Protein AF-A0A9J6A9H2-F1 (afdb_monomer_lite)

pLDDT: mean 75.28, std 18.45, range [23.56, 97.06]

Foldseek 3Di:
DDDDDPDDDPPDDDPVRVCCVQQVPEDDAPLVVPWDDDFDPVLAVVVCVLAVDDPLLFKHKDQDPVSVLLSQCVQVVHSQKYKDFKDKDDDDDPDFDKDWDDKAWPDAFKKKKWDFGRHNGTITIIGIDTQKIWIFTWIATPVRMTMRWIKMWHQFQQPPDQPDPQCVVVVHGGNPGIRMDIGDRNMMMIGRDDDPPDPDPDPPPFDFLVNLCCVLQVPEDDDPLQVLQGDDPPCDVHPPPDLKFDKPDQVVLQQADFQDPVNVVVQQPPDAPDDDDPDRQRAQQKDFPVQQDAQDKDKHFALAIPGSFHFDRPVVQVVADQALVCLVVNCVVSVHDCPDPQSVQSNVVSVSQPDDAFVQKDKHKDNHSSSVSVVQCVQVVHSQKYKDFKDKDDDDDGMFIKGWHDKAWPDWAWKKKWGFGIGSHTITIIMIGATKIWIFTWIATPVGMIMRWIKIWHQFQQRTDQSGPQCVSVVHGGNPGIMMGTHHRNMMMIGRDDDPPPPD

Structure (mmCIF, N/CA/C/O backbone):
data_AF-A0A9J6A9H2-F1
#
_entry.id   AF-A0A9J6A9H2-F1
#
loop_
_atom_site.group_PDB
_atom_site.id
_atom_site.type_symbol
_atom_site.label_atom_id
_atom_site.label_alt_id
_atom_site.label_comp_id
_atom_site.label_asym_id
_atom_site.label_entity_id
_atom_site.label_seq_id
_atom_site.pdbx_PDB_ins_code
_atom_site.Cartn_x
_atom_site.Cartn_y
_atom_site.Cartn_z
_atom_site.occupancy
_atom_site.B_iso_or_equiv
_atom_site.auth_seq_id
_atom_site.auth_comp_id
_atom_site.auth_asym_id
_atom_site.auth_atom_id
_atom_site.pdbx_PDB_model_num
ATOM 1 N N . MET A 1 1 ? -48.726 -8.135 -21.374 1.00 35.62 1 MET A N 1
ATOM 2 C CA . MET A 1 1 ? -47.459 -8.867 -21.572 1.00 35.62 1 MET A CA 1
ATOM 3 C C . MET A 1 1 ? -46.585 -8.574 -20.359 1.00 35.62 1 MET A C 1
ATOM 5 O O . MET A 1 1 ? -46.122 -7.452 -20.217 1.00 35.62 1 MET A O 1
ATOM 9 N N . GLN A 1 2 ? -46.519 -9.513 -19.410 1.00 26.16 2 GLN A N 1
ATOM 10 C CA . GLN A 1 2 ? -45.687 -9.411 -18.204 1.00 26.16 2 GLN A CA 1
ATOM 11 C C . GLN A 1 2 ? -44.210 -9.440 -18.610 1.00 26.16 2 GLN A C 1
ATOM 13 O O . GLN A 1 2 ? -43.792 -10.356 -19.313 1.00 26.16 2 GLN A O 1
ATOM 18 N N . LEU A 1 3 ? -43.434 -8.451 -18.165 1.00 24.89 3 LEU A N 1
ATOM 19 C CA . LEU A 1 3 ? -41.975 -8.491 -18.199 1.00 24.89 3 LEU A CA 1
ATOM 20 C C . LEU A 1 3 ? -41.487 -8.968 -16.833 1.00 24.89 3 LEU A C 1
ATOM 22 O O . LEU A 1 3 ? -41.492 -8.234 -15.848 1.00 24.89 3 LEU A O 1
ATOM 26 N N . THR A 1 4 ? -41.118 -10.241 -16.784 1.00 26.23 4 THR A N 1
ATOM 27 C CA . THR A 1 4 ? -40.472 -10.891 -15.650 1.00 26.23 4 THR A CA 1
ATOM 28 C C . THR A 1 4 ? -39.025 -10.400 -15.574 1.00 26.23 4 THR A C 1
ATOM 30 O O . THR A 1 4 ? -38.207 -10.742 -16.427 1.00 26.23 4 THR A O 1
ATOM 33 N N . PHE A 1 5 ? -38.689 -9.598 -14.563 1.00 25.61 5 PHE A N 1
ATOM 34 C CA . PHE A 1 5 ? -37.293 -9.341 -14.208 1.00 25.61 5 PHE A CA 1
ATOM 35 C C . PHE A 1 5 ? -36.731 -10.589 -13.521 1.00 25.61 5 PHE A C 1
ATOM 37 O O . PHE A 1 5 ? -37.110 -10.917 -12.398 1.00 25.61 5 PHE A O 1
ATOM 44 N N . ILE A 1 6 ? -35.822 -11.293 -14.195 1.00 27.11 6 ILE A N 1
ATOM 45 C CA . ILE A 1 6 ? -34.986 -12.315 -13.562 1.00 27.11 6 ILE A CA 1
ATOM 46 C C . ILE A 1 6 ? -33.881 -11.568 -12.810 1.00 27.11 6 ILE A C 1
ATOM 48 O O . ILE A 1 6 ? -32.860 -11.197 -13.386 1.00 27.11 6 ILE A O 1
ATOM 52 N N . ALA A 1 7 ? -34.103 -11.311 -11.522 1.00 25.83 7 ALA A N 1
ATOM 53 C CA . ALA A 1 7 ? -33.038 -10.912 -10.613 1.00 25.83 7 ALA A CA 1
ATOM 54 C C . ALA A 1 7 ? -32.126 -12.126 -10.379 1.00 25.83 7 ALA A C 1
ATOM 56 O O . ALA A 1 7 ? -32.540 -13.128 -9.797 1.00 25.83 7 ALA A O 1
ATOM 57 N N . SER A 1 8 ? -30.885 -12.055 -10.856 1.00 26.52 8 SER A N 1
ATOM 58 C CA . SER A 1 8 ? -29.853 -13.037 -10.539 1.00 26.52 8 SER A CA 1
ATOM 59 C C . SER A 1 8 ? -29.432 -12.869 -9.077 1.00 26.52 8 SER A C 1
ATOM 61 O O . SER A 1 8 ? -28.644 -11.998 -8.712 1.00 26.52 8 SER A O 1
ATOM 63 N N . THR A 1 9 ? -29.978 -13.716 -8.209 1.00 28.94 9 THR A N 1
ATOM 64 C CA . THR A 1 9 ? -29.590 -13.806 -6.802 1.00 28.94 9 THR A CA 1
ATOM 65 C C . THR A 1 9 ? -28.167 -14.360 -6.702 1.00 28.94 9 THR A C 1
ATOM 67 O O . THR A 1 9 ? -27.960 -15.573 -6.690 1.00 28.94 9 THR A O 1
ATOM 70 N N . HIS A 1 10 ? -27.163 -13.485 -6.616 1.00 29.56 10 HIS A N 1
ATOM 71 C C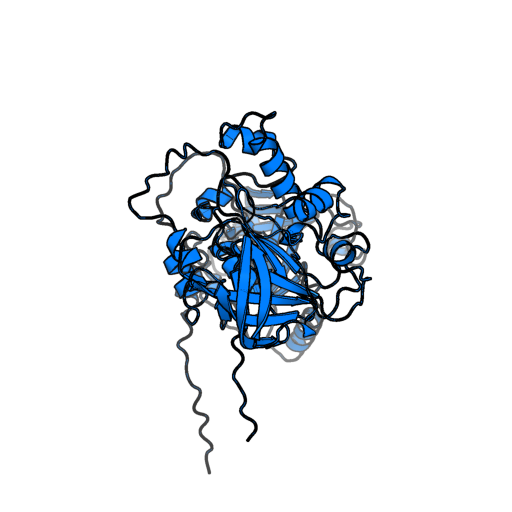A . HIS A 1 10 ? -25.926 -13.864 -5.939 1.00 29.56 10 HIS A CA 1
ATOM 72 C C . HIS A 1 10 ? -26.290 -14.007 -4.463 1.00 29.56 10 HIS A C 1
ATOM 74 O O . HIS A 1 10 ? -26.811 -13.063 -3.873 1.00 29.56 10 HIS A O 1
ATOM 80 N N . ALA A 1 11 ? -26.092 -15.194 -3.893 1.00 31.23 11 ALA A N 1
ATOM 81 C CA . ALA A 1 11 ? -26.366 -15.446 -2.486 1.00 31.23 11 ALA A CA 1
ATOM 82 C C . ALA A 1 11 ? -25.499 -14.510 -1.628 1.00 31.23 11 ALA A C 1
ATOM 84 O O . ALA A 1 11 ? -24.314 -14.764 -1.411 1.00 31.23 11 ALA A O 1
ATOM 85 N N . ALA A 1 12 ? -26.083 -13.392 -1.194 1.00 42.28 12 ALA A N 1
ATOM 86 C CA . ALA A 1 12 ? -25.502 -12.534 -0.182 1.00 42.28 12 ALA A CA 1
ATOM 87 C C . ALA A 1 12 ? -25.392 -13.363 1.101 1.00 42.28 12 ALA A C 1
ATOM 89 O O . ALA A 1 12 ? -26.346 -14.007 1.537 1.00 42.28 12 ALA A O 1
ATOM 90 N N . ILE A 1 13 ? -24.186 -13.407 1.652 1.00 40.22 13 ILE A N 1
ATOM 91 C CA . ILE A 1 13 ? -23.892 -14.097 2.902 1.00 40.22 13 ILE A CA 1
ATOM 92 C C . ILE A 1 13 ? -24.751 -13.438 3.993 1.00 40.22 13 ILE A C 1
ATOM 94 O O . ILE A 1 13 ? -24.837 -12.212 4.016 1.00 40.22 13 ILE A O 1
ATOM 98 N N . SER A 1 14 ? -25.408 -14.209 4.869 1.00 46.94 14 SER A N 1
ATOM 99 C CA . SER A 1 14 ? -26.315 -13.609 5.861 1.00 46.94 14 SER A CA 1
ATOM 100 C C . SER A 1 14 ? -25.558 -12.639 6.788 1.00 46.94 14 SER A C 1
ATOM 102 O O . SER A 1 14 ? -24.379 -12.885 7.074 1.00 46.94 14 SER A O 1
ATOM 104 N N . PRO A 1 15 ? -26.193 -11.563 7.290 1.00 49.34 15 PRO A N 1
ATOM 105 C CA . PRO A 1 15 ? -25.555 -10.590 8.181 1.00 49.34 15 PRO A CA 1
ATOM 106 C C . PRO A 1 15 ? -24.866 -11.219 9.401 1.00 49.34 15 PRO A C 1
ATOM 108 O O . PRO A 1 15 ? -23.816 -10.750 9.831 1.00 49.34 15 PRO A O 1
ATOM 111 N N . GLU A 1 16 ? -25.389 -12.328 9.929 1.00 50.28 16 GLU A N 1
ATOM 112 C CA . GLU A 1 16 ? -24.795 -13.071 11.047 1.00 50.28 16 GLU A CA 1
ATOM 113 C C . GLU A 1 16 ? -23.518 -13.804 10.638 1.00 50.28 16 GLU A C 1
ATOM 115 O O . GLU A 1 16 ? -22.555 -13.869 11.407 1.00 50.28 16 GLU A O 1
ATOM 120 N N . VAL A 1 17 ? -23.502 -14.370 9.430 1.00 47.66 17 VAL A N 1
ATOM 121 C CA . VAL A 1 17 ? -22.321 -15.027 8.872 1.00 47.66 17 VAL A CA 1
ATOM 122 C C . VAL A 1 17 ? -21.281 -13.968 8.493 1.00 47.66 17 VAL A C 1
ATOM 124 O O . VAL A 1 17 ? -20.109 -14.135 8.823 1.00 47.66 17 VAL A O 1
ATOM 127 N N . TYR A 1 18 ? -21.692 -12.832 7.924 1.00 48.91 18 TYR A N 1
ATOM 128 C CA . TYR A 1 18 ? -20.813 -11.688 7.667 1.00 48.91 18 TYR A CA 1
ATOM 129 C C . TYR A 1 18 ? -20.212 -11.114 8.961 1.00 48.91 18 TYR A C 1
ATOM 131 O O . TYR A 1 18 ? -19.000 -10.906 9.037 1.00 48.91 18 TYR A O 1
ATOM 139 N N . TRP A 1 19 ? -21.017 -10.934 10.013 1.00 56.94 19 TRP A N 1
ATOM 140 C CA . TRP A 1 19 ? -20.558 -10.458 11.321 1.00 56.94 19 TRP A CA 1
ATOM 141 C C . TRP A 1 19 ? -19.542 -11.408 11.946 1.00 56.94 19 TRP A C 1
ATOM 143 O O . TRP A 1 19 ? -18.480 -10.971 12.378 1.00 56.94 19 TRP A O 1
ATOM 153 N N . LYS A 1 20 ? -19.812 -12.718 11.941 1.00 56.22 20 LYS A N 1
ATOM 154 C CA . LYS A 1 20 ? -18.855 -13.722 12.435 1.00 56.22 20 LYS A CA 1
ATOM 155 C C . LYS A 1 20 ? -17.553 -13.738 11.629 1.00 56.22 20 LYS A C 1
ATOM 157 O O . LYS A 1 20 ? -16.504 -14.021 12.196 1.00 56.22 20 LYS A O 1
ATOM 162 N N . ILE A 1 21 ? -17.604 -13.411 10.335 1.00 48.84 21 ILE A N 1
ATOM 163 C CA . ILE A 1 21 ? -16.418 -13.297 9.474 1.00 48.84 21 ILE A CA 1
ATOM 164 C C . ILE A 1 21 ? -15.613 -12.025 9.788 1.00 48.84 21 ILE A C 1
ATOM 166 O O . ILE A 1 21 ? -14.383 -12.068 9.786 1.00 48.84 21 ILE A O 1
ATOM 170 N N . LYS A 1 22 ? -16.273 -10.884 10.024 1.00 52.59 22 LYS A N 1
ATOM 171 C CA . LYS A 1 22 ? -15.606 -9.580 10.204 1.00 52.59 22 LYS A CA 1
ATOM 172 C C . LYS A 1 22 ? -15.210 -9.268 11.638 1.00 52.59 22 LYS A C 1
ATOM 174 O O . LYS A 1 22 ? -14.150 -8.688 11.853 1.00 52.59 22 LYS A O 1
ATOM 179 N N . LEU A 1 23 ? -16.043 -9.654 12.593 1.00 52.03 23 LEU A N 1
ATOM 180 C CA . LEU A 1 23 ? -15.900 -9.370 14.016 1.00 52.03 23 LEU A CA 1
ATOM 181 C C . LEU A 1 23 ? -15.995 -10.680 14.818 1.00 52.03 23 LEU A C 1
ATOM 183 O O . LEU A 1 23 ? -16.885 -10.841 15.653 1.00 52.03 23 LEU A O 1
ATOM 187 N N . PRO A 1 24 ? -15.070 -11.635 14.601 1.00 44.09 24 PRO A N 1
ATOM 188 C CA . PRO A 1 24 ? -15.171 -12.993 15.145 1.00 44.09 24 PRO A CA 1
ATOM 189 C C . PRO A 1 24 ? -15.159 -13.047 16.680 1.00 44.09 24 PRO A C 1
ATOM 191 O O . PRO A 1 24 ? -15.588 -14.038 17.263 1.00 44.09 24 PRO A O 1
ATOM 194 N N . LYS A 1 25 ? -14.666 -11.987 17.334 1.00 43.59 25 LYS A N 1
ATOM 195 C CA . LYS A 1 25 ? -14.571 -11.862 18.795 1.00 43.59 25 LYS A CA 1
ATOM 196 C C . LYS A 1 25 ? -15.695 -11.020 19.417 1.00 43.59 25 LYS A C 1
ATOM 198 O O . LYS A 1 25 ? -15.779 -10.957 20.640 1.00 43.59 25 LYS A O 1
ATOM 203 N N . ALA A 1 26 ? -16.542 -10.370 18.613 1.00 50.19 26 ALA A N 1
ATOM 204 C CA . ALA A 1 26 ? -17.615 -9.509 19.106 1.00 50.19 26 ALA A CA 1
ATOM 205 C C . ALA A 1 26 ? -18.958 -10.251 19.095 1.00 50.19 26 ALA A C 1
ATOM 207 O O . ALA A 1 26 ? -19.375 -10.794 18.069 1.00 50.19 26 ALA A O 1
ATOM 208 N N . GLN A 1 27 ? -19.669 -10.246 20.224 1.00 65.19 27 GLN A N 1
ATOM 209 C CA . GLN A 1 27 ? -21.042 -10.749 20.269 1.00 65.19 27 GLN A CA 1
ATOM 210 C C . GLN A 1 27 ? -21.967 -9.803 19.491 1.00 65.19 27 GLN A C 1
ATOM 212 O O . GLN A 1 27 ? -21.832 -8.590 19.610 1.00 65.19 27 GLN A O 1
ATOM 217 N N . ILE A 1 28 ? -22.891 -10.353 18.692 1.00 57.66 28 ILE A N 1
ATOM 218 C CA . ILE A 1 28 ? -23.910 -9.571 17.970 1.00 57.66 28 ILE A CA 1
ATOM 219 C C . ILE A 1 28 ? -24.862 -8.955 19.008 1.00 57.66 28 ILE A C 1
ATOM 221 O O . ILE A 1 28 ? -25.565 -9.727 19.674 1.00 57.66 28 ILE A O 1
ATOM 225 N N . PRO A 1 29 ? -24.925 -7.615 19.152 1.00 66.00 29 PRO A N 1
ATOM 226 C CA . PRO A 1 29 ? -25.872 -6.971 20.055 1.00 66.00 29 PRO A CA 1
ATOM 227 C C . PRO A 1 29 ? -27.317 -7.290 19.654 1.00 66.00 29 PRO A C 1
ATOM 229 O O . PRO A 1 29 ? -27.626 -7.404 18.467 1.00 66.00 29 PRO A O 1
ATOM 232 N N . LYS A 1 30 ? -28.215 -7.416 20.639 1.00 58.62 30 LYS A N 1
ATOM 233 C CA . LYS A 1 30 ? -29.618 -7.815 20.420 1.00 58.62 30 LYS A CA 1
ATOM 234 C C . LYS A 1 30 ? -30.337 -6.922 19.395 1.00 58.62 30 LYS A C 1
ATOM 236 O O . LYS A 1 30 ? -31.034 -7.447 18.540 1.00 58.62 30 LYS A O 1
ATOM 241 N N . VAL A 1 31 ? -30.067 -5.616 19.400 1.00 56.25 31 VAL A N 1
ATOM 242 C CA . VAL A 1 31 ? -30.642 -4.633 18.462 1.00 56.25 31 VAL A CA 1
ATOM 243 C C . VAL A 1 31 ? -30.371 -4.947 16.981 1.00 56.25 31 VAL A C 1
ATOM 245 O O . VAL A 1 31 ? -31.214 -4.683 16.129 1.00 56.25 31 VAL A O 1
ATOM 248 N N . ILE A 1 32 ? -29.230 -5.568 16.653 1.00 56.47 32 ILE A N 1
ATOM 249 C CA . ILE A 1 32 ? -28.891 -5.928 15.265 1.00 56.47 32 ILE A CA 1
ATOM 250 C C . ILE A 1 32 ? -29.742 -7.109 14.774 1.00 56.47 32 ILE A C 1
ATOM 252 O O . ILE A 1 32 ? -29.953 -7.250 13.572 1.00 56.47 32 ILE A O 1
ATOM 256 N N . LYS A 1 33 ? -30.273 -7.935 15.685 1.00 54.28 33 LYS A N 1
ATOM 257 C CA . LYS A 1 33 ? -31.143 -9.069 15.337 1.00 54.28 33 LYS A CA 1
ATOM 258 C C . LYS A 1 33 ? -32.577 -8.652 14.987 1.00 54.28 33 LYS A C 1
ATOM 260 O O . LYS A 1 33 ? -33.242 -9.405 14.287 1.00 54.28 33 LYS A O 1
ATOM 265 N N . ASP A 1 34 ? -33.016 -7.462 15.401 1.00 57.91 34 ASP A N 1
ATOM 266 C CA . ASP A 1 34 ? -34.417 -7.017 15.307 1.00 57.91 34 ASP A CA 1
ATOM 267 C C . ASP A 1 34 ? -34.622 -5.854 14.296 1.00 57.91 34 ASP A C 1
ATOM 269 O O . ASP A 1 34 ? -35.527 -5.032 14.437 1.00 57.91 34 ASP A O 1
ATOM 273 N N . LEU A 1 35 ? -33.781 -5.745 13.256 1.00 53.53 35 LEU A N 1
ATOM 274 C CA . LEU A 1 35 ? -33.771 -4.612 12.311 1.00 53.53 35 LEU A CA 1
ATOM 275 C C . LEU A 1 35 ? -34.969 -4.578 11.325 1.00 53.53 35 LEU A C 1
ATOM 277 O O . LEU A 1 35 ? -34.837 -4.943 10.160 1.00 53.53 35 LEU A O 1
ATOM 281 N N . LEU A 1 36 ? -36.105 -4.022 11.755 1.00 42.75 36 LEU A N 1
ATOM 282 C CA . LEU A 1 36 ? -37.106 -3.320 10.921 1.00 42.75 36 LEU A CA 1
ATOM 283 C C . LEU A 1 36 ? -37.587 -2.076 11.696 1.00 42.75 36 LEU A C 1
ATOM 285 O O . LEU A 1 36 ? -37.692 -2.162 12.921 1.00 42.75 36 LEU A O 1
ATOM 289 N N . PRO A 1 37 ? -37.827 -0.903 11.066 1.00 47.41 37 PRO A N 1
ATOM 290 C CA . PRO A 1 37 ? -39.205 -0.372 11.118 1.00 47.41 37 PRO A CA 1
ATOM 291 C C . PRO A 1 37 ? -39.630 0.620 10.001 1.00 47.41 37 PRO A C 1
ATOM 293 O O . PRO A 1 37 ? -38.860 0.999 9.125 1.00 47.41 37 PRO A O 1
ATOM 296 N N . GLN A 1 38 ? -40.911 1.010 10.097 1.00 46.88 38 GLN A N 1
ATOM 297 C CA . GLN A 1 38 ? -41.724 1.934 9.289 1.00 46.88 38 GLN A CA 1
ATOM 298 C C . GLN A 1 38 ? -41.344 3.417 9.517 1.00 46.88 38 GLN A C 1
ATOM 300 O O . GLN A 1 38 ? -41.140 3.810 10.663 1.00 46.88 38 GLN A O 1
ATOM 305 N N . ALA A 1 39 ? -41.312 4.250 8.466 1.00 40.69 39 ALA A N 1
ATOM 306 C CA . ALA A 1 39 ? -41.044 5.697 8.554 1.00 40.69 39 ALA A CA 1
ATOM 307 C C . ALA A 1 39 ? -42.107 6.527 7.800 1.00 40.69 39 ALA A C 1
ATOM 309 O O . ALA A 1 39 ? -42.643 6.066 6.790 1.00 40.69 39 ALA A O 1
ATOM 310 N N . ASP A 1 40 ? -42.409 7.740 8.283 1.00 48.69 40 ASP A N 1
ATOM 311 C CA . ASP A 1 40 ? -43.339 8.688 7.649 1.00 48.69 40 ASP A CA 1
ATOM 312 C C . ASP A 1 40 ? -42.614 9.700 6.737 1.00 48.69 40 ASP A C 1
ATOM 314 O O . ASP A 1 40 ? -41.393 9.846 6.769 1.00 48.69 40 ASP A O 1
ATOM 318 N N . ALA A 1 41 ? -43.357 10.407 5.880 1.00 39.69 41 ALA A N 1
ATOM 319 C CA . ALA A 1 41 ? -42.768 11.230 4.816 1.00 39.69 41 ALA A CA 1
ATOM 320 C C . ALA A 1 41 ? -41.927 12.422 5.321 1.00 39.69 41 ALA A C 1
ATOM 322 O O . ALA A 1 41 ? -41.040 12.886 4.608 1.00 39.69 41 ALA A O 1
ATOM 323 N N . LYS A 1 42 ? -42.182 12.910 6.543 1.00 43.81 42 LYS A N 1
ATOM 324 C CA . LYS A 1 42 ? -41.496 14.080 7.109 1.00 43.81 42 LYS A CA 1
ATOM 32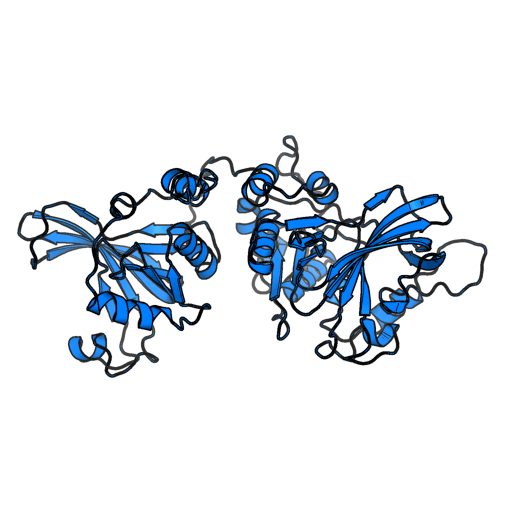5 C C . LYS A 1 42 ? -40.130 13.712 7.698 1.00 43.81 42 LYS A C 1
ATOM 327 O O . LYS A 1 42 ? -39.173 14.460 7.529 1.00 43.81 42 LYS A O 1
ATOM 332 N N . THR A 1 43 ? -40.021 12.540 8.324 1.00 50.19 43 THR A N 1
ATOM 333 C CA . THR A 1 43 ? -38.754 12.028 8.881 1.00 50.19 43 THR A CA 1
ATOM 334 C C . THR A 1 43 ? -37.763 11.561 7.806 1.00 50.19 43 THR A C 1
ATOM 336 O O . THR A 1 43 ? -36.546 11.635 7.998 1.00 50.19 43 THR A O 1
ATOM 339 N N . ILE A 1 44 ? -38.270 11.160 6.637 1.00 49.41 44 ILE A N 1
ATOM 340 C CA . ILE A 1 44 ? -37.462 10.815 5.458 1.00 49.41 44 ILE A CA 1
ATOM 341 C C . ILE A 1 44 ? -36.719 12.046 4.912 1.00 49.41 44 ILE A C 1
ATOM 343 O O . ILE A 1 44 ? -35.525 11.949 4.638 1.00 49.41 44 ILE A O 1
ATOM 347 N N . GLU A 1 45 ? -37.375 13.207 4.798 1.00 50.22 45 GLU A N 1
ATOM 348 C CA . GLU A 1 45 ? -36.759 14.430 4.250 1.00 50.22 45 GLU A CA 1
ATOM 349 C C . GLU A 1 45 ? -35.639 14.983 5.156 1.00 50.22 45 GLU A C 1
ATOM 351 O O . GLU A 1 45 ? -34.606 15.446 4.674 1.00 50.22 45 GLU A O 1
ATOM 356 N N . GLU A 1 46 ? -35.810 14.893 6.478 1.00 56.03 46 GLU A N 1
ATOM 357 C CA . GLU A 1 46 ? -34.778 15.266 7.456 1.00 56.03 46 GLU A CA 1
ATOM 358 C C . GLU A 1 46 ? -33.578 14.308 7.411 1.00 56.03 46 GLU A C 1
ATOM 360 O O . GLU A 1 46 ? -32.430 14.750 7.464 1.00 56.03 46 GLU A O 1
ATOM 365 N N . THR A 1 47 ? -33.830 13.008 7.238 1.00 56.25 47 THR A N 1
ATOM 366 C CA . THR A 1 47 ? -32.773 11.999 7.085 1.00 56.25 47 THR A CA 1
ATOM 367 C C . THR A 1 47 ? -31.968 12.200 5.799 1.00 56.25 47 THR A C 1
ATOM 369 O O . THR A 1 47 ? -30.743 12.092 5.825 1.00 56.25 47 THR A O 1
ATOM 372 N N . VAL A 1 48 ? -32.628 12.543 4.687 1.00 58.53 48 VAL A N 1
ATOM 373 C CA . VAL A 1 48 ? -31.954 12.853 3.415 1.00 58.53 48 VAL A CA 1
ATOM 374 C C . VAL A 1 48 ? -31.013 14.051 3.581 1.00 58.53 48 VAL A C 1
ATOM 376 O O . VAL A 1 48 ? -29.844 13.935 3.230 1.00 58.53 48 VAL A O 1
ATOM 379 N N . LYS A 1 49 ? -31.451 15.138 4.233 1.00 61.53 49 LYS A N 1
ATOM 380 C CA . LYS A 1 49 ? -30.613 16.333 4.472 1.00 61.53 49 LYS A CA 1
ATOM 381 C C . LYS A 1 49 ? -29.361 16.052 5.308 1.00 61.53 49 LYS A C 1
ATOM 383 O O . LYS A 1 49 ? -28.312 16.626 5.045 1.00 61.53 49 LYS A O 1
ATOM 388 N N . VAL A 1 50 ? -29.449 15.172 6.309 1.00 61.91 50 VAL A N 1
ATOM 389 C CA . VAL A 1 50 ? -28.285 14.765 7.125 1.00 61.91 50 VAL A CA 1
ATOM 390 C C . VAL A 1 50 ? -27.287 13.928 6.311 1.00 61.91 50 VAL A C 1
ATOM 392 O O . VAL A 1 50 ? -26.092 13.944 6.596 1.00 61.91 50 VAL A O 1
ATOM 395 N N . CYS A 1 51 ? -27.760 13.211 5.290 1.00 65.12 51 CYS A N 1
ATOM 396 C CA . CYS A 1 51 ? -26.957 12.284 4.496 1.00 65.12 51 CYS A CA 1
ATOM 397 C C . CYS A 1 51 ? -26.507 12.820 3.125 1.00 65.12 51 CYS A C 1
ATOM 399 O O . CYS A 1 51 ? -25.772 12.113 2.437 1.00 65.12 51 CYS A O 1
ATOM 401 N N . GLU A 1 52 ? -26.926 14.023 2.717 1.00 54.47 52 GLU A N 1
ATOM 402 C CA . GLU A 1 52 ? -26.608 14.607 1.404 1.00 54.47 52 GLU A CA 1
ATOM 403 C C . GLU A 1 52 ? -25.149 15.095 1.280 1.00 54.47 52 GLU A C 1
ATOM 405 O O . GLU A 1 52 ? -24.593 15.014 0.187 1.00 54.47 52 GLU A O 1
ATOM 410 N N . GLU A 1 53 ? -24.492 15.523 2.372 1.00 53.44 53 GLU A N 1
ATOM 411 C CA . GLU A 1 53 ? -23.098 16.024 2.343 1.00 53.44 53 GLU A CA 1
ATOM 412 C C . GLU A 1 53 ? -22.261 15.692 3.611 1.00 53.44 53 GLU A C 1
ATOM 414 O O . GLU A 1 53 ? -21.754 16.601 4.274 1.00 53.44 53 GLU A O 1
ATOM 419 N N . PRO A 1 54 ? -22.076 14.417 4.009 1.00 55.34 54 PRO A N 1
ATOM 420 C CA . PRO A 1 54 ? -21.199 14.097 5.138 1.00 55.34 54 PRO A CA 1
ATOM 421 C C . PRO A 1 54 ? -19.718 14.362 4.795 1.00 55.34 54 PRO A C 1
ATOM 423 O O . PRO A 1 54 ? -19.254 14.016 3.706 1.00 55.34 54 PRO A O 1
ATOM 426 N N . ASP A 1 55 ? -18.930 14.913 5.731 1.00 57.50 55 ASP A N 1
ATOM 427 C CA . ASP A 1 55 ? -17.461 14.895 5.611 1.00 57.50 55 ASP A CA 1
ATOM 428 C C . ASP A 1 55 ? -17.000 13.442 5.750 1.00 57.50 55 ASP A C 1
ATOM 430 O O . ASP A 1 55 ? -16.807 12.944 6.861 1.00 57.50 55 ASP A O 1
ATOM 434 N N . GLU A 1 56 ? -16.811 12.757 4.619 1.00 55.81 56 GLU A N 1
ATOM 435 C CA . GLU A 1 56 ? -16.475 11.325 4.542 1.00 55.81 56 GLU A CA 1
ATOM 436 C C . GLU A 1 56 ? -15.210 10.931 5.332 1.00 55.81 56 GLU A C 1
ATOM 438 O O . GLU A 1 56 ? -14.920 9.748 5.523 1.00 55.81 56 GLU A O 1
ATOM 443 N N . ARG A 1 57 ? -14.432 11.912 5.810 1.00 55.22 57 ARG A N 1
ATOM 444 C CA . ARG A 1 57 ? -13.279 11.701 6.695 1.00 55.22 57 ARG A CA 1
ATOM 445 C C . ARG A 1 57 ? -13.651 11.443 8.154 1.00 55.22 57 ARG A C 1
ATOM 447 O O . ARG A 1 57 ? -12.787 10.978 8.896 1.00 55.22 57 ARG A O 1
ATOM 454 N N . ARG A 1 58 ? -14.866 11.790 8.589 1.00 59.56 58 ARG A N 1
ATOM 455 C CA . ARG A 1 58 ? -15.317 11.674 9.990 1.00 59.56 58 ARG A CA 1
ATOM 456 C C . ARG A 1 58 ? -16.754 11.200 10.149 1.00 59.56 58 ARG A C 1
ATOM 458 O O . ARG A 1 58 ? -17.088 10.697 11.220 1.00 59.56 58 ARG A O 1
ATOM 465 N N . GLU A 1 59 ? -17.573 11.324 9.109 1.00 79.94 59 GLU A N 1
ATOM 466 C CA . GLU A 1 59 ? -19.007 11.051 9.140 1.00 79.94 59 GLU A CA 1
ATOM 467 C C . GLU A 1 59 ? -19.427 10.193 7.938 1.00 79.94 59 GLU A C 1
ATOM 469 O O . GLU A 1 59 ? -18.866 10.307 6.849 1.00 79.94 59 GLU A O 1
ATOM 474 N N . LYS A 1 60 ? -20.408 9.307 8.128 1.00 81.88 60 LYS A N 1
ATOM 475 C CA . LYS A 1 60 ? -20.976 8.477 7.060 1.00 81.88 60 LYS A CA 1
ATOM 476 C C . LYS A 1 60 ? -22.392 8.038 7.398 1.00 81.88 60 LYS A C 1
ATOM 478 O O . LYS A 1 60 ? -22.629 7.473 8.464 1.00 81.88 60 LYS A O 1
ATOM 483 N N . CYS A 1 61 ? -23.311 8.164 6.446 1.00 84.81 61 CYS A N 1
ATOM 484 C CA . CYS A 1 61 ? -24.582 7.450 6.515 1.00 84.81 61 CYS A CA 1
ATOM 485 C C . CYS A 1 61 ? -24.404 6.003 6.045 1.00 84.81 61 CYS A C 1
ATOM 487 O O . CYS A 1 61 ? -24.226 5.721 4.860 1.00 84.81 61 CYS A O 1
ATOM 489 N N . ALA A 1 62 ? -24.427 5.063 6.984 1.00 80.12 62 ALA A N 1
ATOM 490 C CA . ALA A 1 62 ? -24.379 3.643 6.695 1.00 80.12 62 ALA A CA 1
ATOM 491 C C . ALA A 1 62 ? -25.784 3.107 6.406 1.00 80.12 62 ALA A C 1
ATOM 493 O O . ALA A 1 62 ? -26.645 3.066 7.282 1.00 80.12 62 ALA A O 1
ATOM 494 N N . THR A 1 63 ? -25.992 2.662 5.170 1.00 78.12 63 THR A N 1
ATOM 495 C CA . THR A 1 63 ? -27.249 2.067 4.685 1.00 78.12 63 THR A CA 1
ATOM 496 C C . THR A 1 63 ? -27.284 0.543 4.813 1.00 78.12 63 THR A C 1
ATOM 498 O O . THR A 1 63 ? -28.268 -0.094 4.447 1.00 78.12 63 THR A O 1
ATOM 501 N N . SER A 1 64 ? -26.203 -0.054 5.316 1.00 71.94 64 SER A N 1
ATOM 502 C CA . SER A 1 64 ? -26.106 -1.480 5.600 1.00 71.94 64 SER A CA 1
ATOM 503 C C . SER A 1 64 ? -25.150 -1.740 6.765 1.00 71.94 64 SER A C 1
ATOM 505 O O . SER A 1 64 ? -24.321 -0.891 7.121 1.00 71.94 64 SER A O 1
ATOM 507 N N . LEU A 1 65 ? -25.245 -2.937 7.342 1.00 68.75 65 LEU A N 1
ATOM 508 C CA . LEU A 1 65 ? -24.343 -3.397 8.395 1.00 68.75 65 LEU A CA 1
ATOM 509 C C . LEU A 1 65 ? -22.886 -3.429 7.915 1.00 68.75 65 LEU A C 1
ATOM 511 O O . LEU A 1 65 ? -21.985 -3.011 8.637 1.00 68.75 65 LEU A O 1
ATOM 515 N N . GLU A 1 66 ? -22.659 -3.875 6.681 1.00 68.75 66 GLU A N 1
ATOM 516 C CA . GLU A 1 66 ? -21.351 -3.901 6.029 1.00 68.75 66 GLU A CA 1
ATOM 517 C C . GLU A 1 66 ? -20.759 -2.495 5.952 1.00 68.75 66 GLU A C 1
ATOM 519 O O . GLU A 1 66 ? -19.633 -2.278 6.395 1.00 68.75 66 GLU A O 1
ATOM 524 N N . SER A 1 67 ? -21.544 -1.524 5.473 1.00 73.25 67 SER A N 1
ATOM 525 C CA . SER A 1 67 ? -21.104 -0.132 5.352 1.00 73.25 67 SER A CA 1
ATOM 526 C C . SER A 1 67 ? -20.742 0.487 6.704 1.00 73.25 67 SER A C 1
ATOM 528 O O . SER A 1 67 ? -19.796 1.276 6.776 1.00 73.25 67 SER A O 1
ATOM 530 N N . MET A 1 68 ? -21.485 0.139 7.758 1.00 81.88 68 MET A N 1
ATOM 531 C CA . MET A 1 68 ? -21.241 0.592 9.129 1.00 81.88 68 MET A CA 1
ATOM 532 C C . MET A 1 68 ? -19.959 -0.017 9.705 1.00 81.88 68 MET A C 1
ATOM 534 O O . MET A 1 68 ? -19.126 0.704 10.251 1.00 81.88 68 MET A O 1
ATOM 538 N N . VAL A 1 69 ? -19.767 -1.329 9.547 1.00 78.81 69 VAL A N 1
ATOM 539 C CA . VAL A 1 69 ? -18.568 -2.032 10.028 1.00 78.81 69 VAL A CA 1
ATOM 540 C C . VAL A 1 69 ? -17.318 -1.556 9.290 1.00 78.81 69 VAL A C 1
ATOM 542 O O . VAL A 1 69 ? -16.309 -1.270 9.932 1.00 78.81 69 VAL A O 1
ATOM 545 N N . ASP A 1 70 ? -17.378 -1.420 7.964 1.00 78.06 70 ASP A N 1
ATOM 546 C CA . ASP A 1 70 ? -16.242 -0.960 7.162 1.00 78.06 70 ASP A CA 1
ATOM 547 C C . ASP A 1 70 ? -15.833 0.469 7.543 1.00 78.06 70 ASP A C 1
ATOM 549 O O . ASP A 1 70 ? -14.642 0.765 7.665 1.00 78.06 70 ASP A O 1
ATOM 553 N N . PHE A 1 71 ? -16.811 1.341 7.807 1.00 77.38 71 PHE A N 1
ATOM 554 C CA . PHE A 1 71 ? -16.543 2.693 8.287 1.00 77.38 71 PHE A CA 1
ATOM 555 C C . PHE A 1 71 ? -15.961 2.707 9.707 1.00 77.38 71 PHE A C 1
ATOM 557 O O . PHE A 1 71 ? -15.022 3.452 9.967 1.00 77.38 71 PHE A O 1
ATOM 564 N N . GLY A 1 72 ? -16.422 1.823 10.597 1.00 78.19 72 GLY A N 1
ATOM 565 C CA . GLY A 1 72 ? -15.843 1.651 11.935 1.00 78.19 72 GLY A CA 1
ATOM 566 C C . GLY A 1 72 ? -14.387 1.220 11.918 1.00 78.19 72 GLY A C 1
ATOM 567 O O . GLY A 1 72 ? -13.566 1.793 12.631 1.00 78.19 72 GLY A O 1
ATOM 568 N N . ILE A 1 73 ? -14.041 0.257 11.065 1.00 76.69 73 ILE A N 1
ATOM 569 C CA . ILE A 1 73 ? -12.655 -0.198 10.900 1.00 76.69 73 ILE A CA 1
ATOM 570 C C . ILE A 1 73 ? -11.786 0.923 10.324 1.00 76.69 73 ILE A C 1
ATOM 572 O O . ILE A 1 73 ? -10.662 1.125 10.782 1.00 76.69 73 ILE A O 1
ATOM 576 N N . PHE A 1 74 ? -12.308 1.663 9.341 1.00 75.88 74 PHE A N 1
ATOM 577 C CA . PHE A 1 74 ? -11.636 2.828 8.771 1.00 75.88 74 PHE A CA 1
ATOM 578 C C . PHE A 1 74 ? -11.357 3.896 9.836 1.00 75.88 74 PHE A C 1
ATOM 580 O O . PHE A 1 74 ? -10.205 4.291 10.010 1.00 75.88 74 PHE A O 1
ATOM 587 N N . MET A 1 75 ? -12.385 4.302 10.586 1.00 71.19 75 MET A N 1
ATOM 588 C CA . MET A 1 75 ? -12.296 5.362 11.593 1.00 71.19 75 MET A CA 1
ATOM 589 C C . MET A 1 75 ? -11.369 4.999 12.748 1.00 71.19 75 MET A C 1
ATOM 591 O O . MET A 1 75 ? -10.636 5.853 13.238 1.00 71.19 75 MET A O 1
ATOM 595 N N . LEU A 1 76 ? -11.383 3.739 13.185 1.00 75.12 76 LEU A N 1
ATOM 596 C CA . LEU A 1 76 ? -10.564 3.279 14.307 1.00 75.12 76 LEU A CA 1
ATOM 597 C C . LEU A 1 76 ? -9.163 2.822 13.886 1.00 75.12 76 LEU A C 1
ATOM 599 O O . LEU A 1 76 ? -8.311 2.600 14.746 1.00 75.12 76 LEU A O 1
ATOM 603 N N . GLY A 1 77 ? -8.917 2.653 12.585 1.00 71.19 77 GLY A N 1
ATOM 604 C CA . GLY A 1 77 ? -7.652 2.146 12.053 1.00 71.19 77 GLY A CA 1
ATOM 605 C C . GLY A 1 77 ? -7.341 0.698 12.454 1.00 71.19 77 GLY A C 1
ATOM 606 O O . GLY A 1 77 ? -6.204 0.257 12.309 1.00 71.19 77 GLY A O 1
ATOM 607 N N . THR A 1 78 ? -8.324 -0.043 12.975 1.00 63.56 78 THR A N 1
ATOM 608 C CA . THR A 1 78 ? -8.178 -1.427 13.441 1.00 63.56 78 THR A CA 1
ATOM 609 C C . THR A 1 78 ? -9.487 -2.195 13.280 1.00 63.56 78 THR A C 1
ATOM 611 O O . THR A 1 78 ? -10.572 -1.626 13.382 1.00 63.56 78 THR A O 1
ATOM 614 N N . ASN A 1 79 ? -9.397 -3.505 13.047 1.00 71.69 79 ASN A N 1
ATOM 615 C CA . ASN A 1 79 ? -10.541 -4.418 13.111 1.00 71.69 79 ASN A CA 1
ATOM 616 C C . ASN A 1 79 ? -10.684 -5.096 14.485 1.00 71.69 79 ASN A C 1
ATOM 618 O O . ASN A 1 79 ? -11.646 -5.832 14.710 1.00 71.69 79 ASN A O 1
ATOM 622 N N . ASN A 1 80 ? -9.754 -4.843 15.411 1.00 76.62 80 ASN A N 1
ATOM 623 C CA . ASN A 1 80 ? -9.834 -5.304 16.788 1.00 76.62 80 ASN A CA 1
ATOM 624 C C . ASN A 1 80 ? -10.669 -4.315 17.606 1.00 76.62 80 ASN A C 1
ATOM 626 O O . ASN A 1 80 ? -10.146 -3.467 18.333 1.00 76.62 80 ASN A O 1
ATOM 630 N N . VAL A 1 81 ? -11.983 -4.397 17.426 1.00 79.62 81 VAL A N 1
ATOM 631 C CA . VAL A 1 81 ? -12.943 -3.447 17.988 1.00 79.62 81 VAL A CA 1
ATOM 632 C C . VAL A 1 81 ? -13.920 -4.152 18.926 1.00 79.62 81 VAL A C 1
ATOM 634 O O . VAL A 1 81 ? -14.363 -5.271 18.669 1.00 79.62 81 VAL A O 1
ATOM 637 N N . LYS A 1 82 ? -14.270 -3.490 20.029 1.00 85.50 82 LYS A N 1
ATOM 638 C CA . LYS A 1 82 ? -15.383 -3.854 20.907 1.00 85.50 82 LYS A CA 1
ATOM 639 C C . LYS A 1 82 ? -16.597 -3.041 20.466 1.00 85.50 82 LYS A C 1
ATOM 641 O O . LYS A 1 82 ? -16.546 -1.814 20.487 1.00 85.50 82 LYS A O 1
ATOM 646 N N . VAL A 1 83 ? -17.670 -3.718 20.063 1.00 85.69 83 VAL A N 1
ATOM 647 C CA . VAL A 1 83 ? -18.938 -3.070 19.699 1.00 85.69 83 VAL A CA 1
ATOM 648 C C . VAL A 1 83 ? -19.901 -3.182 20.872 1.00 85.69 83 VAL A C 1
ATOM 650 O O . VAL A 1 83 ? -20.106 -4.280 21.389 1.00 85.69 83 VAL A O 1
ATOM 653 N N . VAL A 1 84 ? -20.453 -2.057 21.315 1.00 87.31 84 VAL A N 1
ATOM 654 C CA . VAL A 1 84 ? -21.374 -1.982 22.456 1.00 87.31 84 VAL A CA 1
ATOM 655 C C . VAL A 1 84 ? -22.594 -1.135 22.113 1.00 87.31 84 VAL A C 1
ATOM 657 O O . VAL A 1 84 ? -22.521 -0.241 21.273 1.00 87.31 84 VAL A O 1
ATOM 660 N N . ALA A 1 85 ? -23.707 -1.425 22.775 1.00 88.69 85 ALA A N 1
ATOM 661 C CA . ALA A 1 85 ? -24.953 -0.670 22.718 1.00 88.69 85 ALA A CA 1
ATOM 662 C C . ALA A 1 85 ? -25.576 -0.658 24.121 1.00 88.69 85 ALA A C 1
ATOM 664 O O . ALA A 1 85 ? -25.166 -1.440 24.985 1.00 88.69 85 ALA A O 1
ATOM 665 N N . THR A 1 86 ? -26.542 0.227 24.358 1.00 87.00 86 THR A N 1
ATOM 666 C CA . THR A 1 86 ? -27.298 0.237 25.616 1.00 87.00 86 THR A CA 1
ATOM 667 C C . THR A 1 86 ? -28.182 -1.010 25.706 1.00 87.00 86 THR A C 1
ATOM 669 O O . THR A 1 86 ? -28.899 -1.339 24.765 1.00 87.00 86 THR A O 1
ATOM 672 N N . GLU A 1 87 ? -28.147 -1.712 26.841 1.00 85.75 87 GLU A N 1
ATOM 673 C CA . GLU A 1 87 ? -28.968 -2.905 27.085 1.00 85.75 87 GLU A CA 1
ATOM 674 C C . GLU A 1 87 ? -30.017 -2.628 28.166 1.00 85.75 87 GLU A C 1
ATOM 676 O O . GLU A 1 87 ? -29.672 -2.234 29.281 1.00 85.75 87 GLU A O 1
ATOM 681 N N . VAL A 1 88 ? -31.291 -2.892 27.863 1.00 81.81 88 VAL A N 1
ATOM 682 C CA . VAL A 1 88 ? -32.420 -2.747 28.797 1.00 81.81 88 VAL A CA 1
ATOM 683 C C . VAL A 1 88 ? -33.023 -4.124 29.093 1.00 81.81 88 VAL A C 1
ATOM 685 O O . VAL A 1 88 ? -33.335 -4.888 28.179 1.00 81.81 88 VAL A O 1
ATOM 688 N N . GLN A 1 89 ? -33.179 -4.461 30.375 1.00 75.69 89 GLN A N 1
ATOM 689 C CA . GLN A 1 89 ? -33.814 -5.697 30.847 1.00 75.69 89 GLN A CA 1
ATOM 690 C C . GLN A 1 89 ? -35.124 -5.368 31.582 1.00 75.69 89 GLN A C 1
ATOM 692 O O . GLN A 1 89 ? -35.107 -5.149 32.795 1.00 75.69 89 GLN A O 1
ATOM 697 N N . GLY A 1 90 ? -36.242 -5.325 30.847 1.00 65.50 90 GLY A N 1
ATOM 698 C CA . GLY A 1 90 ? -37.586 -5.013 31.360 1.00 65.50 90 GLY A CA 1
ATOM 699 C C . GLY A 1 90 ? -38.519 -4.459 30.272 1.00 65.50 90 GLY A C 1
ATOM 700 O O . GLY A 1 90 ? -38.094 -4.302 29.126 1.00 65.50 90 GLY A O 1
ATOM 701 N N . GLU A 1 91 ? -39.780 -4.176 30.616 1.00 57.28 91 GLU A N 1
ATOM 702 C CA . GLU A 1 91 ? -40.699 -3.414 29.753 1.00 57.28 91 GLU A CA 1
ATOM 703 C C . GLU A 1 91 ? -40.432 -1.911 29.893 1.00 57.28 91 GLU A C 1
ATOM 705 O O . GLU A 1 91 ? -40.266 -1.390 30.993 1.00 57.28 91 GLU A O 1
ATOM 710 N N . ASN A 1 92 ? -40.373 -1.206 28.764 1.00 54.41 92 ASN A N 1
ATOM 711 C CA . ASN A 1 92 ? -39.924 0.180 28.715 1.00 54.41 92 ASN A CA 1
ATOM 712 C C . ASN A 1 92 ? -41.106 1.140 28.949 1.00 54.41 92 ASN A C 1
ATOM 714 O O . ASN A 1 92 ? -41.998 1.241 28.105 1.00 54.41 92 ASN A O 1
ATOM 718 N N . GLN A 1 93 ? -41.131 1.863 30.074 1.00 57.94 93 GLN A N 1
ATOM 719 C CA . GLN A 1 93 ? -42.043 3.003 30.251 1.00 57.94 93 GLN A CA 1
ATOM 720 C C . GLN A 1 93 ? -41.388 4.296 29.752 1.00 57.94 93 GLN A C 1
ATOM 722 O O . GLN A 1 93 ? -40.183 4.484 29.897 1.00 57.94 93 GLN A O 1
ATOM 727 N N . MET A 1 94 ? -42.193 5.224 29.221 1.00 56.16 94 MET A N 1
ATOM 728 C CA . MET A 1 94 ? -41.693 6.416 28.517 1.00 56.16 94 MET A CA 1
ATOM 729 C C . MET A 1 94 ? -40.745 7.316 29.334 1.00 56.16 94 MET A C 1
ATOM 731 O O . MET A 1 94 ? -39.879 7.948 28.737 1.00 56.16 94 MET A O 1
ATOM 735 N N . VAL A 1 95 ? -40.871 7.389 30.669 1.00 67.44 95 VAL A N 1
ATOM 736 C CA . VAL A 1 95 ? -39.935 8.123 31.545 1.00 67.44 95 VAL A CA 1
ATOM 737 C C . VAL A 1 95 ? -39.881 7.470 32.927 1.00 67.44 95 VAL A C 1
ATOM 739 O O . VAL A 1 95 ? -40.915 7.296 33.570 1.00 67.44 95 VAL A O 1
ATOM 742 N N . GLN A 1 96 ? -38.678 7.175 33.426 1.00 73.00 96 GLN A N 1
ATOM 743 C CA . GLN A 1 96 ? -38.468 6.625 34.769 1.00 73.00 96 GLN A CA 1
ATOM 744 C C . GLN A 1 96 ? -37.267 7.264 35.470 1.00 73.00 96 GLN A C 1
ATOM 746 O O . GLN A 1 96 ? -36.347 7.781 34.834 1.00 73.00 96 GLN A O 1
ATOM 751 N N . LYS A 1 97 ? -37.264 7.217 36.808 1.00 82.19 97 LYS A N 1
ATOM 752 C CA . LYS A 1 97 ? -36.089 7.574 37.612 1.00 82.19 97 LYS A CA 1
ATOM 753 C C . LYS A 1 97 ? -35.174 6.364 37.728 1.00 82.19 97 LYS A C 1
ATOM 755 O O . LYS A 1 97 ? -35.631 5.271 38.051 1.00 82.19 97 LYS A O 1
ATOM 760 N N . TYR A 1 98 ? -33.882 6.593 37.544 1.00 84.88 98 TYR A N 1
ATOM 761 C CA . TYR A 1 98 ? -32.862 5.561 37.632 1.00 84.88 98 TYR A CA 1
ATOM 762 C C . TYR A 1 98 ? -31.854 5.874 38.733 1.00 84.88 98 TYR A C 1
ATOM 764 O O . TYR A 1 98 ? -31.476 7.025 38.942 1.00 84.88 98 TYR A O 1
ATOM 772 N N . THR A 1 99 ? -31.381 4.829 39.404 1.00 89.69 99 THR A N 1
ATOM 773 C CA . THR A 1 99 ? -30.248 4.887 40.329 1.00 89.69 99 THR A CA 1
ATOM 774 C C . THR A 1 99 ? -29.024 4.279 39.656 1.00 89.69 99 THR A C 1
ATOM 776 O O . THR A 1 99 ? -29.046 3.096 39.314 1.00 89.69 99 THR A O 1
ATOM 779 N N . ILE A 1 100 ? -27.952 5.060 39.496 1.00 90.94 100 ILE A N 1
ATOM 780 C CA . ILE A 1 100 ? -26.654 4.556 39.025 1.00 90.94 100 ILE A CA 1
ATOM 781 C C . ILE A 1 100 ? -26.049 3.668 40.117 1.00 90.94 100 ILE A C 1
ATOM 783 O O . ILE A 1 100 ? -25.998 4.053 41.285 1.00 90.94 100 ILE A O 1
ATOM 787 N N . LYS A 1 101 ? -25.622 2.465 39.740 1.00 92.19 101 LYS A N 1
ATOM 788 C CA . LYS A 1 101 ? -24.980 1.490 40.628 1.00 92.19 101 LYS A CA 1
ATOM 789 C C . LYS A 1 101 ? -23.485 1.385 40.380 1.00 92.19 101 LYS A C 1
ATOM 791 O O . LYS A 1 101 ? -22.727 1.281 41.335 1.00 92.19 101 LYS A O 1
ATOM 796 N N . GLU A 1 102 ? -23.079 1.427 39.118 1.00 90.44 102 GLU A N 1
ATOM 797 C CA . GLU A 1 102 ? -21.691 1.232 38.710 1.00 90.44 102 GLU A CA 1
ATOM 798 C C . GLU A 1 102 ? -21.397 2.046 37.450 1.00 90.44 102 GLU A C 1
ATOM 800 O O . GLU A 1 102 ? -22.273 2.216 36.599 1.00 90.44 102 GLU A O 1
ATOM 805 N N . VAL A 1 103 ? -20.167 2.550 37.347 1.00 89.50 103 VAL A N 1
ATOM 806 C CA . VAL A 1 103 ? -19.657 3.279 36.182 1.00 89.50 103 VAL A CA 1
ATOM 807 C C . VAL A 1 103 ? -18.292 2.702 35.825 1.00 89.50 103 VAL A C 1
ATOM 809 O O . VAL A 1 103 ? -17.346 2.822 36.601 1.00 89.50 103 VAL A O 1
ATOM 812 N N . GLU A 1 104 ? -18.180 2.110 34.642 1.00 86.88 104 GLU A N 1
ATOM 813 C CA . GLU A 1 104 ? -16.945 1.533 34.109 1.00 86.88 104 GLU A CA 1
ATOM 814 C C . GLU A 1 104 ? -16.450 2.382 32.931 1.00 86.88 104 GLU A C 1
ATOM 816 O O . GLU A 1 104 ? -17.208 2.670 32.002 1.00 86.88 104 GLU A O 1
ATOM 821 N N . LEU A 1 105 ? -15.178 2.795 32.946 1.00 84.56 105 LEU A N 1
ATOM 822 C CA . LEU A 1 105 ? -14.550 3.443 31.791 1.00 84.56 105 LEU A CA 1
ATOM 823 C C . LEU A 1 105 ? -14.204 2.380 30.745 1.00 84.56 105 LEU A C 1
ATOM 825 O O . LEU A 1 105 ? -13.337 1.543 30.966 1.00 84.56 105 LEU A O 1
ATOM 829 N N . MET A 1 106 ? -14.849 2.464 29.588 1.00 81.94 106 MET A N 1
ATOM 830 C CA . MET A 1 106 ? -14.720 1.485 28.508 1.00 81.94 106 MET A CA 1
ATOM 831 C C . MET A 1 106 ? -13.626 1.860 27.511 1.00 81.94 106 MET A C 1
ATOM 833 O O . MET A 1 106 ? -12.959 0.987 26.962 1.00 81.94 106 MET A O 1
ATOM 837 N N . ALA A 1 107 ? -13.472 3.157 27.243 1.00 81.62 107 ALA A N 1
ATOM 838 C CA . ALA A 1 107 ? -12.447 3.690 26.357 1.00 81.62 107 ALA A CA 1
ATOM 839 C C . ALA A 1 107 ? -12.191 5.171 26.654 1.00 81.62 107 ALA A C 1
ATOM 841 O O . ALA A 1 107 ? -13.122 5.926 26.948 1.00 81.62 107 ALA A O 1
ATOM 842 N N . ASP A 1 108 ? -10.938 5.593 26.506 1.00 81.62 108 ASP A N 1
ATOM 843 C CA . ASP A 1 108 ? -10.530 6.996 26.497 1.00 81.62 108 ASP A CA 1
ATOM 844 C C . ASP A 1 108 ? -9.726 7.267 25.219 1.00 81.62 108 ASP A C 1
ATOM 846 O O . ASP A 1 108 ? -8.644 6.704 25.035 1.00 81.62 108 ASP A O 1
ATOM 850 N N . GLY A 1 109 ? -10.267 8.092 24.321 1.00 80.12 109 GLY A N 1
ATOM 851 C CA . GLY A 1 109 ? -9.591 8.477 23.088 1.00 80.12 109 GLY A CA 1
ATOM 852 C C . GLY A 1 109 ? -10.503 8.440 21.872 1.00 80.12 109 GLY A C 1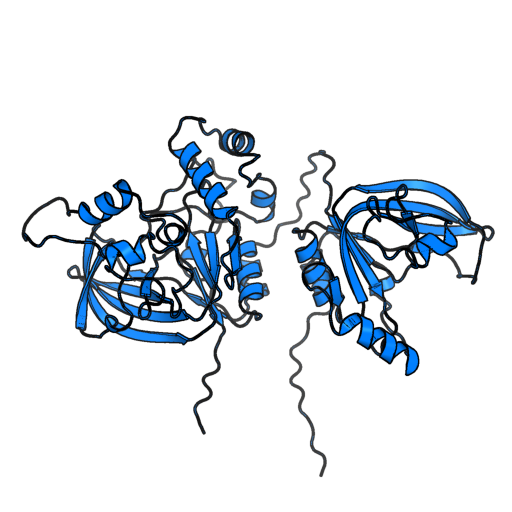
ATOM 853 O O . GLY A 1 109 ? -11.386 9.282 21.742 1.00 80.12 109 GLY A O 1
ATOM 854 N N . LEU A 1 110 ? -10.199 7.539 20.940 1.00 79.81 110 LEU A N 1
ATOM 855 C CA . LEU A 1 110 ? -10.869 7.421 19.648 1.00 79.81 110 LEU A CA 1
ATOM 856 C C . LEU A 1 110 ? -12.022 6.414 19.744 1.00 79.81 110 LEU A C 1
ATOM 858 O O . LEU A 1 110 ? -11.812 5.287 20.190 1.00 79.81 110 LEU A O 1
ATOM 862 N N . ASN A 1 111 ? -13.216 6.803 19.305 1.00 85.44 111 ASN A N 1
ATOM 863 C CA . ASN A 1 111 ? -14.360 5.914 19.115 1.00 85.44 111 ASN A CA 1
ATOM 864 C C . ASN A 1 111 ? -15.143 6.307 17.850 1.00 85.44 111 ASN A C 1
ATOM 866 O O . ASN A 1 111 ? -14.916 7.372 17.269 1.00 85.44 111 ASN A O 1
ATOM 870 N N . MET A 1 112 ? -16.051 5.432 17.423 1.00 89.06 112 MET A N 1
ATOM 871 C CA . MET A 1 112 ? -17.057 5.748 16.409 1.00 89.06 112 MET A CA 1
ATOM 872 C C . MET A 1 112 ? -18.438 5.390 16.950 1.00 89.06 112 MET A C 1
ATOM 874 O O . MET A 1 112 ? -18.613 4.336 17.560 1.00 89.06 112 MET A O 1
ATOM 878 N N . ILE A 1 113 ? -19.412 6.258 16.720 1.00 88.31 113 ILE A N 1
ATOM 879 C CA . ILE A 1 113 ? -20.789 6.126 17.185 1.00 88.31 113 ILE A CA 1
ATOM 880 C C . ILE A 1 113 ? -21.692 6.172 15.964 1.00 88.31 113 ILE A C 1
ATOM 882 O O . ILE A 1 113 ? -21.483 6.988 15.076 1.00 88.31 113 ILE A O 1
ATOM 886 N N . CYS A 1 114 ? -22.704 5.319 15.933 1.00 87.00 114 CYS A N 1
ATOM 887 C CA . CYS A 1 114 ? -23.717 5.278 14.896 1.00 87.00 114 CYS A CA 1
ATOM 888 C C . CYS A 1 114 ? -25.093 5.480 15.521 1.00 87.00 114 CYS A C 1
ATOM 890 O O . CYS A 1 114 ? -25.526 4.694 16.365 1.00 87.00 114 CYS A O 1
ATOM 892 N N . HIS A 1 115 ? -25.776 6.535 15.091 1.00 87.19 115 HIS A N 1
ATOM 893 C CA . HIS A 1 115 ? -27.141 6.851 15.483 1.00 87.19 115 HIS A CA 1
ATOM 894 C C . HIS A 1 115 ? -28.098 6.333 14.420 1.00 87.19 115 HIS A C 1
ATOM 896 O O . HIS A 1 115 ? -27.962 6.690 13.249 1.00 87.19 115 HIS A O 1
ATOM 902 N N . LYS A 1 116 ? -29.065 5.502 14.806 1.00 82.44 116 LYS A N 1
ATOM 903 C CA . LYS A 1 116 ? -30.130 5.084 13.897 1.00 82.44 116 LYS A CA 1
ATOM 904 C C . LYS A 1 116 ? -30.956 6.301 13.474 1.00 82.44 116 LYS A C 1
ATOM 906 O O . LYS A 1 116 ? -31.312 7.138 14.299 1.00 82.44 116 LYS A O 1
ATOM 911 N N . LEU A 1 117 ? -31.229 6.399 12.178 1.00 76.25 117 LEU A N 1
ATOM 912 C CA . LEU A 1 117 ? -32.092 7.418 11.591 1.00 76.25 117 LEU A CA 1
ATOM 913 C C . LEU A 1 117 ? -33.446 6.804 11.233 1.00 76.25 117 LEU A C 1
ATOM 915 O O . LEU A 1 117 ? -33.548 5.614 10.920 1.00 76.25 117 LEU A O 1
ATOM 919 N N . ASN A 1 118 ? -34.484 7.635 11.242 1.00 69.06 118 ASN A N 1
ATOM 920 C CA . ASN A 1 118 ? -35.824 7.236 10.831 1.00 69.06 118 ASN A CA 1
ATOM 921 C C . ASN A 1 118 ? -35.916 7.244 9.301 1.00 69.06 118 ASN A C 1
ATOM 923 O O . ASN A 1 118 ? -36.114 8.289 8.684 1.00 69.06 118 ASN A O 1
ATOM 927 N N . TYR A 1 119 ? -35.766 6.071 8.686 1.00 60.34 119 TYR A N 1
ATOM 928 C CA . TYR A 1 119 ? -35.814 5.908 7.235 1.00 60.34 119 TYR A CA 1
ATOM 929 C C . TYR A 1 119 ? -36.530 4.616 6.830 1.00 60.34 119 TYR A C 1
ATOM 931 O O . TYR A 1 119 ? -36.705 3.714 7.646 1.00 60.34 119 TYR A O 1
ATOM 939 N N . ALA A 1 120 ? -36.929 4.511 5.557 1.00 51.75 120 ALA A N 1
ATOM 940 C CA . ALA A 1 120 ? -37.692 3.374 5.021 1.00 51.75 120 ALA A CA 1
ATOM 941 C C . ALA A 1 120 ? -36.959 2.013 5.097 1.00 51.75 120 ALA A C 1
ATOM 943 O O . ALA A 1 120 ? -37.560 0.963 4.881 1.00 51.75 120 ALA A O 1
ATOM 944 N N . TYR A 1 121 ? -35.659 2.035 5.383 1.00 61.25 121 TYR A N 1
ATOM 945 C CA . TYR A 1 121 ? -34.811 0.889 5.700 1.00 61.25 121 TYR A CA 1
ATOM 946 C C . TYR A 1 121 ? -33.759 1.325 6.729 1.00 61.25 121 TYR A C 1
ATOM 948 O O . TYR A 1 121 ? -33.636 2.510 7.032 1.00 61.25 121 TYR A O 1
ATOM 956 N N . ALA A 1 122 ? -32.989 0.385 7.281 1.00 67.31 122 ALA A N 1
ATOM 957 C CA . ALA A 1 122 ? -32.001 0.692 8.313 1.00 67.31 122 ALA A CA 1
ATOM 958 C C . ALA A 1 122 ? -30.901 1.643 7.794 1.00 67.31 122 ALA A C 1
ATOM 960 O O . ALA A 1 122 ? -30.016 1.235 7.043 1.00 67.31 122 ALA A O 1
ATOM 961 N N . VAL A 1 123 ? -30.938 2.901 8.237 1.00 75.62 123 VAL A N 1
ATOM 962 C CA . VAL A 1 123 ? -29.900 3.909 7.991 1.00 75.62 123 VAL A CA 1
ATOM 963 C C . VAL A 1 123 ? -29.338 4.359 9.330 1.00 75.62 123 VAL A C 1
ATOM 965 O O . VAL A 1 123 ? -30.094 4.645 10.256 1.00 75.62 123 VAL A O 1
ATOM 968 N N . HIS A 1 124 ? -28.014 4.419 9.436 1.00 85.25 124 HIS A N 1
ATOM 969 C CA . HIS A 1 124 ? -27.333 4.939 10.615 1.00 85.25 124 HIS A CA 1
ATOM 970 C C . HIS A 1 124 ? -26.422 6.098 10.228 1.00 85.25 124 HIS A C 1
ATOM 972 O O . HIS A 1 124 ? -25.573 5.944 9.352 1.00 85.25 124 HIS A O 1
ATOM 978 N N . PHE A 1 125 ? -26.555 7.235 10.902 1.00 85.31 125 PHE A N 1
ATOM 979 C CA . PHE A 1 125 ? -25.566 8.304 10.845 1.00 85.31 125 PHE A CA 1
ATOM 980 C C . PHE A 1 125 ? -24.410 7.955 11.777 1.00 85.31 125 PHE A C 1
ATOM 982 O O . PHE A 1 125 ? -24.545 8.004 13.002 1.00 85.31 125 PHE A O 1
ATOM 989 N N . CYS A 1 126 ? -23.283 7.569 11.195 1.00 86.19 126 CYS A N 1
ATOM 990 C CA . CYS A 1 126 ? -22.068 7.256 11.921 1.00 86.19 126 CYS A CA 1
ATOM 991 C C . CYS A 1 126 ? -21.131 8.457 11.932 1.00 86.19 126 CYS A C 1
ATOM 993 O O . CYS A 1 126 ? -20.846 9.021 10.881 1.00 86.19 126 CYS A O 1
ATOM 995 N N . HIS A 1 127 ? -20.595 8.804 13.096 1.00 83.94 127 HIS A N 1
ATOM 996 C CA . HIS A 1 127 ? -19.543 9.804 13.247 1.00 83.94 127 HIS A CA 1
ATOM 997 C C . HIS A 1 127 ? -18.502 9.337 14.259 1.00 83.94 127 HIS A C 1
ATOM 999 O O . HIS A 1 127 ? -18.767 8.496 15.121 1.00 83.94 127 HIS A O 1
ATOM 1005 N N . GLY A 1 128 ? -17.279 9.836 14.131 1.00 75.31 128 GLY A N 1
ATOM 1006 C CA . GLY A 1 128 ? -16.200 9.494 15.046 1.00 75.31 128 GLY A CA 1
ATOM 1007 C C . GLY A 1 128 ? -15.171 10.605 15.174 1.00 75.31 128 GLY A C 1
ATOM 1008 O O . GLY A 1 128 ? -15.009 11.455 14.299 1.00 75.31 128 GLY A O 1
ATOM 1009 N N . GLY A 1 129 ? -14.450 10.594 16.290 1.00 63.09 129 GLY A N 1
ATOM 1010 C CA . GLY A 1 129 ? -13.457 11.614 16.599 1.00 63.09 129 GLY A CA 1
ATOM 1011 C C . GLY A 1 129 ? -12.614 11.241 17.811 1.00 63.09 129 GLY A C 1
ATOM 1012 O O . GLY A 1 129 ? -13.041 10.485 18.681 1.00 63.09 129 GLY A O 1
ATOM 1013 N N . GLY A 1 130 ? -11.383 11.750 17.854 1.00 62.84 130 GLY A N 1
ATOM 1014 C CA . GLY A 1 130 ? -10.550 11.663 19.051 1.00 62.84 130 GLY A CA 1
ATOM 1015 C C . GLY A 1 130 ? -11.049 12.619 20.138 1.00 62.84 130 GLY A C 1
ATOM 1016 O O . GLY A 1 130 ? -11.660 13.641 19.840 1.00 62.84 130 GLY A O 1
ATOM 1017 N N . GLY A 1 131 ? -10.757 12.308 21.401 1.00 72.50 131 GLY A N 1
ATOM 1018 C CA . GLY A 1 131 ? -11.091 13.192 22.523 1.00 72.50 131 GLY A CA 1
ATOM 1019 C C . GLY A 1 131 ? -12.445 12.899 23.168 1.00 72.50 131 GLY A C 1
ATOM 1020 O O . GLY A 1 131 ? -13.053 13.799 23.746 1.00 72.50 131 GLY A O 1
ATOM 1021 N N . THR A 1 132 ? -12.909 11.652 23.114 1.00 82.94 132 THR A N 1
ATOM 1022 C CA . THR A 1 132 ? -14.103 11.191 23.830 1.00 82.94 132 THR A CA 1
ATOM 1023 C C . THR A 1 132 ? -13.734 10.239 24.972 1.00 82.94 132 THR A C 1
ATOM 1025 O O . THR A 1 132 ? -12.673 9.611 24.974 1.00 82.94 132 THR A O 1
ATOM 1028 N N . LYS A 1 133 ? -14.601 10.138 25.984 1.00 86.94 133 LYS A N 1
ATOM 1029 C CA . LYS A 1 133 ? -14.596 9.036 26.958 1.00 86.94 133 LYS A CA 1
ATOM 1030 C C . LYS A 1 133 ? -15.897 8.269 26.835 1.00 86.94 133 LYS A C 1
ATOM 1032 O O . LYS A 1 133 ? -16.959 8.882 26.809 1.00 86.94 133 LYS A O 1
ATOM 1037 N N . THR A 1 134 ? -15.804 6.949 26.783 1.00 88.38 134 THR A N 1
ATOM 1038 C CA . THR A 1 134 ? -16.971 6.063 26.751 1.00 88.38 134 THR A CA 1
ATOM 1039 C C . THR A 1 134 ? -17.076 5.334 28.076 1.00 88.38 134 THR A C 1
ATOM 1041 O O . THR A 1 134 ? -16.095 4.748 28.532 1.00 88.38 134 THR A O 1
ATOM 1044 N N . TYR A 1 135 ? -18.265 5.335 28.663 1.00 90.31 135 TYR A N 1
ATOM 1045 C CA . TYR A 1 135 ? -18.576 4.668 29.916 1.00 90.31 135 TYR A CA 1
ATOM 1046 C C . TYR A 1 135 ? -19.700 3.655 29.728 1.00 90.31 135 TYR A C 1
ATOM 1048 O O . TYR A 1 135 ? -20.649 3.906 28.986 1.00 90.31 135 TYR A O 1
ATOM 1056 N N . MET A 1 136 ? -19.604 2.537 30.439 1.00 91.38 136 MET A N 1
ATOM 1057 C CA . MET A 1 136 ? -20.722 1.638 30.699 1.00 91.38 136 MET A CA 1
ATOM 1058 C C . MET A 1 136 ? -21.291 1.995 32.072 1.00 91.38 136 MET A C 1
ATOM 1060 O O . MET A 1 136 ? -20.559 2.027 33.060 1.00 91.38 136 MET A O 1
ATOM 1064 N N . VAL A 1 137 ? -22.582 2.298 32.136 1.00 92.75 137 VAL A N 1
ATOM 1065 C CA . VAL A 1 137 ? -23.266 2.757 33.346 1.00 92.75 137 VAL A CA 1
ATOM 1066 C C . VAL A 1 137 ? -24.366 1.764 33.692 1.00 92.75 137 VAL A C 1
ATOM 1068 O O . VAL A 1 137 ? -25.381 1.675 33.004 1.00 92.75 137 VAL A O 1
ATOM 1071 N N . SER A 1 138 ? -24.172 1.014 34.773 1.00 90.75 138 SER A N 1
ATOM 1072 C CA . SER A 1 138 ? -25.187 0.097 35.291 1.00 90.75 138 SER A CA 1
ATOM 1073 C C . SER A 1 138 ? -26.185 0.880 36.138 1.00 90.75 138 SER A C 1
ATOM 1075 O O . SER A 1 138 ? -25.815 1.517 37.127 1.00 90.75 138 SER A O 1
ATOM 1077 N N . MET A 1 139 ? -27.458 0.828 35.768 1.00 91.06 139 MET A N 1
ATOM 1078 C CA . MET A 1 139 ? -28.548 1.604 36.351 1.00 91.06 139 MET A CA 1
ATOM 1079 C C . MET A 1 139 ? -29.725 0.691 36.692 1.00 91.06 139 MET A C 1
ATOM 1081 O O . MET A 1 139 ? -29.977 -0.299 36.008 1.00 91.06 139 MET A O 1
ATOM 1085 N N . ILE A 1 140 ? -30.451 1.023 37.757 1.00 87.88 140 ILE A N 1
ATOM 1086 C CA . ILE A 1 140 ? -31.687 0.330 38.142 1.00 87.88 140 ILE A CA 1
ATOM 1087 C C . ILE A 1 140 ? -32.803 1.362 38.251 1.00 87.88 140 ILE A C 1
ATOM 1089 O O . ILE A 1 140 ? -32.648 2.359 38.963 1.00 87.88 140 ILE A O 1
ATOM 1093 N N . ALA A 1 141 ? -33.896 1.136 37.536 1.00 85.25 141 ALA A N 1
ATOM 1094 C CA . ALA A 1 141 ? -35.078 1.977 37.576 1.00 85.25 141 ALA A CA 1
ATOM 1095 C C . ALA A 1 141 ? -35.946 1.681 38.810 1.00 85.25 141 ALA A C 1
ATOM 1097 O O . ALA A 1 141 ? -35.766 0.669 39.489 1.00 85.25 141 ALA A O 1
ATOM 1098 N N . VAL A 1 142 ? -36.892 2.572 39.116 1.00 85.38 142 VAL A N 1
ATOM 1099 C CA . VAL A 1 142 ? -37.793 2.427 40.280 1.00 85.38 142 VAL A CA 1
ATOM 1100 C C . VAL A 1 142 ? -38.640 1.151 40.216 1.00 85.38 142 VAL A C 1
ATOM 1102 O O . VAL A 1 142 ? -38.920 0.562 41.256 1.00 85.38 142 VAL A O 1
ATOM 1105 N N . ASP A 1 143 ? -39.016 0.703 39.020 1.00 83.56 143 ASP A N 1
ATOM 1106 C CA . ASP A 1 143 ? -39.796 -0.523 38.805 1.00 83.56 143 ASP A CA 1
ATOM 1107 C C . ASP A 1 143 ? -38.950 -1.813 38.849 1.00 83.56 143 ASP A C 1
ATOM 1109 O O . ASP A 1 143 ? -39.479 -2.913 38.706 1.00 83.56 143 ASP A O 1
ATOM 1113 N N . GLY A 1 144 ? -37.636 -1.690 39.066 1.00 82.81 144 GLY A N 1
ATOM 1114 C CA . GLY A 1 144 ? -36.691 -2.803 39.083 1.00 82.81 144 GLY A CA 1
ATOM 1115 C C . GLY A 1 144 ? -36.012 -3.095 37.741 1.00 82.81 144 GLY A C 1
ATOM 1116 O O . GLY A 1 144 ? -35.113 -3.941 37.714 1.00 82.81 144 GLY A O 1
ATOM 1117 N N . THR A 1 145 ? -36.363 -2.388 36.661 1.00 82.88 145 THR A N 1
ATOM 1118 C CA . THR A 1 145 ? -35.724 -2.514 35.342 1.00 82.88 145 THR A CA 1
ATOM 1119 C C . THR A 1 145 ? -34.230 -2.229 35.445 1.00 82.88 145 THR A C 1
ATOM 1121 O O . THR A 1 145 ? -33.804 -1.211 35.995 1.00 82.88 145 THR A O 1
ATOM 1124 N N . LYS A 1 146 ? -33.406 -3.135 34.912 1.00 84.88 146 LYS A N 1
ATOM 1125 C CA . LYS A 1 146 ? -31.945 -2.987 34.906 1.00 84.88 146 LYS A CA 1
ATOM 1126 C C . LYS A 1 146 ? -31.485 -2.520 33.536 1.00 84.88 146 LYS A C 1
ATOM 1128 O O . LYS A 1 146 ? -31.847 -3.119 32.526 1.00 84.88 146 LYS A O 1
ATOM 1133 N N . VAL A 1 147 ? -30.656 -1.485 33.511 1.00 87.31 147 VAL A N 1
ATOM 1134 C CA . VAL A 1 147 ? -30.111 -0.905 32.283 1.00 87.31 147 VAL A CA 1
ATOM 1135 C C . VAL A 1 147 ? -28.595 -0.864 32.372 1.00 87.31 147 VAL A C 1
ATOM 1137 O O . VAL A 1 147 ? -28.042 -0.385 33.357 1.00 87.31 147 VAL A O 1
ATOM 1140 N N . LYS A 1 148 ? -27.918 -1.351 31.337 1.00 89.50 148 LYS A N 1
ATOM 1141 C CA . LYS A 1 148 ? -26.497 -1.096 31.100 1.00 89.50 148 LYS A CA 1
ATOM 1142 C C . LYS A 1 148 ? -26.401 -0.049 30.000 1.00 89.50 148 LYS A C 1
ATOM 1144 O O . LYS A 1 148 ? -26.431 -0.383 28.819 1.00 89.50 148 LYS A O 1
ATOM 1149 N N . ALA A 1 149 ? -26.387 1.218 30.395 1.00 90.81 149 ALA A N 1
ATOM 1150 C CA . ALA A 1 149 ? -26.404 2.344 29.473 1.00 90.81 149 ALA A CA 1
ATOM 1151 C C . ALA A 1 149 ? -24.991 2.707 29.028 1.00 90.81 149 ALA A C 1
ATOM 1153 O O . ALA A 1 149 ? -24.073 2.778 29.846 1.00 90.81 149 ALA A O 1
ATOM 1154 N N . ILE A 1 150 ? -24.823 3.007 27.744 1.00 92.56 150 ILE A N 1
ATOM 1155 C CA . ILE A 1 150 ? -23.593 3.624 27.255 1.00 92.56 150 ILE A CA 1
ATOM 1156 C C . ILE A 1 150 ? -23.702 5.137 27.422 1.00 92.56 150 ILE A C 1
ATOM 1158 O O . ILE A 1 150 ? -24.684 5.749 27.005 1.00 92.56 150 ILE A O 1
ATOM 1162 N N . SER A 1 151 ? -22.685 5.744 28.030 1.00 91.75 151 SER A N 1
ATOM 1163 C CA . SER A 1 151 ? -22.543 7.196 28.138 1.00 91.75 151 SER A CA 1
ATOM 1164 C C . SER A 1 151 ? -21.271 7.645 27.440 1.00 91.75 151 SER A C 1
ATOM 1166 O O . SER A 1 151 ? -20.207 7.050 27.630 1.00 91.75 151 SER A O 1
ATOM 1168 N N . ILE A 1 152 ? -21.371 8.692 26.627 1.00 88.94 152 ILE A N 1
ATOM 1169 C CA . ILE A 1 152 ? -20.234 9.261 25.908 1.00 88.94 152 ILE A CA 1
ATOM 1170 C C . ILE A 1 152 ? -20.052 10.705 26.315 1.00 88.94 152 ILE A C 1
ATOM 1172 O O . ILE A 1 152 ? -20.989 11.494 26.276 1.00 88.94 152 ILE A O 1
ATOM 1176 N N . CYS A 1 153 ? -18.818 11.033 26.680 1.00 87.50 153 CYS A N 1
ATOM 1177 C CA . CYS A 1 153 ? -18.386 12.363 27.059 1.00 87.50 153 CYS A CA 1
ATOM 1178 C C . CYS A 1 153 ? -17.432 12.933 26.014 1.00 87.50 153 CYS A C 1
ATOM 1180 O O . CYS A 1 153 ? -16.373 12.357 25.762 1.00 87.50 153 CYS A O 1
ATOM 1182 N N . HIS A 1 154 ? -17.760 14.094 25.461 1.00 85.50 154 HIS A N 1
ATOM 1183 C CA . HIS A 1 154 ? -16.906 14.851 24.551 1.00 85.50 154 HIS A CA 1
ATOM 1184 C C . HIS A 1 154 ? -16.026 15.804 25.357 1.00 85.50 154 HIS A C 1
ATOM 1186 O O . HIS A 1 154 ? -16.546 16.652 26.081 1.00 85.50 154 HIS A O 1
ATOM 1192 N N . LYS A 1 155 ? -14.696 15.657 25.269 1.00 82.69 155 LYS A N 1
ATOM 1193 C CA . LYS A 1 155 ? -13.744 16.478 26.040 1.00 82.69 155 LYS A CA 1
ATOM 1194 C C . LYS A 1 155 ? -13.538 17.870 25.451 1.00 82.69 155 LYS A C 1
ATOM 1196 O O . LYS A 1 155 ? -13.277 18.795 26.209 1.00 82.69 155 LYS A O 1
ATOM 1201 N N . ASP A 1 156 ? -13.638 17.999 24.131 1.00 79.44 156 ASP A N 1
ATOM 1202 C CA . ASP A 1 156 ? -13.507 19.268 23.421 1.00 79.44 156 ASP A CA 1
ATOM 1203 C C . ASP A 1 156 ? -14.797 19.571 22.658 1.00 79.44 156 ASP A C 1
ATOM 1205 O O . ASP A 1 156 ? -15.159 18.889 21.700 1.00 79.44 156 ASP A O 1
ATOM 1209 N N . THR A 1 157 ? -15.504 20.594 23.126 1.00 81.44 157 THR A N 1
ATOM 1210 C CA . THR A 1 157 ? -16.743 21.101 22.526 1.00 81.44 157 THR A CA 1
ATOM 1211 C C . THR A 1 157 ? -16.568 22.530 22.012 1.00 81.44 157 THR A C 1
ATOM 1213 O O . THR A 1 157 ? -17.551 23.210 21.731 1.00 81.44 157 THR A O 1
ATOM 1216 N N . SER A 1 158 ? -15.324 23.018 21.904 1.00 80.25 158 SER A N 1
ATOM 1217 C CA . SER A 1 158 ? -15.008 24.410 21.547 1.00 80.25 158 SER A CA 1
ATOM 1218 C C . SER A 1 158 ? -15.513 24.812 20.160 1.00 80.25 158 SER A C 1
ATOM 1220 O O . SER A 1 158 ? -15.888 25.963 19.951 1.00 80.25 158 SER A O 1
ATOM 1222 N N . LEU A 1 159 ? -15.578 23.850 19.237 1.00 76.50 159 LEU A N 1
ATOM 1223 C CA . LEU A 1 159 ? -16.036 24.045 17.860 1.00 76.50 159 LEU A CA 1
ATOM 1224 C C . LEU A 1 159 ? -17.534 23.773 17.664 1.00 76.50 159 LEU A C 1
ATOM 1226 O O . LEU A 1 159 ? -18.031 23.860 16.543 1.00 76.50 159 LEU A O 1
ATOM 1230 N N . TRP A 1 160 ? -18.265 23.406 18.720 1.00 75.38 160 TRP A N 1
ATOM 1231 C CA . TRP A 1 160 ? -19.690 23.109 18.598 1.00 75.38 160 TRP A CA 1
ATOM 1232 C C . TRP A 1 160 ? -20.503 24.395 18.457 1.00 75.38 160 TRP A C 1
ATOM 1234 O O . TRP A 1 160 ? -20.169 25.436 19.025 1.00 75.38 160 TRP A O 1
ATOM 1244 N N . ASN A 1 161 ? -21.620 24.312 17.732 1.00 75.56 161 ASN A N 1
ATOM 1245 C CA . ASN A 1 161 ? -22.523 25.443 17.567 1.00 75.56 161 ASN A CA 1
ATOM 1246 C C . ASN A 1 161 ? -23.032 25.915 18.947 1.00 75.56 161 ASN A C 1
ATOM 1248 O O . ASN A 1 161 ? -23.704 25.137 19.627 1.00 75.56 161 ASN A O 1
ATOM 1252 N N . PRO A 1 162 ? -22.789 27.175 19.358 1.00 76.31 162 PRO A N 1
ATOM 1253 C CA . PRO A 1 162 ? -23.197 27.688 20.669 1.00 76.31 162 PRO A CA 1
ATOM 1254 C C . PRO A 1 162 ? -24.716 27.702 20.884 1.00 76.31 162 PRO A C 1
ATOM 1256 O O . PRO A 1 162 ? -25.167 27.777 22.022 1.00 76.31 162 PRO A O 1
ATOM 1259 N N . LYS A 1 163 ? -25.514 27.630 19.810 1.00 77.00 163 LYS A N 1
ATOM 1260 C CA . LYS A 1 163 ? -26.980 27.506 19.870 1.00 77.00 163 LYS A CA 1
ATOM 1261 C C . LYS A 1 163 ? -27.461 26.050 19.899 1.00 77.00 163 LYS A C 1
ATOM 1263 O O . LYS A 1 163 ? -28.662 25.807 19.853 1.00 77.00 163 LYS A O 1
ATOM 1268 N N . GLY A 1 164 ? -26.543 25.084 19.922 1.00 74.31 164 GLY A N 1
ATOM 1269 C CA . GLY A 1 164 ? -26.867 23.664 19.970 1.00 74.31 164 GLY A CA 1
ATOM 1270 C C . GLY A 1 164 ? -27.590 23.277 21.261 1.00 74.31 164 GLY A C 1
ATOM 1271 O O . GLY A 1 164 ? -27.332 23.836 22.329 1.00 74.31 164 GLY A O 1
ATOM 1272 N N . LEU A 1 165 ? -28.466 22.274 21.165 1.00 73.88 165 LEU A N 1
ATOM 1273 C CA . LEU A 1 165 ? -29.291 21.787 22.274 1.00 73.88 165 LEU A CA 1
ATOM 1274 C C . LEU A 1 165 ? -28.504 21.492 23.571 1.00 73.88 165 LEU A C 1
ATOM 1276 O O . LEU A 1 165 ? -28.984 21.892 24.632 1.00 73.88 165 LEU A O 1
ATOM 1280 N N . PRO A 1 166 ? -27.296 20.885 23.542 1.00 76.81 166 PRO A N 1
ATOM 1281 C CA . PRO A 1 166 ? -26.539 20.621 24.767 1.00 76.81 166 PRO A CA 1
ATOM 1282 C C . PRO A 1 166 ? -26.205 21.886 25.569 1.00 76.81 166 PRO A C 1
ATOM 1284 O O . PRO A 1 166 ? -26.272 21.866 26.794 1.00 76.81 166 PRO A O 1
ATOM 1287 N N . PHE A 1 167 ? -25.897 23.003 24.903 1.00 80.31 167 PHE A N 1
ATOM 1288 C CA . PHE A 1 167 ? -25.558 24.268 25.567 1.00 80.31 167 PHE A CA 1
ATOM 1289 C C . PHE A 1 167 ? -26.782 24.977 26.139 1.00 80.31 167 PHE A C 1
ATOM 1291 O O . PHE A 1 167 ? -26.691 25.591 27.200 1.00 80.31 167 PHE A O 1
ATOM 1298 N N . VAL A 1 168 ? -27.931 24.837 25.473 1.00 79.62 168 VAL A N 1
ATOM 1299 C CA . VAL A 1 168 ? -29.215 25.363 25.953 1.00 79.62 168 VAL A CA 1
ATOM 1300 C C . VAL A 1 168 ? -29.676 24.601 27.196 1.00 79.62 168 VAL A C 1
ATOM 1302 O O . VAL A 1 168 ? -30.043 25.217 28.191 1.00 79.62 168 VAL A O 1
ATOM 1305 N N . VAL A 1 169 ? -29.623 23.265 27.162 1.00 80.69 169 VAL A N 1
ATOM 1306 C CA . VAL A 1 169 ? -30.109 22.409 28.257 1.00 80.69 169 VAL A CA 1
ATOM 1307 C C . VAL A 1 169 ? -29.187 22.460 29.474 1.00 80.69 169 VAL A C 1
ATOM 1309 O O . VAL A 1 169 ? -29.665 22.525 30.602 1.00 80.69 169 VAL A O 1
ATOM 1312 N N . LEU A 1 170 ? -27.868 22.442 29.264 1.00 81.69 170 LEU A N 1
ATOM 1313 C CA . LEU A 1 170 ? -26.889 22.420 30.356 1.00 81.69 170 LEU A CA 1
ATOM 1314 C C . LEU A 1 170 ? -26.487 23.819 30.840 1.00 81.69 170 LEU A C 1
ATOM 1316 O O . LEU A 1 170 ? -25.680 23.924 31.761 1.00 81.69 170 LEU A O 1
ATOM 1320 N N . ASN A 1 171 ? -27.017 24.882 30.223 1.00 82.50 171 ASN A N 1
ATOM 1321 C CA . ASN A 1 171 ? -26.599 26.267 30.454 1.00 82.50 171 ASN A CA 1
ATOM 1322 C C . ASN A 1 171 ? -25.063 26.425 30.404 1.00 82.50 171 ASN A C 1
ATOM 1324 O O . ASN A 1 171 ? -24.435 27.020 31.282 1.00 82.50 171 ASN A O 1
ATOM 1328 N N . ALA A 1 172 ? -24.454 25.826 29.379 1.00 82.19 172 ALA A N 1
ATOM 1329 C CA . ALA A 1 172 ? -23.010 25.763 29.180 1.00 82.19 172 ALA A CA 1
ATOM 1330 C C . ALA A 1 172 ? -22.597 26.541 27.920 1.00 82.19 172 ALA A C 1
ATOM 1332 O O . ALA A 1 172 ? -23.429 26.886 27.086 1.00 82.19 172 ALA A O 1
ATOM 1333 N N . LYS A 1 173 ? -21.298 26.809 27.760 1.00 81.88 173 LYS A N 1
ATOM 1334 C CA . LYS A 1 173 ? -20.730 27.429 26.548 1.00 81.88 173 LYS A CA 1
ATOM 1335 C C . LYS A 1 173 ? -19.792 26.447 25.835 1.00 81.88 173 LYS A C 1
ATOM 1337 O O . LYS A 1 173 ? -19.239 25.579 26.512 1.00 81.88 173 LYS A O 1
ATOM 1342 N N . PRO A 1 174 ? -19.564 26.581 24.515 1.00 83.19 174 PRO A N 1
ATOM 1343 C CA . PRO A 1 174 ? -18.516 25.831 23.824 1.00 83.19 174 PRO A CA 1
ATOM 1344 C C . PRO A 1 174 ? -17.174 25.928 24.556 1.00 83.19 174 PRO A C 1
ATOM 1346 O O . PRO A 1 174 ? -16.787 27.007 25.007 1.00 83.19 174 PRO A O 1
ATOM 1349 N N . GLY A 1 175 ? -16.487 24.794 24.708 1.00 73.81 175 GLY A N 1
ATOM 1350 C CA . GLY A 1 175 ? -15.236 24.708 25.472 1.00 73.81 175 GLY A CA 1
ATOM 1351 C C . GLY A 1 175 ? -15.423 24.568 26.989 1.00 73.81 175 GLY A C 1
ATOM 1352 O O . GLY A 1 175 ? -14.438 24.559 27.723 1.00 73.81 175 GLY A O 1
ATOM 1353 N N . ALA A 1 176 ? -16.665 24.438 27.472 1.00 73.31 176 ALA A N 1
ATOM 1354 C CA . ALA A 1 176 ? -16.947 23.994 28.835 1.00 73.31 176 ALA A CA 1
ATOM 1355 C C . ALA A 1 176 ? -16.366 22.585 29.105 1.00 73.31 176 ALA A C 1
ATOM 1357 O O . ALA A 1 176 ? -16.090 21.843 28.155 1.00 73.31 176 ALA A O 1
ATOM 1358 N N . PRO A 1 177 ? -16.197 22.192 30.388 1.00 71.69 177 PRO A N 1
ATOM 1359 C CA . PRO A 1 177 ? -15.804 20.833 30.760 1.00 71.69 177 PRO A CA 1
ATOM 1360 C C . PRO A 1 177 ? -16.682 19.772 30.086 1.00 71.69 177 PRO A C 1
ATOM 1362 O O . PRO A 1 177 ? -17.811 20.053 29.689 1.00 71.69 177 PRO A O 1
ATOM 1365 N N . SER A 1 178 ? -16.155 18.551 29.969 1.00 82.12 178 SER A N 1
ATOM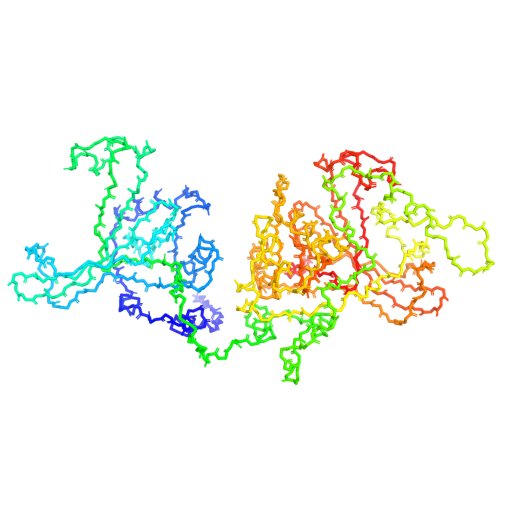 1366 C CA . SER A 1 178 ? -16.698 17.503 29.098 1.00 82.12 178 SER A CA 1
ATOM 1367 C C . SER A 1 178 ? -18.225 17.364 29.137 1.00 82.12 178 SER A C 1
ATOM 1369 O O . SER A 1 178 ? -18.789 17.099 30.201 1.00 82.12 178 SER A O 1
ATOM 1371 N N . ILE A 1 179 ? -18.876 17.471 27.976 1.00 86.69 179 ILE A N 1
ATOM 1372 C CA . ILE A 1 179 ? -20.325 17.273 27.838 1.00 86.69 179 ILE A CA 1
ATOM 1373 C C . ILE A 1 179 ? -20.593 15.796 27.581 1.00 86.69 179 ILE A C 1
ATOM 1375 O O . ILE A 1 179 ? -20.044 15.231 26.635 1.00 86.69 179 ILE A O 1
ATOM 1379 N N . CYS A 1 180 ? -21.445 15.190 28.407 1.00 87.88 180 CYS A N 1
ATOM 1380 C CA . CYS A 1 180 ? -21.807 13.783 28.297 1.00 87.88 180 CYS A CA 1
ATOM 1381 C C . CYS A 1 180 ? -23.273 13.594 27.919 1.00 87.88 180 CYS A C 1
ATOM 1383 O O . CYS A 1 180 ? -24.131 14.365 28.347 1.00 87.88 180 CYS A O 1
ATOM 1385 N N . HIS A 1 181 ? -23.569 12.526 27.186 1.00 88.25 181 HIS A N 1
ATOM 1386 C CA . HIS A 1 181 ? -24.936 12.083 26.945 1.00 88.25 181 HIS A CA 1
ATOM 1387 C C . HIS A 1 181 ? -25.031 10.556 26.952 1.00 88.25 181 HIS A C 1
ATOM 1389 O O . HIS A 1 181 ? -24.068 9.854 26.639 1.00 88.25 181 HIS A O 1
ATOM 1395 N N . TYR A 1 182 ? -26.208 10.053 27.321 1.00 88.62 182 TYR A N 1
ATOM 1396 C CA . TYR A 1 182 ? -26.528 8.632 27.234 1.00 88.62 182 TYR A CA 1
ATOM 1397 C C . TYR A 1 182 ? -26.982 8.277 25.822 1.00 88.62 182 TYR A C 1
ATOM 1399 O O . TYR A 1 182 ? -27.603 9.094 25.136 1.00 88.62 182 TYR A O 1
ATOM 1407 N N . LEU A 1 183 ? -26.669 7.056 25.406 1.00 87.50 183 LEU A N 1
ATOM 1408 C CA . LEU A 1 183 ? -27.114 6.495 24.142 1.00 87.50 183 LEU A CA 1
ATOM 1409 C C . LEU A 1 183 ? -28.354 5.630 24.335 1.00 87.50 183 LEU A C 1
ATOM 1411 O O . LEU A 1 183 ? -28.483 4.922 25.339 1.00 87.50 183 LEU A O 1
ATOM 1415 N N . GLN A 1 184 ? -29.243 5.676 23.350 1.00 82.69 184 GLN A N 1
ATOM 1416 C CA . GLN A 1 184 ? -30.400 4.786 23.284 1.00 82.69 184 GLN A CA 1
ATOM 1417 C C . GLN A 1 184 ? -29.966 3.366 22.877 1.00 82.69 184 GLN A C 1
ATOM 1419 O O . GLN A 1 184 ? -28.826 3.142 22.463 1.00 82.69 184 GLN A O 1
ATOM 1424 N N . ASP A 1 185 ? -30.849 2.386 23.055 1.00 79.50 185 ASP A N 1
ATOM 1425 C CA . ASP A 1 185 ? -30.590 0.970 22.750 1.00 79.50 185 ASP A CA 1
ATOM 1426 C C . ASP A 1 185 ? -30.470 0.682 21.244 1.00 79.50 185 ASP A C 1
ATOM 1428 O O . ASP A 1 185 ? -29.923 -0.349 20.846 1.00 79.50 185 ASP A O 1
ATOM 1432 N N . ASP A 1 186 ? -30.902 1.625 20.408 1.00 76.94 186 ASP A N 1
ATOM 1433 C CA . ASP A 1 186 ? -30.769 1.601 18.955 1.00 76.94 186 ASP A CA 1
ATOM 1434 C C . ASP A 1 186 ? -29.491 2.269 18.415 1.00 76.94 186 ASP A C 1
ATOM 1436 O O . ASP A 1 186 ? -29.294 2.356 17.200 1.00 76.94 186 ASP A O 1
ATOM 1440 N N . GLN A 1 187 ? -28.595 2.709 19.302 1.00 84.62 187 GLN A N 1
ATOM 1441 C CA . GLN A 1 187 ? -27.342 3.375 18.952 1.00 84.62 187 GLN A CA 1
ATOM 1442 C C . GLN A 1 187 ? -26.145 2.466 19.229 1.00 84.62 187 GLN A C 1
ATOM 1444 O O . GLN A 1 187 ? -26.059 1.793 20.258 1.00 84.62 187 GLN A O 1
ATOM 1449 N N . ILE A 1 188 ? -25.195 2.454 18.295 1.00 89.38 188 ILE A N 1
ATOM 1450 C CA . ILE A 1 188 ? -24.090 1.492 18.274 1.00 89.38 188 ILE A CA 1
ATOM 1451 C C . ILE A 1 188 ? -22.768 2.233 18.438 1.00 89.38 188 ILE A C 1
ATOM 1453 O O . ILE A 1 188 ? -22.521 3.228 17.761 1.00 89.38 188 ILE A O 1
ATOM 1457 N N . VAL A 1 189 ? -21.886 1.726 19.299 1.00 89.00 189 VAL A N 1
ATOM 1458 C CA . VAL A 1 189 ? -20.559 2.302 19.539 1.00 89.00 189 VAL A CA 1
ATOM 1459 C C . VAL A 1 189 ? -19.478 1.285 19.233 1.00 89.00 189 VAL A C 1
ATOM 1461 O O . VAL A 1 189 ? -19.494 0.169 19.747 1.00 89.00 189 VAL A O 1
ATOM 1464 N N . PHE A 1 190 ? -18.499 1.701 18.441 1.00 88.94 190 PHE A N 1
ATOM 1465 C CA . PHE A 1 190 ? -17.281 0.966 18.150 1.00 88.94 190 PHE A CA 1
ATOM 1466 C C . PHE A 1 190 ? -16.135 1.560 18.969 1.00 88.94 190 PHE A C 1
ATOM 1468 O O . PHE A 1 190 ? -15.828 2.752 18.871 1.00 88.94 190 PHE A O 1
ATOM 1475 N N . LEU A 1 191 ? -15.486 0.713 19.762 1.00 85.88 191 LEU A N 1
ATOM 1476 C CA . LEU A 1 191 ? -14.341 1.058 20.597 1.00 85.88 191 LEU A CA 1
ATOM 1477 C C . LEU A 1 191 ? -13.113 0.270 20.133 1.00 85.88 191 LEU A C 1
ATOM 1479 O O . LEU A 1 191 ? -13.237 -0.931 19.897 1.00 85.88 191 LEU A O 1
ATOM 1483 N N . PRO A 1 192 ? -11.919 0.874 20.036 1.00 76.81 192 PRO A N 1
ATOM 1484 C CA . PRO A 1 192 ? -10.696 0.109 19.841 1.00 76.81 192 PRO A CA 1
ATOM 1485 C C . PRO A 1 192 ? -10.463 -0.765 21.078 1.00 76.81 192 PRO A C 1
ATOM 1487 O O . PRO A 1 192 ? -10.582 -0.299 22.213 1.00 76.81 192 PRO A O 1
ATOM 1490 N N . TYR A 1 193 ? -10.152 -2.044 20.881 1.00 66.75 193 TYR A N 1
ATOM 1491 C CA . TYR A 1 193 ? -9.904 -2.955 21.993 1.00 66.75 193 TYR A CA 1
ATOM 1492 C C . TYR A 1 193 ? -8.587 -2.567 22.688 1.00 66.75 193 TYR A C 1
ATOM 1494 O O . TYR A 1 193 ? -7.500 -2.850 22.182 1.00 66.75 193 TYR A O 1
ATOM 1502 N N . GLN A 1 194 ? -8.662 -1.902 23.845 1.00 55.66 194 GLN A N 1
ATOM 1503 C CA . GLN A 1 194 ? -7.486 -1.651 24.678 1.00 55.66 194 GLN A CA 1
ATOM 1504 C C . GLN A 1 194 ? -7.140 -2.937 25.429 1.00 55.66 194 GLN A C 1
ATOM 1506 O O . GLN A 1 194 ? -7.823 -3.340 26.367 1.00 55.66 194 GLN A O 1
ATOM 1511 N N . VAL A 1 195 ? -6.079 -3.611 24.989 1.00 40.53 195 VAL A N 1
ATOM 1512 C CA . VAL A 1 195 ? -5.506 -4.744 25.714 1.00 40.53 195 VAL A CA 1
ATOM 1513 C C . VAL A 1 195 ? -4.942 -4.204 27.030 1.00 40.53 195 VAL A C 1
ATOM 1515 O O . VAL A 1 195 ? -3.875 -3.592 27.045 1.00 40.53 195 VAL A O 1
ATOM 1518 N N . GLN A 1 196 ? -5.635 -4.430 28.149 1.00 34.31 196 GLN A N 1
ATOM 1519 C CA . GLN A 1 196 ? -4.946 -4.518 29.434 1.00 34.31 196 GLN A CA 1
ATOM 1520 C C . GLN A 1 196 ? -3.900 -5.618 29.265 1.00 34.31 196 GLN A C 1
ATOM 1522 O O . GLN A 1 196 ? -4.258 -6.753 28.953 1.00 34.31 196 GLN A O 1
ATOM 1527 N N . LEU A 1 197 ? -2.621 -5.251 29.384 1.00 28.25 197 LEU A N 1
ATOM 1528 C CA . LEU A 1 197 ? -1.454 -6.131 29.304 1.00 28.25 197 LEU A CA 1
ATOM 1529 C C . LEU A 1 197 ? -1.577 -7.279 30.316 1.00 28.25 197 LEU A C 1
ATOM 1531 O O . LEU A 1 197 ? -1.008 -7.262 31.399 1.00 28.25 197 LEU A O 1
ATOM 1535 N N . THR A 1 198 ? -2.333 -8.294 29.937 1.00 23.56 198 THR A N 1
ATOM 1536 C CA . THR A 1 198 ? -2.298 -9.638 30.482 1.00 23.56 198 THR A CA 1
ATOM 1537 C C . THR A 1 198 ? -2.193 -10.529 29.260 1.00 23.56 198 THR A C 1
ATOM 1539 O O . THR A 1 198 ? -3.092 -10.590 28.422 1.00 23.56 198 THR A O 1
ATOM 1542 N N . PHE A 1 199 ? -1.020 -11.134 29.089 1.00 28.19 199 PHE A N 1
ATOM 1543 C CA . PHE A 1 199 ? -0.781 -12.119 28.046 1.00 28.19 199 PHE A CA 1
ATOM 1544 C C . PHE A 1 199 ? -1.687 -13.325 28.310 1.00 28.19 199 PHE A C 1
ATOM 1546 O O . PHE A 1 199 ? -1.316 -14.251 29.022 1.00 28.19 199 PHE A O 1
ATOM 1553 N N . ILE A 1 200 ? -2.886 -13.311 27.732 1.00 24.84 200 ILE A N 1
ATOM 1554 C CA . ILE A 1 200 ? -3.661 -14.521 27.490 1.00 24.84 200 ILE A CA 1
ATOM 1555 C C . ILE A 1 200 ? -3.572 -14.763 25.990 1.00 24.84 200 ILE A C 1
ATOM 1557 O O . ILE A 1 200 ? -4.223 -14.091 25.186 1.00 24.84 200 ILE A O 1
ATOM 1561 N N . ALA A 1 201 ? -2.719 -15.716 25.617 1.00 30.09 201 ALA A N 1
ATOM 1562 C CA . ALA A 1 201 ? -2.699 -16.294 24.286 1.00 30.09 201 ALA A CA 1
ATOM 1563 C C . ALA A 1 201 ? -4.074 -16.929 24.022 1.00 30.09 201 ALA A C 1
ATOM 1565 O O . ALA A 1 201 ? -4.332 -18.072 24.387 1.00 30.09 201 ALA A O 1
ATOM 1566 N N . SER A 1 202 ? -4.993 -16.159 23.437 1.00 27.84 202 SER A N 1
ATOM 1567 C CA . SER A 1 202 ? -6.260 -16.692 22.947 1.00 27.84 202 SER A CA 1
ATOM 1568 C C . SER A 1 202 ? -6.018 -17.297 21.568 1.00 27.84 202 SER A C 1
ATOM 1570 O O . SER A 1 202 ? -5.855 -16.598 20.570 1.00 27.84 202 SER A O 1
ATOM 1572 N N . THR A 1 203 ? -5.977 -18.623 21.527 1.00 31.27 203 THR A N 1
ATOM 1573 C CA . THR A 1 203 ? -5.899 -19.459 20.328 1.00 31.27 203 THR A CA 1
ATOM 1574 C C . THR A 1 203 ? -7.216 -19.405 19.547 1.00 31.27 203 THR A C 1
ATOM 1576 O O . THR A 1 203 ? -7.982 -20.359 19.506 1.00 31.27 203 THR A O 1
ATOM 1579 N N . HIS A 1 204 ? -7.508 -18.276 18.904 1.00 36.56 204 HIS A N 1
ATOM 1580 C CA . HIS A 1 204 ? -8.416 -18.274 17.757 1.00 36.56 204 HIS A CA 1
ATOM 1581 C C . HIS A 1 204 ? -7.538 -18.266 16.516 1.00 36.56 204 HIS A C 1
ATOM 1583 O O . HIS A 1 204 ? -6.825 -17.291 16.288 1.00 36.56 204 HIS A O 1
ATOM 1589 N N . ALA A 1 205 ? -7.543 -19.365 15.759 1.00 41.75 205 ALA A N 1
ATOM 1590 C CA . ALA A 1 205 ? -6.753 -19.494 14.542 1.00 41.75 205 ALA A CA 1
ATOM 1591 C C . ALA A 1 205 ? -7.031 -18.294 13.625 1.00 41.75 205 ALA A C 1
ATOM 1593 O O . ALA A 1 205 ? -8.148 -18.122 13.130 1.00 41.75 205 ALA A O 1
ATOM 1594 N N . ALA A 1 206 ? -6.034 -17.425 13.448 1.00 54.91 206 ALA A N 1
ATOM 1595 C CA . ALA A 1 206 ? -6.108 -16.361 12.463 1.00 54.91 206 ALA A CA 1
ATOM 1596 C C . ALA A 1 206 ? -6.346 -17.006 11.091 1.00 54.91 206 ALA A C 1
ATOM 1598 O O . ALA A 1 206 ? -5.686 -17.985 10.740 1.00 54.91 206 ALA A O 1
ATOM 1599 N N . ILE A 1 207 ? -7.316 -16.485 10.334 1.00 63.16 207 ILE A N 1
ATOM 1600 C CA . ILE A 1 207 ? -7.557 -16.923 8.957 1.00 63.16 207 ILE A CA 1
ATOM 1601 C C . ILE A 1 207 ? -6.245 -16.734 8.190 1.00 63.16 207 ILE A C 1
ATOM 1603 O O . ILE A 1 207 ? -5.651 -15.659 8.263 1.00 63.16 207 ILE A O 1
ATOM 1607 N N . SER A 1 208 ? -5.774 -17.768 7.488 1.00 73.38 208 SER A N 1
ATOM 1608 C CA . SER A 1 208 ? -4.508 -17.666 6.762 1.00 73.38 208 SER A CA 1
ATOM 1609 C C . SER A 1 208 ? -4.587 -16.574 5.682 1.00 73.38 208 SER A C 1
ATOM 1611 O O . SER A 1 208 ? -5.667 -16.352 5.117 1.00 73.38 208 SER A O 1
ATOM 1613 N N . PRO A 1 209 ? -3.465 -15.918 5.330 1.00 80.50 209 PRO A N 1
ATOM 1614 C CA . PRO A 1 209 ? -3.460 -14.890 4.288 1.00 80.50 209 PRO A CA 1
ATOM 1615 C C . PRO A 1 209 ? -4.041 -15.381 2.946 1.00 80.50 209 PRO A C 1
ATOM 1617 O O . PRO A 1 209 ? -4.722 -14.630 2.247 1.00 80.50 209 PRO A O 1
ATOM 1620 N N . GLU A 1 210 ? -3.859 -16.666 2.610 1.00 81.88 210 GLU A N 1
ATOM 1621 C CA . GLU A 1 210 ? -4.457 -17.291 1.419 1.00 81.88 210 GLU A CA 1
ATOM 1622 C C . GLU A 1 210 ? -5.984 -17.342 1.469 1.00 81.88 210 GLU A C 1
ATOM 1624 O O . GLU A 1 210 ? -6.662 -17.049 0.480 1.00 81.88 210 GLU A O 1
ATOM 1629 N N . VAL A 1 211 ? -6.543 -17.743 2.613 1.00 79.12 211 VAL A N 1
ATOM 1630 C CA . VAL A 1 211 ? -7.995 -17.807 2.796 1.00 79.12 211 VAL A CA 1
ATOM 1631 C C . VAL A 1 211 ? -8.569 -16.393 2.809 1.00 79.12 211 VAL A C 1
ATOM 1633 O O . VAL A 1 211 ? -9.598 -16.154 2.176 1.00 79.12 211 VAL A O 1
ATOM 1636 N N . TYR A 1 212 ? -7.876 -15.434 3.432 1.00 81.00 212 TYR A N 1
ATOM 1637 C CA . TYR A 1 212 ? -8.268 -14.026 3.397 1.00 81.00 212 TYR A CA 1
ATOM 1638 C C . TYR A 1 212 ? -8.378 -13.496 1.965 1.00 81.00 212 TYR A C 1
ATOM 1640 O O . TYR A 1 212 ? -9.394 -12.898 1.601 1.00 81.00 212 TYR A O 1
ATOM 1648 N N . TRP A 1 213 ? -7.365 -13.765 1.136 1.00 88.88 213 TRP A N 1
ATOM 1649 C CA . TRP A 1 213 ? -7.369 -13.382 -0.271 1.00 88.88 213 TRP A CA 1
ATOM 1650 C C . TRP A 1 213 ? -8.569 -13.963 -1.016 1.00 88.88 213 TRP A C 1
ATOM 1652 O O . TRP A 1 213 ? -9.288 -13.220 -1.676 1.00 88.88 213 TRP A O 1
ATOM 1662 N N . LYS A 1 214 ? -8.830 -15.269 -0.883 1.00 84.62 214 LYS A N 1
ATOM 1663 C CA . LYS A 1 214 ? -9.954 -15.933 -1.568 1.00 84.62 214 LYS A CA 1
ATOM 1664 C C . LYS A 1 214 ? -11.312 -15.352 -1.170 1.00 84.62 214 LYS A C 1
ATOM 1666 O O . LYS A 1 214 ? -12.201 -15.266 -2.009 1.00 84.62 214 LYS A O 1
ATOM 1671 N N . ILE A 1 215 ? -11.472 -14.939 0.087 1.00 78.75 215 ILE A N 1
ATOM 1672 C CA . ILE A 1 215 ? -12.705 -14.304 0.573 1.00 78.75 215 ILE A CA 1
ATOM 1673 C C . ILE A 1 215 ? -12.852 -12.893 -0.002 1.00 78.75 215 ILE A C 1
ATOM 1675 O O . ILE A 1 215 ? -13.932 -12.509 -0.446 1.00 78.75 215 ILE A O 1
ATOM 1679 N N . LYS A 1 216 ? -11.783 -12.094 0.047 1.00 84.69 216 LYS A N 1
ATOM 1680 C CA . LYS A 1 216 ? -11.834 -10.679 -0.329 1.00 84.69 216 LYS A CA 1
ATOM 1681 C C . LYS A 1 216 ? -11.807 -10.461 -1.832 1.00 84.69 216 LYS A C 1
ATOM 1683 O O . LYS A 1 216 ? -12.495 -9.564 -2.299 1.00 84.69 216 LYS A O 1
ATOM 1688 N N . LEU A 1 217 ? -11.053 -11.274 -2.565 1.00 88.69 217 LEU A N 1
ATOM 1689 C CA . LEU A 1 217 ? -10.816 -11.171 -4.002 1.00 88.69 217 LEU A CA 1
ATOM 1690 C C . LEU A 1 217 ? -11.130 -12.512 -4.693 1.00 88.69 217 LEU A C 1
ATOM 1692 O O . LEU A 1 217 ? -10.241 -13.135 -5.276 1.00 88.69 217 LEU A O 1
ATOM 1696 N N . PRO A 1 218 ? -12.389 -12.983 -4.664 1.00 82.06 218 PRO A N 1
ATOM 1697 C CA . PRO A 1 218 ? -12.746 -14.336 -5.107 1.00 82.06 218 PRO A CA 1
ATOM 1698 C C . PRO A 1 218 ? -12.456 -14.609 -6.590 1.00 82.06 218 PRO A C 1
ATOM 1700 O O . PRO A 1 218 ? -12.313 -15.762 -6.990 1.00 82.06 218 PRO A O 1
ATOM 1703 N N 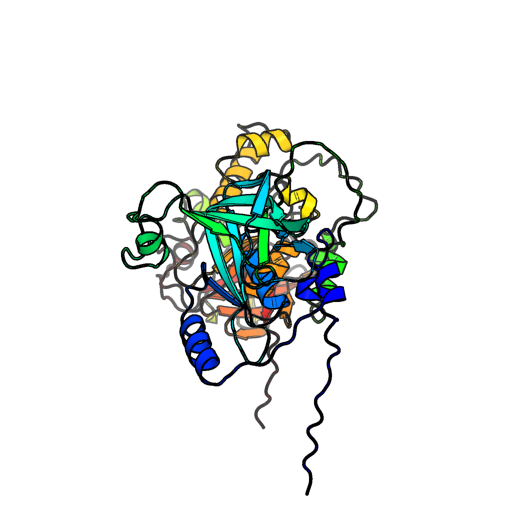. LYS A 1 219 ? -12.366 -13.557 -7.412 1.00 86.62 219 LYS A N 1
ATOM 1704 C CA . LYS A 1 219 ? -12.070 -13.640 -8.851 1.00 86.62 219 LYS A CA 1
ATOM 1705 C C . LYS A 1 219 ? -10.594 -13.405 -9.188 1.00 86.62 219 LYS A C 1
ATOM 1707 O O . LYS A 1 219 ? -10.189 -13.668 -10.318 1.00 86.62 219 LYS A O 1
ATOM 1712 N N . ALA A 1 220 ? -9.794 -12.912 -8.241 1.00 91.31 220 ALA A N 1
ATOM 1713 C CA . ALA A 1 220 ? -8.389 -12.611 -8.473 1.00 91.31 220 ALA A CA 1
ATOM 1714 C C . ALA A 1 220 ? -7.516 -13.807 -8.088 1.00 91.31 220 ALA A C 1
ATOM 1716 O O . ALA A 1 220 ? -7.561 -14.292 -6.956 1.00 91.31 220 ALA A O 1
ATOM 1717 N N . GLN A 1 221 ? -6.665 -14.253 -9.006 1.00 91.44 221 GLN A N 1
ATOM 1718 C CA . GLN A 1 221 ? -5.637 -15.237 -8.678 1.00 91.44 221 GLN A CA 1
ATOM 1719 C C . GLN A 1 221 ? -4.556 -14.593 -7.803 1.00 91.44 221 GLN A C 1
ATOM 1721 O O . GLN A 1 221 ? -4.208 -13.432 -8.013 1.00 91.44 221 GLN A O 1
ATOM 1726 N N . ILE A 1 222 ? -4.024 -15.346 -6.836 1.00 92.06 222 ILE A N 1
ATOM 1727 C CA . ILE A 1 222 ? -2.863 -14.918 -6.046 1.00 92.06 222 ILE A CA 1
ATOM 1728 C C . ILE A 1 222 ? -1.634 -14.985 -6.965 1.00 92.06 222 ILE A C 1
ATOM 1730 O O . ILE A 1 222 ? -1.314 -16.084 -7.431 1.00 92.06 222 ILE A O 1
ATOM 1734 N N . PRO A 1 223 ? -0.933 -13.866 -7.233 1.00 92.38 223 PRO A N 1
ATOM 1735 C CA . PRO A 1 223 ? 0.311 -13.893 -7.992 1.00 92.38 223 PRO A CA 1
ATOM 1736 C C . PRO A 1 223 ? 1.331 -14.832 -7.349 1.00 92.38 223 PRO A C 1
ATOM 1738 O O . PRO A 1 223 ? 1.442 -14.890 -6.122 1.00 92.38 223 PRO A O 1
ATOM 1741 N N . LYS A 1 224 ? 2.120 -15.528 -8.175 1.00 89.88 224 LYS A N 1
ATOM 1742 C CA . LYS A 1 224 ? 3.131 -16.482 -7.699 1.00 89.88 224 LYS A CA 1
ATOM 1743 C C . LYS A 1 224 ? 4.065 -15.860 -6.655 1.00 89.88 224 LYS A C 1
ATOM 1745 O O . LYS A 1 224 ? 4.291 -16.472 -5.622 1.00 89.88 224 LYS A O 1
ATOM 1750 N N . VAL A 1 225 ? 4.516 -14.624 -6.875 1.00 88.50 225 VAL A N 1
ATOM 1751 C CA . VAL A 1 225 ? 5.406 -13.926 -5.935 1.00 88.50 225 VAL A CA 1
ATOM 1752 C C . VAL A 1 225 ? 4.784 -13.704 -4.555 1.00 88.50 225 VAL A C 1
ATOM 1754 O O . VAL A 1 225 ? 5.489 -13.766 -3.557 1.00 88.50 225 VAL A O 1
ATOM 1757 N N . ILE A 1 226 ? 3.465 -13.494 -4.468 1.00 91.75 226 ILE A N 1
ATOM 1758 C CA . ILE A 1 226 ? 2.786 -13.412 -3.171 1.00 91.75 226 ILE A CA 1
ATOM 1759 C C . ILE A 1 226 ? 2.768 -14.796 -2.539 1.00 91.75 226 ILE A C 1
ATOM 1761 O O . ILE A 1 226 ? 3.165 -14.929 -1.388 1.00 91.75 226 ILE A O 1
ATOM 1765 N N . LYS A 1 227 ? 2.352 -15.815 -3.300 1.00 89.75 227 LYS A N 1
ATOM 1766 C CA . LYS A 1 227 ? 2.241 -17.197 -2.821 1.00 89.75 227 LYS A CA 1
ATOM 1767 C C . LYS A 1 227 ? 3.571 -17.735 -2.282 1.00 89.75 227 LYS A C 1
ATOM 1769 O O . LYS A 1 227 ? 3.586 -18.337 -1.216 1.00 89.75 227 LYS A O 1
ATOM 1774 N N . ASP A 1 228 ? 4.672 -17.461 -2.978 1.00 87.50 228 ASP A N 1
ATOM 1775 C CA . ASP A 1 228 ? 6.025 -17.885 -2.600 1.00 87.50 228 ASP A CA 1
ATOM 1776 C C . ASP A 1 228 ? 6.532 -17.197 -1.311 1.00 87.50 228 ASP A C 1
ATOM 1778 O O . ASP A 1 228 ? 7.504 -17.655 -0.713 1.00 87.50 228 ASP A O 1
ATOM 1782 N N . LEU A 1 229 ? 5.891 -16.103 -0.878 1.00 86.62 229 LEU A N 1
ATOM 1783 C CA . LEU A 1 229 ? 6.247 -15.324 0.315 1.00 86.62 229 LEU A CA 1
ATOM 1784 C C . LEU A 1 229 ? 5.277 -15.515 1.489 1.00 86.62 229 LEU A C 1
ATOM 1786 O O . LEU A 1 229 ? 5.422 -14.839 2.511 1.00 86.62 229 LEU A O 1
ATOM 1790 N N . LEU A 1 230 ? 4.272 -16.383 1.355 1.00 84.88 230 LEU A N 1
ATOM 1791 C CA . LEU A 1 230 ? 3.364 -16.698 2.454 1.00 84.88 230 LEU A CA 1
ATOM 1792 C C . LEU A 1 230 ? 4.029 -17.638 3.469 1.00 84.88 230 LEU A C 1
ATOM 1794 O O . LEU A 1 230 ? 4.835 -18.477 3.065 1.00 84.88 230 LEU A O 1
ATOM 1798 N N . PRO A 1 231 ? 3.688 -17.532 4.769 1.00 67.88 231 PRO A N 1
ATOM 1799 C CA . PRO A 1 231 ? 4.192 -18.461 5.778 1.00 67.88 231 PRO A CA 1
ATOM 1800 C C . PRO A 1 231 ? 3.818 -19.900 5.413 1.00 67.88 231 PRO A C 1
ATOM 1802 O O . PRO A 1 231 ? 2.639 -20.169 5.161 1.00 67.88 231 PRO A O 1
ATOM 1805 N N . GLN A 1 232 ? 4.784 -20.823 5.407 1.00 58.78 232 GLN A N 1
ATOM 1806 C CA . GLN A 1 232 ? 4.480 -22.249 5.279 1.00 58.78 232 GLN A CA 1
ATOM 1807 C C . GLN A 1 232 ? 4.155 -22.848 6.653 1.00 58.78 232 GLN A C 1
ATOM 1809 O O . GLN A 1 232 ? 4.604 -22.351 7.682 1.00 58.78 232 GLN A O 1
ATOM 1814 N N . ALA A 1 233 ? 3.338 -23.906 6.682 1.00 45.69 233 ALA A N 1
ATOM 1815 C CA . ALA A 1 233 ? 2.823 -24.500 7.922 1.00 45.69 233 ALA A CA 1
ATOM 1816 C C . ALA A 1 233 ? 3.919 -25.048 8.865 1.00 45.69 233 ALA A C 1
ATOM 1818 O O . ALA A 1 233 ? 3.671 -25.164 10.064 1.00 45.69 233 ALA A O 1
ATOM 1819 N N . ASP A 1 234 ? 5.114 -25.322 8.336 1.00 39.84 234 ASP A N 1
ATOM 1820 C CA . ASP A 1 234 ? 6.264 -25.855 9.077 1.00 39.84 234 ASP A CA 1
ATOM 1821 C C . ASP A 1 234 ? 7.242 -24.763 9.557 1.00 39.84 234 ASP A C 1
ATOM 1823 O O . ASP A 1 234 ? 8.173 -25.045 10.315 1.00 39.84 234 ASP A O 1
ATOM 1827 N N . ASP A 1 235 ? 7.016 -23.501 9.174 1.00 46.59 235 ASP A N 1
ATOM 1828 C CA . ASP A 1 235 ? 7.816 -22.362 9.619 1.00 46.59 235 ASP A CA 1
ATOM 1829 C C . ASP A 1 235 ? 7.324 -21.910 11.003 1.00 46.59 235 ASP A C 1
ATOM 1831 O O . ASP A 1 235 ? 6.656 -20.883 11.158 1.00 46.59 235 ASP A O 1
ATOM 1835 N N . GLY A 1 236 ? 7.624 -22.691 12.047 1.00 44.28 236 GLY A N 1
ATOM 1836 C CA . GLY A 1 236 ? 7.518 -22.194 13.423 1.00 44.28 236 GLY A CA 1
ATOM 1837 C C . GLY A 1 236 ? 8.238 -20.848 13.506 1.00 44.28 236 GLY A C 1
ATOM 1838 O O . GLY A 1 236 ? 9.345 -20.780 12.987 1.00 44.28 236 GLY A O 1
ATOM 1839 N N . ILE A 1 237 ? 7.586 -19.808 14.070 1.00 45.19 237 ILE A N 1
ATOM 1840 C CA . ILE A 1 237 ? 8.024 -18.389 14.113 1.00 45.19 237 ILE A CA 1
ATOM 1841 C C . ILE A 1 237 ? 9.550 -18.313 14.039 1.00 45.19 237 ILE A C 1
ATOM 1843 O O . ILE A 1 237 ? 10.245 -18.546 15.028 1.00 45.19 237 ILE A O 1
ATOM 1847 N N . LEU A 1 238 ? 10.037 -18.137 12.809 1.00 45.25 238 LEU A N 1
ATOM 1848 C CA . LEU A 1 238 ? 11.378 -18.556 12.432 1.00 45.25 238 LEU A CA 1
ATOM 1849 C C . LEU A 1 238 ? 12.400 -17.733 13.215 1.00 45.25 238 LEU A C 1
ATOM 1851 O O . LEU A 1 238 ? 12.279 -16.511 13.291 1.00 45.25 238 LEU A O 1
ATOM 1855 N N . ASP A 1 239 ? 13.427 -18.399 13.741 1.00 45.62 239 ASP A N 1
ATOM 1856 C CA . ASP A 1 239 ? 14.692 -17.780 14.140 1.00 45.62 239 ASP A CA 1
ATOM 1857 C C . ASP A 1 239 ? 15.308 -17.117 12.894 1.00 45.62 239 ASP A C 1
ATOM 1859 O O . ASP A 1 239 ? 16.093 -17.704 12.139 1.00 45.62 239 ASP A O 1
ATOM 1863 N N . THR A 1 240 ? 14.846 -15.905 12.576 1.00 49.22 240 THR A N 1
ATOM 1864 C CA . THR A 1 240 ? 15.297 -15.161 11.408 1.00 49.22 240 THR A CA 1
ATOM 1865 C C . THR A 1 240 ? 16.697 -14.647 11.699 1.00 49.22 240 THR A C 1
ATOM 1867 O O . THR A 1 240 ? 16.887 -13.545 12.208 1.00 49.22 240 THR A O 1
ATOM 1870 N N . LYS A 1 241 ? 17.713 -15.419 11.300 1.00 46.78 241 LYS A N 1
ATOM 1871 C CA . LYS A 1 241 ? 19.124 -14.985 11.300 1.00 46.78 241 LYS A CA 1
ATOM 1872 C C . LYS A 1 241 ? 19.359 -13.655 10.555 1.00 46.78 241 LYS A C 1
ATOM 1874 O O . LYS A 1 241 ? 20.413 -13.046 10.723 1.00 46.78 241 LYS A O 1
ATOM 1879 N N . LYS A 1 242 ? 18.415 -13.204 9.714 1.00 55.84 242 LYS A N 1
ATOM 1880 C CA . LYS A 1 242 ? 18.436 -11.899 9.036 1.00 55.84 242 LYS A CA 1
ATOM 1881 C C . LYS A 1 242 ? 17.513 -10.912 9.741 1.00 55.84 242 LYS A C 1
ATOM 1883 O O . LYS A 1 242 ? 16.324 -11.174 9.864 1.00 55.84 242 LYS A O 1
ATOM 1888 N N . LYS A 1 243 ? 18.066 -9.762 10.130 1.00 72.88 243 LYS A N 1
ATOM 1889 C CA . LYS A 1 243 ? 17.329 -8.698 10.823 1.00 72.88 243 LYS A CA 1
ATOM 1890 C C . LYS A 1 243 ? 16.612 -7.737 9.864 1.00 72.88 243 LYS A C 1
ATOM 1892 O O . LYS A 1 243 ? 15.583 -7.180 10.224 1.00 72.88 243 LYS A O 1
ATOM 1897 N N . VAL A 1 244 ? 17.122 -7.581 8.636 1.00 84.56 244 VAL A N 1
ATOM 1898 C CA . VAL A 1 244 ? 16.502 -6.807 7.544 1.00 84.56 244 VAL A CA 1
ATOM 1899 C C . VAL A 1 244 ? 16.678 -7.545 6.216 1.00 84.56 244 VAL A C 1
ATOM 1901 O O . VAL A 1 244 ? 17.732 -8.125 5.935 1.00 84.56 244 VAL A O 1
ATOM 1904 N N . TYR A 1 245 ? 15.636 -7.529 5.387 1.00 88.12 245 TYR A N 1
ATOM 1905 C CA . TYR A 1 245 ? 15.663 -8.063 4.030 1.00 88.12 245 TYR A CA 1
ATOM 1906 C C . TYR A 1 245 ? 15.902 -6.937 3.025 1.00 88.12 245 TYR A C 1
ATOM 1908 O O . TYR A 1 245 ? 15.217 -5.917 3.042 1.00 88.12 245 TYR A O 1
ATOM 1916 N N . TYR A 1 246 ? 16.863 -7.153 2.128 1.00 83.81 246 TYR A N 1
ATOM 1917 C CA . TYR A 1 246 ? 17.270 -6.182 1.118 1.00 83.81 246 TYR A CA 1
ATOM 1918 C C . TYR A 1 246 ? 16.858 -6.643 -0.283 1.00 83.81 246 TYR A C 1
ATOM 1920 O O . TYR A 1 246 ? 17.051 -7.808 -0.643 1.00 83.81 246 TYR A O 1
ATOM 1928 N N . GLY A 1 247 ? 16.306 -5.718 -1.063 1.00 76.38 247 GLY A N 1
ATOM 192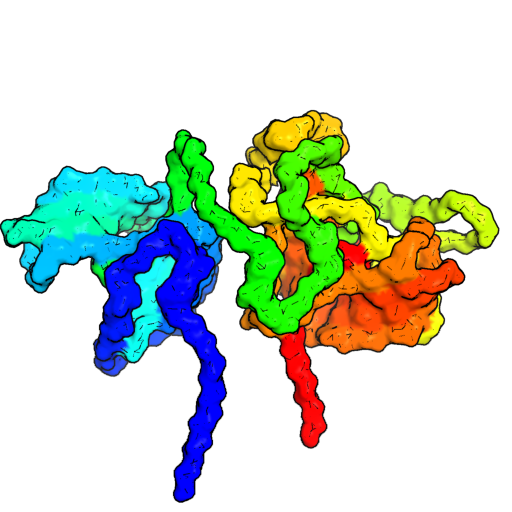9 C CA . GLY A 1 247 ? 16.081 -5.838 -2.499 1.00 76.38 247 GLY A CA 1
ATOM 1930 C C . GLY A 1 247 ? 17.096 -5.051 -3.321 1.00 76.38 247 GLY A C 1
ATOM 1931 O O . GLY A 1 247 ? 17.846 -4.239 -2.783 1.00 76.38 247 GLY A O 1
ATOM 1932 N N . LEU A 1 248 ? 17.104 -5.312 -4.628 1.00 62.59 248 LEU A N 1
ATOM 1933 C CA . LEU A 1 248 ? 18.008 -4.691 -5.595 1.00 62.59 248 LEU A CA 1
ATOM 1934 C C . LEU A 1 248 ? 17.737 -3.193 -5.742 1.00 62.59 248 LEU A C 1
ATOM 1936 O O . LEU A 1 248 ? 18.691 -2.431 -5.780 1.00 62.59 248 LEU A O 1
ATOM 1940 N N . HIS A 1 249 ? 16.469 -2.758 -5.753 1.00 59.84 249 HIS A N 1
ATOM 1941 C CA . HIS A 1 249 ? 16.158 -1.343 -5.945 1.00 59.84 249 HIS A CA 1
ATOM 1942 C C . HIS A 1 249 ? 14.837 -0.909 -5.299 1.00 59.84 249 HIS A C 1
ATOM 1944 O O . HIS A 1 249 ? 13.811 -1.560 -5.460 1.00 59.84 249 HIS A O 1
ATOM 1950 N N . GLN A 1 250 ? 14.828 0.246 -4.629 1.00 54.06 250 GLN A N 1
ATOM 1951 C CA . GLN A 1 250 ? 13.620 0.832 -4.026 1.00 54.06 250 GLN A CA 1
ATOM 1952 C C . GLN A 1 250 ? 12.945 1.878 -4.936 1.00 54.06 250 GLN A C 1
ATOM 1954 O O . GLN A 1 250 ? 12.466 2.895 -4.446 1.00 54.06 250 GLN A O 1
ATOM 1959 N N . HIS A 1 251 ? 12.965 1.708 -6.264 1.00 51.53 251 HIS A N 1
ATOM 1960 C CA . HIS A 1 251 ? 12.716 2.787 -7.246 1.00 51.53 251 HIS A CA 1
ATOM 1961 C C . HIS A 1 251 ? 11.392 3.577 -7.113 1.00 51.53 251 HIS A C 1
ATOM 1963 O O . HIS A 1 251 ? 11.311 4.685 -7.634 1.00 51.53 251 HIS A O 1
ATOM 1969 N N . GLY A 1 252 ? 10.394 3.087 -6.373 1.00 47.06 252 GLY A N 1
ATOM 1970 C CA . GLY A 1 252 ? 9.138 3.811 -6.136 1.00 47.06 252 GLY A CA 1
ATOM 1971 C C . GLY A 1 252 ? 9.226 4.998 -5.161 1.00 47.06 252 GLY A C 1
ATOM 1972 O O . GLY A 1 252 ? 8.384 5.885 -5.229 1.00 47.06 252 GLY A O 1
ATOM 1973 N N . ALA A 1 253 ? 10.229 5.053 -4.274 1.00 46.97 253 ALA A N 1
ATOM 1974 C CA . ALA A 1 253 ? 10.323 6.093 -3.236 1.00 46.97 253 ALA A CA 1
ATOM 1975 C C . ALA A 1 253 ? 11.047 7.385 -3.685 1.00 46.97 253 ALA A C 1
ATOM 1977 O O . ALA A 1 253 ? 10.941 8.415 -3.028 1.00 46.97 253 ALA A O 1
ATOM 1978 N N . TRP A 1 254 ? 11.752 7.365 -4.821 1.00 52.19 254 TRP A N 1
ATOM 1979 C CA . TRP A 1 254 ? 12.692 8.428 -5.232 1.00 52.19 254 TRP A CA 1
ATOM 1980 C C . TRP A 1 254 ? 12.045 9.602 -5.976 1.00 52.19 254 TRP A C 1
ATOM 1982 O O . TRP A 1 254 ? 12.734 10.516 -6.427 1.00 52.19 254 TRP A O 1
ATOM 1992 N N . ILE A 1 255 ? 10.722 9.576 -6.153 1.00 51.97 255 ILE A N 1
ATOM 1993 C CA . ILE A 1 255 ? 9.974 10.690 -6.755 1.00 51.97 255 ILE A CA 1
ATOM 1994 C C . ILE A 1 255 ? 9.671 11.807 -5.743 1.00 51.97 255 ILE A C 1
ATOM 1996 O O . ILE A 1 255 ? 9.332 12.920 -6.151 1.00 51.97 255 ILE A O 1
ATOM 2000 N N . PHE A 1 256 ? 9.789 11.523 -4.440 1.00 51.06 256 PHE A N 1
ATOM 2001 C CA . PHE A 1 256 ? 9.391 12.438 -3.366 1.00 51.06 256 PHE A CA 1
ATOM 2002 C C . PHE A 1 256 ? 10.533 13.348 -2.898 1.00 51.06 256 PHE A C 1
ATOM 2004 O O . PHE A 1 256 ? 10.284 14.479 -2.474 1.00 51.06 256 PHE A O 1
ATOM 2011 N N . HIS A 1 257 ? 11.790 12.930 -3.061 1.00 61.66 257 HIS A N 1
ATOM 2012 C CA . HIS A 1 257 ? 12.962 13.751 -2.759 1.00 61.66 257 HIS A CA 1
ATOM 2013 C C . HIS A 1 257 ? 13.717 14.184 -4.019 1.00 61.66 257 HIS A C 1
ATOM 2015 O O . HIS A 1 257 ? 13.488 13.700 -5.126 1.00 61.66 257 HIS A O 1
ATOM 2021 N N . ALA A 1 258 ? 14.576 15.190 -3.858 1.00 68.12 258 ALA A N 1
ATOM 2022 C CA . ALA A 1 258 ? 15.486 15.586 -4.924 1.00 68.12 258 ALA A CA 1
ATOM 2023 C C . ALA A 1 258 ? 16.531 14.485 -5.117 1.00 68.12 258 ALA A C 1
ATOM 2025 O O . ALA A 1 258 ? 17.061 13.992 -4.122 1.00 68.12 258 ALA A O 1
ATOM 2026 N N . ALA A 1 259 ? 16.840 14.150 -6.371 1.00 67.94 259 ALA A N 1
ATOM 2027 C CA . ALA A 1 259 ? 17.849 13.147 -6.674 1.00 67.94 259 ALA A CA 1
ATOM 2028 C C . ALA A 1 259 ? 19.187 13.539 -6.034 1.00 67.94 259 ALA A C 1
ATOM 2030 O O . ALA A 1 259 ? 19.664 14.664 -6.231 1.00 67.94 259 ALA A O 1
ATOM 2031 N N . THR A 1 260 ? 19.773 12.633 -5.258 1.00 71.00 260 THR A N 1
ATOM 2032 C CA . THR A 1 260 ? 21.082 12.864 -4.637 1.00 71.00 260 THR A CA 1
ATOM 2033 C C . THR A 1 260 ? 22.209 12.614 -5.638 1.00 71.00 260 THR A C 1
ATOM 2035 O O . THR A 1 260 ? 22.032 11.929 -6.648 1.00 71.00 260 THR A O 1
ATOM 2038 N N . GLU A 1 261 ? 23.388 13.188 -5.387 1.00 69.19 261 GLU A N 1
ATOM 2039 C CA . GLU A 1 261 ? 24.557 12.941 -6.240 1.00 69.19 261 GLU A CA 1
ATOM 2040 C C . GLU A 1 261 ? 24.932 11.455 -6.256 1.00 69.19 261 GLU A C 1
ATOM 2042 O O . GLU A 1 261 ? 25.232 10.925 -7.325 1.00 69.19 261 GLU A O 1
ATOM 2047 N N . ASP A 1 262 ? 24.814 10.774 -5.112 1.00 67.25 262 ASP A N 1
ATOM 2048 C CA . ASP A 1 262 ? 25.068 9.339 -4.977 1.00 67.25 262 ASP A CA 1
ATOM 2049 C C . ASP A 1 262 ? 24.092 8.502 -5.815 1.00 67.25 262 ASP A C 1
ATOM 2051 O O . ASP A 1 262 ? 24.529 7.629 -6.556 1.00 67.25 262 ASP A O 1
ATOM 2055 N N . GLU A 1 263 ? 22.792 8.812 -5.803 1.00 69.44 263 GLU A N 1
ATOM 2056 C CA . GLU A 1 263 ? 21.792 8.130 -6.645 1.00 69.44 263 GLU A CA 1
ATOM 2057 C C . GLU A 1 263 ? 22.082 8.279 -8.138 1.00 69.44 263 GLU A C 1
ATOM 2059 O O . GLU A 1 263 ? 21.995 7.328 -8.919 1.00 69.44 263 GLU A O 1
ATOM 2064 N N . VAL A 1 264 ? 22.427 9.499 -8.553 1.00 69.75 264 VAL A N 1
ATOM 2065 C CA . VAL A 1 264 ? 22.773 9.787 -9.945 1.00 69.75 264 VAL A CA 1
ATOM 2066 C C . VAL A 1 264 ? 24.079 9.084 -10.324 1.00 69.75 264 VAL A C 1
ATOM 2068 O O . VAL A 1 264 ? 24.234 8.666 -11.472 1.00 69.75 264 VAL A O 1
ATOM 2071 N N . HIS A 1 265 ? 25.013 8.948 -9.383 1.00 67.50 265 HIS A N 1
ATOM 2072 C CA . HIS A 1 265 ? 26.286 8.266 -9.578 1.00 67.50 265 HIS A CA 1
ATOM 2073 C C . HIS A 1 265 ? 26.126 6.741 -9.639 1.00 67.50 265 HIS A C 1
ATOM 2075 O O . HIS A 1 265 ? 26.704 6.128 -10.534 1.00 67.50 265 HIS A O 1
ATOM 2081 N N . GLU A 1 266 ? 25.298 6.135 -8.783 1.00 65.69 266 GLU A N 1
ATOM 2082 C CA . GLU A 1 266 ? 24.973 4.701 -8.817 1.00 65.69 266 GLU A CA 1
ATOM 2083 C C . GLU A 1 266 ? 24.379 4.304 -10.174 1.00 65.69 266 GLU A C 1
ATOM 2085 O O . GLU A 1 266 ? 24.883 3.390 -10.822 1.00 65.69 266 GLU A O 1
ATOM 2090 N N . ILE A 1 267 ? 23.405 5.065 -10.686 1.00 64.62 267 ILE A N 1
ATOM 2091 C CA . ILE A 1 267 ? 22.792 4.810 -12.005 1.00 64.62 267 ILE A CA 1
ATOM 2092 C C . ILE A 1 267 ? 23.811 4.921 -13.150 1.00 64.62 267 ILE A C 1
ATOM 2094 O O . ILE A 1 267 ? 23.693 4.230 -14.164 1.00 64.62 267 ILE A O 1
ATOM 2098 N N . LYS A 1 268 ? 24.809 5.803 -13.010 1.00 60.53 268 LYS A N 1
ATOM 2099 C CA . LYS A 1 268 ? 25.867 6.005 -14.012 1.00 60.53 268 LYS A CA 1
ATOM 2100 C C . LYS A 1 268 ? 26.968 4.944 -13.960 1.00 60.53 268 LYS A C 1
ATOM 2102 O O . LYS A 1 268 ? 27.590 4.709 -14.991 1.00 60.53 268 LYS A O 1
ATOM 2107 N N . ASN A 1 269 ? 27.196 4.316 -12.805 1.00 52.34 269 ASN A N 1
ATOM 2108 C CA . ASN A 1 269 ? 28.343 3.439 -12.556 1.00 52.34 269 ASN A CA 1
ATOM 2109 C C . ASN A 1 269 ? 28.011 1.947 -12.436 1.00 52.34 269 ASN A C 1
ATOM 2111 O O . ASN A 1 269 ? 28.926 1.167 -12.167 1.00 52.34 269 ASN A O 1
ATOM 2115 N N . GLU A 1 270 ? 26.769 1.508 -12.663 1.00 52.34 270 GLU A N 1
ATOM 2116 C CA . GLU A 1 270 ? 26.432 0.082 -12.828 1.00 52.34 270 GLU A CA 1
ATOM 2117 C C . GLU A 1 270 ? 27.066 -0.496 -14.110 1.00 52.34 270 GLU A C 1
ATOM 2119 O O . GLU A 1 270 ? 26.409 -0.841 -15.089 1.00 52.34 270 GLU A O 1
ATOM 2124 N N . THR A 1 271 ? 28.394 -0.590 -14.117 1.00 44.47 271 THR A N 1
ATOM 2125 C CA . THR A 1 271 ? 29.179 -1.209 -15.179 1.00 44.47 271 THR A CA 1
ATOM 2126 C C . THR A 1 271 ? 29.273 -2.704 -14.866 1.00 44.47 271 THR A C 1
ATOM 2128 O O . THR A 1 271 ? 29.660 -3.056 -13.746 1.00 44.47 271 THR A O 1
ATOM 2131 N N . PRO A 1 272 ? 28.936 -3.610 -15.800 1.00 41.62 272 PRO A N 1
ATOM 2132 C CA . PRO A 1 272 ? 29.105 -5.039 -15.582 1.00 41.62 272 PRO A CA 1
ATOM 2133 C C . PRO A 1 272 ? 30.573 -5.366 -15.301 1.00 41.62 272 PRO A C 1
ATOM 2135 O O . PRO A 1 272 ? 31.471 -4.944 -16.034 1.00 41.62 272 PRO A O 1
ATOM 2138 N N . THR A 1 273 ? 30.835 -6.147 -14.257 1.00 37.91 273 THR A N 1
ATOM 2139 C CA . THR A 1 273 ? 32.140 -6.775 -14.090 1.00 37.91 273 THR A CA 1
ATOM 2140 C C . THR A 1 273 ? 32.312 -7.852 -15.166 1.00 37.91 273 THR A C 1
ATOM 2142 O O . THR A 1 273 ? 31.620 -8.862 -15.157 1.00 37.91 273 THR A O 1
ATOM 2145 N N . GLN A 1 274 ? 33.292 -7.608 -16.041 1.00 39.59 274 GLN A N 1
ATOM 2146 C CA . GLN A 1 274 ? 33.910 -8.491 -17.045 1.00 39.59 274 GLN A CA 1
ATOM 2147 C C . GLN A 1 274 ? 33.360 -8.500 -18.490 1.00 39.59 274 GLN A C 1
ATOM 2149 O O . GLN A 1 274 ? 32.337 -9.093 -18.808 1.00 39.59 274 GLN A O 1
ATOM 2154 N N . SER A 1 275 ? 34.221 -7.902 -19.329 1.00 41.75 275 SER A N 1
ATOM 2155 C CA . SER A 1 275 ? 34.651 -8.213 -20.705 1.00 41.75 275 SER A CA 1
ATOM 2156 C C . SER A 1 275 ? 33.674 -8.142 -21.882 1.00 41.75 275 SER A C 1
ATOM 2158 O O . SER A 1 275 ? 32.649 -8.810 -21.926 1.00 41.75 275 SER A O 1
ATOM 2160 N N . ASP A 1 276 ? 34.163 -7.404 -22.883 1.00 34.31 276 ASP A N 1
ATOM 2161 C CA . ASP A 1 276 ? 33.795 -7.373 -24.297 1.00 34.31 276 ASP A CA 1
ATOM 2162 C C . ASP A 1 276 ? 32.429 -6.780 -24.634 1.00 34.31 276 ASP A C 1
ATOM 2164 O O . ASP A 1 276 ? 31.528 -7.451 -25.114 1.00 34.31 276 ASP A O 1
ATOM 2168 N N . HIS A 1 277 ? 32.281 -5.477 -24.394 1.00 40.16 277 HIS A N 1
ATOM 2169 C CA . HIS A 1 277 ? 31.990 -4.485 -25.437 1.00 40.16 277 HIS A CA 1
ATOM 2170 C C . HIS A 1 277 ? 31.840 -3.110 -24.778 1.00 40.16 277 HIS A C 1
ATOM 2172 O O . HIS A 1 277 ? 31.035 -2.901 -23.873 1.00 40.16 277 HIS A O 1
ATOM 2178 N N . GLN A 1 278 ? 32.668 -2.179 -25.235 1.00 39.25 278 GLN A N 1
ATOM 2179 C CA . GLN A 1 278 ? 32.845 -0.830 -24.718 1.00 39.25 278 GLN A CA 1
ATOM 2180 C C . GLN A 1 278 ? 31.696 0.094 -25.157 1.00 39.25 278 GLN A C 1
ATOM 2182 O O . GLN A 1 278 ? 31.922 1.089 -25.831 1.00 39.25 278 GLN A O 1
ATOM 2187 N N . ASP A 1 279 ? 30.463 -0.239 -24.776 1.00 41.06 279 ASP A N 1
ATOM 2188 C CA . ASP A 1 279 ? 29.335 0.689 -24.810 1.00 41.06 279 ASP A CA 1
ATOM 2189 C C . ASP A 1 279 ? 29.015 1.093 -23.371 1.00 41.06 279 ASP A C 1
ATOM 2191 O O . ASP A 1 279 ? 28.823 0.252 -22.499 1.00 41.06 279 ASP A O 1
ATOM 2195 N N . ASN A 1 280 ? 28.979 2.394 -23.110 1.00 39.34 280 ASN A N 1
ATOM 2196 C CA . ASN A 1 280 ? 28.674 2.971 -21.806 1.00 39.34 280 ASN A CA 1
ATOM 2197 C C . ASN A 1 280 ? 27.244 2.550 -21.380 1.00 39.34 280 ASN A C 1
ATOM 2199 O O . ASN A 1 280 ? 26.257 3.121 -21.856 1.00 39.34 280 ASN A O 1
ATOM 2203 N N . PHE A 1 281 ? 27.113 1.497 -20.563 1.00 50.72 281 PHE A N 1
ATOM 2204 C CA . PHE A 1 281 ? 25.834 0.892 -20.167 1.00 50.72 281 PHE A CA 1
ATOM 2205 C C . PHE A 1 281 ? 25.093 1.782 -19.161 1.00 50.72 281 PHE A C 1
ATOM 2207 O O . PHE A 1 281 ? 25.080 1.517 -17.966 1.00 50.72 281 PHE A O 1
ATOM 2214 N N . LEU A 1 282 ? 24.456 2.851 -19.638 1.00 53.12 282 LEU A N 1
ATOM 2215 C CA . LEU A 1 282 ? 23.635 3.698 -18.776 1.00 53.12 282 LEU A CA 1
ATOM 2216 C C . LEU A 1 282 ? 22.278 3.028 -18.521 1.00 53.12 282 LEU A C 1
ATOM 2218 O O . LEU A 1 282 ? 21.438 2.947 -19.426 1.00 53.12 282 LEU A O 1
ATOM 2222 N N . TYR A 1 283 ? 22.057 2.573 -17.288 1.00 62.47 283 TYR A N 1
ATOM 2223 C CA . TYR A 1 283 ? 20.741 2.158 -16.813 1.00 62.47 283 TYR A CA 1
ATOM 2224 C C . TYR A 1 283 ? 19.760 3.340 -16.884 1.00 62.47 283 TYR A C 1
ATOM 2226 O O . TYR A 1 283 ? 20.050 4.445 -16.427 1.00 62.47 283 TYR A O 1
ATOM 2234 N N . LYS A 1 284 ? 18.580 3.119 -17.476 1.00 68.06 284 LYS A N 1
ATOM 2235 C CA . LYS A 1 284 ? 17.493 4.106 -17.521 1.00 68.06 284 LYS A CA 1
ATOM 2236 C C . LYS A 1 284 ? 16.270 3.560 -16.776 1.00 68.06 284 LYS A C 1
ATOM 2238 O O . LYS A 1 284 ? 15.451 2.886 -17.403 1.00 68.06 284 LYS A O 1
ATOM 2243 N N . PRO A 1 285 ? 16.118 3.846 -15.466 1.00 74.44 285 PRO A N 1
ATOM 2244 C CA . PRO A 1 285 ? 14.954 3.408 -14.684 1.00 74.44 285 PRO A CA 1
ATOM 2245 C C . PRO A 1 285 ? 13.625 3.943 -15.233 1.00 74.44 285 PRO A C 1
ATOM 2247 O O . PRO A 1 285 ? 12.577 3.337 -15.020 1.00 74.44 285 PRO A O 1
ATOM 2250 N N . TYR A 1 286 ? 13.682 5.059 -15.964 1.00 85.75 286 TYR A N 1
ATOM 2251 C CA . TYR A 1 286 ? 12.537 5.739 -16.549 1.00 85.75 286 TYR A CA 1
ATOM 2252 C C . TYR A 1 286 ? 12.706 5.893 -18.062 1.00 85.75 286 TYR A C 1
ATOM 2254 O O . TYR A 1 286 ? 13.826 6.018 -18.561 1.00 85.75 286 TYR A O 1
ATOM 2262 N N . PHE A 1 287 ? 11.592 5.915 -18.788 1.00 89.94 287 PHE A N 1
ATOM 2263 C CA . PHE A 1 287 ? 11.531 6.109 -20.240 1.00 89.94 287 PHE A CA 1
ATOM 2264 C C . PHE A 1 287 ? 10.199 6.750 -20.641 1.00 89.94 287 PHE A C 1
ATOM 2266 O O . PHE A 1 287 ? 9.253 6.773 -19.857 1.00 89.94 287 PHE A O 1
ATOM 2273 N N . PHE A 1 288 ? 10.099 7.283 -21.859 1.00 92.31 288 PHE A N 1
ATOM 2274 C CA . PHE A 1 288 ? 8.831 7.836 -22.349 1.00 92.31 288 PHE A CA 1
ATOM 2275 C C . PHE A 1 288 ? 7.916 6.745 -22.908 1.00 92.31 288 PHE A C 1
ATOM 2277 O O . PHE A 1 288 ? 8.393 5.817 -23.551 1.00 92.31 288 PHE A O 1
ATOM 2284 N N . GLU A 1 289 ? 6.596 6.896 -22.784 1.00 93.81 289 GLU A N 1
ATOM 2285 C CA . GLU A 1 289 ? 5.613 5.911 -23.284 1.00 93.81 289 GLU A CA 1
ATOM 2286 C C . GLU A 1 289 ? 5.819 5.519 -24.757 1.00 93.81 289 GLU A C 1
ATOM 2288 O O . GLU A 1 289 ? 5.724 4.345 -25.109 1.00 93.81 289 GLU A O 1
ATOM 2293 N N . LYS A 1 290 ? 6.214 6.473 -25.613 1.00 92.00 290 LYS A N 1
ATOM 2294 C CA . LYS A 1 290 ? 6.536 6.240 -27.037 1.00 92.00 290 LYS A CA 1
ATOM 2295 C C . LYS A 1 290 ? 7.657 5.221 -27.278 1.00 92.00 290 LYS A C 1
ATOM 2297 O O . LYS A 1 290 ? 7.907 4.839 -28.416 1.00 92.00 290 LYS A O 1
ATOM 2302 N N . GLU A 1 291 ? 8.393 4.844 -26.237 1.00 91.25 291 GLU A N 1
ATOM 2303 C CA . GLU A 1 291 ? 9.468 3.862 -26.293 1.00 91.25 291 GLU A CA 1
ATOM 2304 C C . GLU A 1 291 ? 8.973 2.417 -26.165 1.00 91.25 291 GLU A C 1
ATOM 2306 O O . GLU A 1 291 ? 9.743 1.506 -26.465 1.00 91.25 291 GLU A O 1
ATOM 2311 N N . LEU A 1 292 ? 7.710 2.189 -25.789 1.00 93.25 292 LEU A N 1
ATOM 2312 C CA . LEU A 1 292 ? 7.089 0.863 -25.743 1.00 93.25 292 LEU A CA 1
ATOM 2313 C C . LEU A 1 292 ? 6.749 0.363 -27.154 1.00 93.25 292 LEU A C 1
ATOM 2315 O O . LEU A 1 292 ? 5.591 0.301 -27.560 1.00 93.25 292 LEU A O 1
ATOM 2319 N N . VAL A 1 293 ? 7.783 0.008 -27.918 1.00 94.31 293 VAL A N 1
ATOM 2320 C CA . VAL A 1 293 ? 7.665 -0.420 -29.317 1.00 94.31 293 VAL A CA 1
ATOM 2321 C C . VAL A 1 293 ? 8.241 -1.818 -29.491 1.00 94.31 293 VAL A C 1
ATOM 2323 O O . VAL A 1 293 ? 9.362 -2.112 -29.070 1.00 94.31 293 VAL A O 1
ATOM 2326 N N . LYS A 1 294 ? 7.485 -2.687 -30.165 1.00 95.50 294 LYS A N 1
ATOM 2327 C CA . LYS A 1 294 ? 7.949 -4.021 -30.558 1.00 95.50 294 LYS A CA 1
ATOM 2328 C C . LYS A 1 294 ? 9.242 -3.931 -31.375 1.00 95.50 294 LYS A C 1
ATOM 2330 O O . LYS A 1 294 ? 9.353 -3.137 -32.300 1.00 95.50 294 LYS A O 1
ATOM 2335 N N . GLY A 1 295 ? 10.206 -4.782 -31.046 1.00 93.62 295 GLY A N 1
ATOM 2336 C CA . GLY A 1 295 ? 11.525 -4.837 -31.675 1.00 93.62 295 GLY A CA 1
ATOM 2337 C C . GLY A 1 295 ? 12.554 -3.894 -31.053 1.00 93.62 295 GLY A C 1
ATOM 2338 O O . GLY A 1 295 ? 13.742 -4.060 -31.317 1.00 93.62 295 GLY A O 1
ATOM 2339 N N . LYS A 1 296 ? 12.143 -2.948 -30.197 1.00 92.56 296 LYS A N 1
ATOM 2340 C CA . LYS A 1 296 ? 13.091 -2.066 -29.518 1.00 92.56 296 LYS A CA 1
ATOM 2341 C C . LYS A 1 296 ? 13.973 -2.857 -28.553 1.00 92.56 296 LYS A C 1
ATOM 2343 O O . LYS A 1 296 ? 13.483 -3.699 -27.798 1.00 92.56 296 LYS A O 1
ATOM 2348 N N . VAL A 1 297 ? 15.267 -2.550 -28.576 1.00 89.31 297 VAL A N 1
ATOM 2349 C CA . VAL A 1 297 ? 16.249 -3.067 -27.622 1.00 89.31 297 VAL A CA 1
ATOM 2350 C C . VAL A 1 297 ? 16.428 -2.051 -26.499 1.00 89.31 297 VAL A C 1
ATOM 2352 O O . VAL A 1 297 ? 16.650 -0.869 -26.762 1.00 89.31 297 VAL A O 1
ATOM 2355 N N . ILE A 1 298 ? 16.316 -2.509 -25.257 1.00 85.38 298 ILE A N 1
ATOM 2356 C CA . ILE A 1 298 ? 16.520 -1.706 -24.051 1.00 85.38 298 ILE A CA 1
ATOM 2357 C C . ILE A 1 298 ? 17.606 -2.337 -23.182 1.00 85.38 298 ILE A C 1
ATOM 2359 O O . ILE A 1 298 ? 17.737 -3.559 -23.138 1.00 85.38 298 ILE A O 1
ATOM 2363 N N . ASN A 1 299 ? 18.367 -1.502 -22.481 1.00 78.44 299 ASN A N 1
ATOM 2364 C CA . ASN A 1 299 ? 19.280 -1.945 -21.432 1.00 78.44 299 ASN A CA 1
ATOM 2365 C C . ASN A 1 299 ? 18.547 -1.814 -20.100 1.00 78.44 299 ASN A C 1
ATOM 2367 O O . ASN A 1 299 ? 18.113 -0.713 -19.754 1.00 78.44 299 ASN A O 1
ATOM 2371 N N . PHE A 1 300 ? 18.390 -2.916 -19.375 1.00 73.81 300 PHE A N 1
ATOM 2372 C CA . PHE A 1 300 ? 17.720 -2.898 -18.078 1.00 73.81 300 PHE A CA 1
ATOM 2373 C C . PHE A 1 300 ? 18.421 -3.855 -17.105 1.00 73.81 300 PHE A C 1
ATOM 2375 O O . PHE A 1 300 ? 18.934 -4.893 -17.545 1.00 73.81 300 PHE A O 1
ATOM 2382 N N . PRO A 1 301 ? 18.473 -3.537 -15.799 1.00 74.94 301 PRO A N 1
ATOM 2383 C CA . PRO A 1 301 ? 18.899 -4.480 -14.792 1.00 74.94 301 PRO A CA 1
ATOM 2384 C C . PRO A 1 301 ? 17.959 -5.681 -14.748 1.00 74.94 301 PRO A C 1
ATOM 2386 O O . PRO A 1 301 ? 16.877 -5.694 -15.343 1.00 74.94 301 PRO A O 1
ATOM 2389 N N . SER A 1 302 ? 18.361 -6.721 -14.032 1.00 77.81 302 SER A N 1
ATOM 2390 C CA . SER A 1 302 ? 17.451 -7.824 -13.750 1.00 77.81 302 SER A CA 1
ATOM 2391 C C . SER A 1 302 ? 16.182 -7.307 -13.060 1.00 77.81 302 SER A C 1
ATOM 2393 O O . SER A 1 302 ? 16.239 -6.663 -12.013 1.00 77.81 302 SER A O 1
ATOM 2395 N N . LEU A 1 303 ? 15.020 -7.636 -13.630 1.00 82.56 303 LEU A N 1
ATOM 2396 C CA . LEU A 1 303 ? 13.717 -7.369 -13.014 1.00 82.56 303 LEU A CA 1
ATOM 2397 C C . LEU A 1 303 ? 13.393 -8.346 -11.874 1.00 82.56 303 LEU A C 1
ATOM 2399 O O . LEU A 1 303 ? 12.360 -8.206 -11.226 1.00 82.56 303 LEU A O 1
ATOM 2403 N N . LYS A 1 304 ? 14.274 -9.320 -11.617 1.00 83.56 304 LYS A N 1
ATOM 2404 C CA . LYS A 1 304 ? 14.159 -10.281 -10.523 1.00 83.56 304 LYS A CA 1
ATOM 2405 C C . LYS A 1 304 ? 14.728 -9.684 -9.241 1.00 83.56 304 LYS A C 1
ATOM 2407 O O . LYS A 1 304 ? 15.946 -9.530 -9.126 1.00 83.56 304 LYS A O 1
ATOM 2412 N N . ASN A 1 305 ? 13.879 -9.378 -8.269 1.00 78.50 305 ASN A N 1
ATOM 2413 C CA . ASN A 1 305 ? 14.299 -8.881 -6.972 1.00 78.50 305 ASN A CA 1
ATOM 2414 C C . ASN A 1 305 ? 14.798 -10.023 -6.069 1.00 78.50 305 ASN A C 1
ATOM 2416 O O . ASN A 1 305 ? 14.363 -11.170 -6.147 1.00 78.50 305 ASN A O 1
ATOM 2420 N N . LYS A 1 306 ? 15.737 -9.712 -5.170 1.00 79.62 306 LYS A N 1
ATOM 2421 C CA . LYS A 1 306 ? 16.312 -10.674 -4.207 1.00 79.62 306 LYS A CA 1
ATOM 2422 C C . LYS A 1 306 ? 15.710 -10.546 -2.802 1.00 79.62 306 LYS A C 1
ATOM 2424 O O . LYS A 1 306 ? 16.151 -11.240 -1.880 1.00 79.62 306 LYS A O 1
ATOM 2429 N N . ASN A 1 307 ? 14.696 -9.695 -2.628 1.00 85.94 307 ASN A N 1
ATOM 2430 C CA . ASN A 1 307 ? 14.047 -9.466 -1.343 1.00 85.94 307 ASN A CA 1
ATOM 2431 C C . ASN A 1 307 ? 13.090 -10.617 -0.984 1.00 85.94 307 ASN A C 1
ATOM 2433 O O . ASN A 1 307 ? 11.922 -10.638 -1.372 1.00 85.94 307 ASN A O 1
ATOM 2437 N N . LYS A 1 308 ? 13.574 -11.556 -0.167 1.00 86.94 308 LYS A N 1
ATOM 2438 C CA . LYS A 1 308 ? 12.801 -12.709 0.325 1.00 86.94 308 LYS A CA 1
ATOM 2439 C C . LYS A 1 308 ? 12.011 -12.437 1.616 1.00 86.94 308 LYS A C 1
ATOM 2441 O O . LYS A 1 308 ? 11.712 -13.386 2.332 1.00 86.94 308 LYS A O 1
ATOM 2446 N N . ALA A 1 309 ? 11.711 -11.177 1.952 1.00 87.88 309 ALA A N 1
ATOM 2447 C CA . ALA A 1 309 ? 10.928 -10.879 3.153 1.00 87.88 309 ALA A CA 1
ATOM 2448 C C . ALA A 1 309 ? 9.547 -11.553 3.063 1.00 87.88 309 ALA A C 1
ATOM 2450 O O . ALA A 1 309 ? 8.845 -11.292 2.074 1.00 87.88 309 ALA A O 1
ATOM 2451 N N . PRO A 1 310 ? 9.165 -12.388 4.044 1.00 87.25 310 PRO A N 1
ATOM 2452 C CA . PRO A 1 310 ? 7.880 -13.073 4.045 1.00 87.25 310 PRO A CA 1
ATOM 2453 C C . PRO A 1 310 ? 6.757 -12.143 4.510 1.00 87.25 310 PRO A C 1
ATOM 2455 O O . PRO A 1 310 ? 6.981 -11.204 5.282 1.00 87.25 310 PRO A O 1
ATOM 2458 N N . PHE A 1 311 ? 5.532 -12.427 4.073 1.00 86.81 311 PHE A N 1
ATOM 2459 C CA . PHE A 1 311 ? 4.347 -11.879 4.722 1.00 86.81 311 PHE A CA 1
ATOM 2460 C C . PHE A 1 311 ? 4.175 -12.539 6.082 1.00 86.81 311 PHE A C 1
ATOM 2462 O O . PHE A 1 311 ? 4.238 -13.758 6.196 1.00 86.81 311 PHE A O 1
ATOM 2469 N N . TRP A 1 312 ? 3.918 -11.739 7.108 1.00 81.25 312 TRP A N 1
ATOM 2470 C CA . TRP A 1 312 ? 3.565 -12.236 8.434 1.00 81.25 312 TRP A CA 1
ATOM 2471 C C . TRP A 1 312 ? 2.069 -12.045 8.698 1.00 81.25 312 TRP A C 1
ATOM 2473 O O . TRP A 1 312 ? 1.464 -11.139 8.115 1.00 81.25 312 TRP A O 1
ATOM 2483 N N . PRO A 1 313 ? 1.455 -12.877 9.564 1.00 76.69 313 PRO A N 1
ATOM 2484 C CA . PRO A 1 313 ? 0.045 -12.735 9.909 1.00 76.69 313 PRO A CA 1
ATOM 2485 C C . PRO A 1 313 ? -0.261 -11.321 10.407 1.00 76.69 313 PRO A C 1
ATOM 2487 O O . PRO A 1 313 ? 0.463 -10.803 11.261 1.00 76.69 313 PRO A O 1
ATOM 2490 N N . ARG A 1 314 ? -1.360 -10.717 9.933 1.00 78.69 314 ARG A N 1
ATOM 2491 C CA . ARG A 1 314 ? -1.768 -9.355 10.326 1.00 78.69 314 ARG A CA 1
ATOM 2492 C C . ARG A 1 314 ? -1.714 -9.128 11.842 1.00 78.69 314 ARG A C 1
ATOM 2494 O O . ARG A 1 314 ? -1.139 -8.146 12.291 1.00 78.69 314 ARG A O 1
ATOM 2501 N N . GLN A 1 315 ? -2.262 -10.059 12.624 1.00 69.56 315 GLN A N 1
ATOM 2502 C CA . GLN A 1 315 ? -2.307 -9.951 14.090 1.00 69.56 315 GLN A CA 1
ATOM 2503 C C . GLN A 1 315 ? -0.913 -9.878 14.726 1.00 69.56 315 GLN A C 1
ATOM 2505 O O . GLN A 1 315 ? -0.735 -9.235 15.757 1.00 69.56 315 GLN A O 1
ATOM 2510 N N . PHE A 1 316 ? 0.074 -10.534 14.112 1.00 70.19 316 PHE A N 1
ATOM 2511 C CA . PHE A 1 316 ? 1.450 -10.509 14.585 1.00 70.19 316 PHE A CA 1
ATOM 2512 C C . PHE A 1 316 ? 2.106 -9.165 14.263 1.00 70.19 316 PHE A C 1
ATOM 2514 O O . PHE A 1 316 ? 2.649 -8.522 15.157 1.00 70.19 316 PHE A O 1
ATOM 2521 N N . VAL A 1 317 ? 1.998 -8.682 13.022 1.00 80.06 317 VAL A N 1
ATOM 2522 C CA . VAL A 1 317 ? 2.609 -7.397 12.634 1.00 80.06 317 VAL A CA 1
ATOM 2523 C C . VAL A 1 317 ? 1.939 -6.189 13.289 1.00 80.06 317 VAL A C 1
ATOM 2525 O O . VAL A 1 317 ? 2.624 -5.219 13.580 1.00 80.06 317 VAL A O 1
ATOM 2528 N N . GLU A 1 318 ? 0.639 -6.249 13.596 1.00 78.94 318 GLU A N 1
ATOM 2529 C CA . GLU A 1 318 ? -0.072 -5.197 14.343 1.00 78.94 318 GLU A CA 1
ATOM 2530 C C . GLU A 1 318 ? 0.385 -5.098 15.808 1.00 78.94 318 GLU A C 1
ATOM 2532 O O . GLU A 1 318 ? 0.209 -4.056 16.439 1.00 78.94 318 GLU A O 1
ATOM 2537 N N . SER A 1 319 ? 1.013 -6.151 16.346 1.00 75.56 319 SER A N 1
ATOM 2538 C CA . SER A 1 319 ? 1.634 -6.111 17.676 1.00 75.56 319 SER A CA 1
ATOM 2539 C C . SER A 1 319 ? 2.997 -5.404 17.684 1.00 75.56 319 SER A C 1
ATOM 2541 O O . SER A 1 319 ? 3.481 -5.008 18.745 1.00 75.56 319 SER A O 1
ATOM 2543 N N . ILE A 1 320 ? 3.609 -5.218 16.509 1.00 77.56 320 ILE A N 1
ATOM 2544 C CA . ILE A 1 320 ? 4.917 -4.585 16.352 1.00 77.56 320 ILE A CA 1
ATOM 2545 C C . ILE A 1 320 ? 4.702 -3.099 16.039 1.00 77.56 320 ILE A C 1
ATOM 2547 O O . ILE A 1 320 ? 3.985 -2.765 15.094 1.00 77.56 320 ILE A O 1
ATOM 2551 N N . PRO A 1 321 ? 5.322 -2.171 16.788 1.00 82.50 321 PRO A N 1
ATOM 2552 C CA . PRO A 1 321 ? 5.265 -0.757 16.450 1.00 82.50 321 PRO A CA 1
ATOM 2553 C C . PRO A 1 321 ? 5.736 -0.480 15.016 1.00 82.50 321 PRO A C 1
ATOM 2555 O O . PRO A 1 321 ? 6.759 -0.996 14.586 1.00 82.50 321 PRO A O 1
ATOM 2558 N N . PHE A 1 322 ? 5.036 0.394 14.297 1.00 87.31 322 PHE A N 1
ATOM 2559 C CA . PHE A 1 322 ? 5.463 0.889 12.988 1.00 87.31 322 PHE A CA 1
ATOM 2560 C C . PHE A 1 322 ? 5.293 2.411 12.963 1.00 87.31 322 PHE A C 1
ATOM 2562 O O . PHE A 1 322 ? 4.251 2.925 12.568 1.00 87.31 322 PHE A O 1
ATOM 2569 N N . SER A 1 323 ? 6.269 3.134 13.522 1.00 90.00 323 SER A N 1
ATOM 2570 C CA . SER A 1 323 ? 6.276 4.603 13.543 1.00 90.00 323 SER A CA 1
ATOM 2571 C C . SER A 1 323 ? 7.667 5.165 13.825 1.00 90.00 323 SER A C 1
ATOM 2573 O O . SER A 1 323 ? 8.418 4.584 14.616 1.00 90.00 323 SER A O 1
ATOM 2575 N N . SER A 1 324 ? 7.988 6.326 13.243 1.00 90.00 324 SER A N 1
ATOM 2576 C CA . SER A 1 324 ? 9.275 7.014 13.442 1.00 90.00 324 SER A CA 1
ATOM 2577 C C . SER A 1 324 ? 9.508 7.383 14.909 1.00 90.00 324 SER A C 1
ATOM 2579 O O . SER A 1 324 ? 10.630 7.358 15.409 1.00 90.00 324 SER A O 1
ATOM 2581 N N . LYS A 1 325 ? 8.430 7.620 15.664 1.00 93.94 325 LYS A N 1
ATOM 2582 C CA . LYS A 1 325 ? 8.480 7.914 17.107 1.00 93.94 325 LYS A CA 1
ATOM 2583 C C . LYS A 1 325 ? 8.839 6.701 17.967 1.00 93.94 325 LYS A C 1
ATOM 2585 O O . LYS A 1 325 ? 9.105 6.851 19.156 1.00 93.94 325 LYS A O 1
ATOM 2590 N N . LYS A 1 326 ? 8.798 5.494 17.397 1.00 93.19 326 LYS A N 1
ATOM 2591 C CA . LYS A 1 326 ? 9.010 4.223 18.102 1.00 93.19 326 LYS A CA 1
ATOM 2592 C C . LYS A 1 326 ? 10.191 3.426 17.545 1.00 93.19 326 LYS A C 1
ATOM 2594 O O . LYS A 1 326 ? 10.318 2.252 17.880 1.00 93.19 326 LYS A O 1
ATOM 2599 N N . ILE A 1 327 ? 11.088 4.051 16.774 1.00 92.56 327 ILE A N 1
ATOM 2600 C CA . ILE A 1 327 ? 12.284 3.391 16.217 1.00 92.56 327 ILE A CA 1
ATOM 2601 C C . ILE A 1 327 ? 13.075 2.614 17.283 1.00 92.56 327 ILE A C 1
ATOM 2603 O O . ILE A 1 327 ? 13.302 1.427 17.061 1.00 92.56 327 ILE A O 1
ATOM 2607 N N . PRO A 1 328 ? 13.390 3.155 18.481 1.00 91.06 328 PRO A N 1
ATOM 2608 C CA . PRO A 1 328 ? 14.106 2.379 19.498 1.00 91.06 328 PRO A CA 1
ATOM 2609 C C . PRO A 1 328 ? 13.388 1.085 19.916 1.00 91.06 328 PRO A C 1
ATOM 2611 O O . PRO A 1 328 ? 14.036 0.073 20.166 1.00 91.06 328 PRO A O 1
ATOM 2614 N N . GLN A 1 329 ? 12.050 1.092 19.958 1.00 88.69 329 GLN A N 1
ATOM 2615 C CA . GLN A 1 329 ? 11.247 -0.091 20.293 1.00 88.69 329 GLN A CA 1
ATOM 2616 C C . GLN A 1 329 ? 11.294 -1.131 19.168 1.00 88.69 329 GLN A C 1
ATOM 2618 O O . GLN A 1 329 ? 11.407 -2.321 19.447 1.00 88.69 329 GLN A O 1
ATOM 2623 N N . ILE A 1 330 ? 11.255 -0.679 17.911 1.00 87.88 330 ILE A N 1
ATOM 2624 C CA . ILE A 1 330 ? 11.365 -1.528 16.716 1.00 87.88 330 ILE A CA 1
ATOM 2625 C C . ILE A 1 330 ? 12.738 -2.202 16.675 1.00 87.88 330 ILE A C 1
ATOM 2627 O O . ILE A 1 330 ? 12.829 -3.419 16.530 1.00 87.88 330 ILE A O 1
ATOM 2631 N N . LEU A 1 331 ? 13.808 -1.423 16.851 1.00 90.00 331 LEU A N 1
ATOM 2632 C CA . LEU A 1 331 ? 15.174 -1.941 16.832 1.00 90.00 331 LEU A CA 1
ATOM 2633 C C . LEU A 1 331 ? 15.407 -2.935 17.971 1.00 90.00 331 LEU A C 1
ATOM 2635 O O . LEU A 1 331 ? 15.971 -4.000 17.735 1.00 90.00 331 LEU A O 1
ATOM 2639 N N . ASN A 1 332 ? 14.905 -2.641 19.174 1.00 89.00 332 ASN A N 1
ATOM 2640 C CA . ASN A 1 332 ? 14.979 -3.564 20.302 1.00 89.00 332 ASN A CA 1
ATOM 2641 C C . ASN A 1 332 ? 14.217 -4.873 20.032 1.00 89.00 332 ASN A C 1
ATOM 2643 O O . ASN A 1 332 ? 14.746 -5.947 20.304 1.00 89.00 332 ASN A O 1
ATOM 2647 N N . TYR A 1 333 ? 13.016 -4.798 19.448 1.00 85.62 333 TYR A N 1
ATOM 2648 C CA . TYR A 1 333 ? 12.213 -5.977 19.106 1.00 85.62 333 TYR A CA 1
ATOM 2649 C C . TYR A 1 333 ? 12.963 -6.930 18.163 1.00 85.62 333 TYR A C 1
ATOM 2651 O O . TYR A 1 333 ? 13.024 -8.130 18.411 1.00 85.62 333 TYR A O 1
ATOM 2659 N N . PHE A 1 334 ? 13.606 -6.391 17.124 1.00 85.56 334 PHE A N 1
ATOM 2660 C CA . PHE A 1 334 ? 14.400 -7.175 16.169 1.00 85.56 334 PHE A CA 1
ATOM 2661 C C . PHE A 1 334 ? 15.860 -7.391 16.599 1.00 85.56 334 PHE A C 1
ATOM 2663 O O . PHE A 1 334 ? 16.666 -7.923 15.831 1.00 85.56 334 PHE A O 1
ATOM 2670 N N . SER A 1 335 ? 16.231 -6.978 17.816 1.00 88.69 335 SER A N 1
ATOM 2671 C CA . SER A 1 335 ? 17.607 -7.041 18.324 1.00 88.69 335 SER A CA 1
ATOM 2672 C C . SER A 1 335 ? 18.634 -6.385 17.380 1.00 88.69 335 SER A C 1
ATOM 2674 O O . SER A 1 335 ? 19.746 -6.889 17.191 1.00 88.69 335 SER A O 1
ATOM 2676 N N . ILE A 1 336 ? 18.267 -5.275 16.736 1.00 89.31 336 ILE A N 1
ATOM 2677 C CA . ILE A 1 336 ? 19.099 -4.516 15.794 1.00 89.31 336 ILE A CA 1
ATOM 2678 C C . ILE A 1 336 ? 19.925 -3.475 16.549 1.00 89.31 336 ILE A C 1
ATOM 2680 O O . ILE A 1 336 ? 19.427 -2.764 17.415 1.00 89.31 336 ILE A O 1
ATOM 2684 N N . ASN A 1 337 ? 21.206 -3.362 16.196 1.00 90.31 337 ASN A N 1
ATOM 2685 C CA . ASN A 1 337 ? 22.079 -2.330 16.747 1.00 90.31 337 ASN A CA 1
ATOM 2686 C C . ASN A 1 337 ? 21.728 -0.962 16.136 1.00 90.31 337 ASN A C 1
ATOM 2688 O O . ASN A 1 337 ? 21.721 -0.831 14.911 1.00 90.31 337 ASN A O 1
ATOM 2692 N N . ASN A 1 338 ? 21.513 0.055 16.975 1.00 90.38 338 ASN A N 1
ATOM 2693 C CA . ASN A 1 338 ? 21.136 1.414 16.565 1.00 90.38 338 ASN A CA 1
ATOM 2694 C C . ASN A 1 338 ? 22.075 2.059 15.531 1.00 90.38 338 ASN A C 1
ATOM 2696 O O . ASN A 1 338 ? 21.616 2.847 14.715 1.00 90.38 338 ASN A O 1
ATOM 2700 N N . ASN A 1 339 ? 23.365 1.712 15.522 1.00 89.88 339 ASN A N 1
ATOM 2701 C CA . ASN A 1 339 ? 24.347 2.301 14.601 1.00 89.88 339 ASN A CA 1
ATOM 2702 C C . ASN A 1 339 ? 24.560 1.469 13.322 1.00 89.88 339 ASN A C 1
ATOM 2704 O O . ASN A 1 339 ? 25.457 1.759 12.530 1.00 89.88 339 ASN A O 1
ATOM 2708 N N . SER A 1 340 ? 23.778 0.406 13.126 1.00 91.81 340 SER A N 1
ATOM 2709 C CA . SER A 1 340 ? 23.909 -0.486 11.971 1.00 91.81 340 SER A CA 1
ATOM 2710 C C . SER A 1 340 ? 23.246 0.073 10.709 1.00 91.81 340 SER A C 1
ATOM 2712 O O . SER A 1 340 ? 22.365 0.931 10.769 1.00 91.81 340 SER A O 1
ATOM 2714 N N . LYS A 1 341 ? 23.634 -0.468 9.547 1.00 88.88 341 LYS A N 1
ATOM 2715 C CA . LYS A 1 341 ? 22.933 -0.220 8.277 1.00 88.88 341 LYS A CA 1
ATOM 2716 C C . LYS A 1 341 ? 21.451 -0.610 8.370 1.00 88.88 341 LYS A C 1
ATOM 2718 O O . LYS A 1 341 ? 20.603 0.147 7.919 1.00 88.88 341 LYS A O 1
ATOM 2723 N N . ASP A 1 342 ? 21.155 -1.728 9.033 1.00 89.12 342 ASP A N 1
ATOM 2724 C CA . ASP A 1 342 ? 19.792 -2.222 9.257 1.00 89.12 342 ASP A CA 1
ATOM 2725 C C . ASP A 1 342 ? 18.916 -1.198 9.997 1.00 89.12 342 ASP A C 1
ATOM 2727 O O . ASP A 1 342 ? 17.768 -0.978 9.614 1.00 89.12 342 ASP A O 1
ATOM 2731 N N . ALA A 1 343 ? 19.461 -0.535 11.024 1.00 91.31 343 ALA A N 1
ATOM 2732 C CA . ALA A 1 343 ? 18.737 0.496 11.765 1.00 91.31 343 ALA A CA 1
ATOM 2733 C C . ALA A 1 343 ? 18.390 1.703 10.886 1.00 91.31 343 ALA A C 1
ATOM 2735 O O . ALA A 1 343 ? 17.237 2.134 10.876 1.00 91.31 343 ALA A O 1
ATOM 2736 N N . LYS A 1 344 ? 19.359 2.187 10.097 1.00 89.69 344 LYS A N 1
ATOM 2737 C CA . LYS A 1 344 ? 19.148 3.288 9.144 1.00 89.69 344 LYS A CA 1
ATOM 2738 C C . LYS A 1 344 ? 18.088 2.932 8.102 1.00 89.69 344 LYS A C 1
ATOM 2740 O O . LYS A 1 344 ? 17.176 3.710 7.867 1.00 89.69 344 LYS A O 1
ATOM 2745 N N . THR A 1 345 ? 18.143 1.721 7.548 1.00 89.00 345 THR A N 1
ATOM 2746 C CA . THR A 1 345 ? 17.162 1.248 6.560 1.00 89.00 345 THR A CA 1
ATOM 2747 C C . THR A 1 345 ? 15.745 1.136 7.138 1.00 89.00 345 THR A C 1
ATOM 2749 O O . THR A 1 345 ? 14.774 1.470 6.456 1.00 89.00 345 THR A O 1
ATOM 2752 N N . ILE A 1 346 ? 15.597 0.698 8.394 1.00 90.62 346 ILE A N 1
ATOM 2753 C CA . ILE A 1 346 ? 14.299 0.694 9.089 1.00 90.62 346 ILE A CA 1
ATOM 2754 C C . ILE A 1 346 ? 13.774 2.119 9.274 1.00 90.62 346 ILE A C 1
ATOM 2756 O O . ILE A 1 346 ? 12.597 2.366 9.016 1.00 90.62 346 ILE A O 1
ATOM 2760 N N . GLU A 1 347 ? 14.631 3.046 9.700 1.00 91.00 347 GLU A N 1
ATOM 2761 C CA . GLU A 1 347 ? 14.273 4.452 9.887 1.00 91.00 347 GLU A CA 1
ATOM 2762 C C . GLU A 1 347 ? 13.833 5.107 8.571 1.00 91.00 347 GLU A C 1
ATOM 2764 O O . GLU A 1 347 ? 12.761 5.708 8.517 1.00 91.00 347 GLU A O 1
ATOM 2769 N N . GLU A 1 348 ? 14.599 4.917 7.495 1.00 87.94 348 GLU A N 1
ATOM 2770 C CA . GLU A 1 348 ? 14.277 5.395 6.145 1.00 87.94 348 GLU A CA 1
ATOM 2771 C C . GLU A 1 348 ? 12.937 4.840 5.650 1.00 87.94 348 GLU A C 1
ATOM 2773 O O . GLU A 1 348 ? 12.079 5.596 5.199 1.00 87.94 348 GLU A O 1
ATOM 2778 N N . THR A 1 349 ? 12.716 3.531 5.799 1.00 89.56 349 THR A N 1
ATOM 2779 C CA . THR A 1 349 ? 11.470 2.868 5.386 1.00 89.56 349 THR A CA 1
ATOM 2780 C C . THR A 1 349 ? 10.263 3.445 6.113 1.00 89.56 349 THR A C 1
ATOM 2782 O O . THR A 1 349 ? 9.260 3.789 5.491 1.00 89.56 349 THR A O 1
ATOM 2785 N N . VAL A 1 350 ? 10.352 3.571 7.439 1.00 90.81 350 VAL A N 1
ATOM 2786 C CA . VAL A 1 350 ? 9.263 4.116 8.254 1.00 90.81 350 VAL A CA 1
ATOM 2787 C C . VAL A 1 350 ? 9.013 5.582 7.909 1.00 90.81 350 VAL A C 1
ATOM 2789 O O . VAL A 1 350 ? 7.858 5.983 7.798 1.00 90.81 350 VAL A O 1
ATOM 2792 N N . LYS A 1 351 ? 10.074 6.361 7.677 1.00 88.69 351 LYS A N 1
ATOM 2793 C CA . LYS A 1 351 ? 9.968 7.760 7.262 1.00 88.69 351 LYS A CA 1
ATOM 2794 C C . LYS A 1 351 ? 9.215 7.891 5.941 1.00 88.69 351 LYS A C 1
ATOM 2796 O O . LYS A 1 351 ? 8.226 8.611 5.912 1.00 88.69 351 LYS A O 1
ATOM 2801 N N . VAL A 1 352 ? 9.613 7.148 4.902 1.00 84.06 352 VAL A N 1
ATOM 2802 C CA . VAL A 1 352 ? 8.921 7.118 3.596 1.00 84.06 352 VAL A CA 1
ATOM 2803 C C . VAL A 1 352 ? 7.445 6.748 3.762 1.00 84.06 352 VAL A C 1
ATOM 2805 O O . VAL A 1 352 ? 6.570 7.353 3.148 1.00 84.06 352 VAL A O 1
ATOM 2808 N N . CYS A 1 353 ? 7.146 5.781 4.630 1.00 88.31 353 CYS A N 1
ATOM 2809 C CA . CYS A 1 353 ? 5.778 5.352 4.901 1.00 88.31 353 CYS A CA 1
ATOM 2810 C C . CYS A 1 353 ? 4.911 6.384 5.638 1.00 88.31 353 CYS A C 1
ATOM 2812 O O . CYS A 1 353 ? 3.686 6.330 5.517 1.00 88.31 353 CYS A O 1
ATOM 2814 N N . GLU A 1 354 ? 5.513 7.280 6.422 1.00 88.56 354 GLU A N 1
ATOM 2815 C CA . GLU A 1 354 ? 4.816 8.337 7.165 1.00 88.56 354 GLU A CA 1
ATOM 2816 C C . GLU A 1 354 ? 4.706 9.652 6.377 1.00 88.56 354 GLU A C 1
ATOM 2818 O O . GLU A 1 354 ? 4.022 10.578 6.821 1.00 88.56 354 GLU A O 1
ATOM 2823 N N . GLU A 1 355 ? 5.349 9.763 5.213 1.00 82.81 355 GLU A N 1
ATOM 2824 C CA . GLU A 1 355 ? 5.246 10.967 4.401 1.00 82.81 355 GLU A CA 1
ATOM 2825 C C . GLU A 1 355 ? 3.792 11.194 3.899 1.00 82.81 355 GLU A C 1
ATOM 2827 O O . GLU A 1 355 ? 3.075 10.257 3.521 1.00 82.81 355 GLU A O 1
ATOM 2832 N N . PRO A 1 356 ? 3.326 12.455 3.815 1.00 81.25 356 PRO A N 1
ATOM 2833 C CA . PRO A 1 356 ? 1.953 12.778 3.411 1.00 81.25 356 PRO A CA 1
ATOM 2834 C C . PRO A 1 356 ? 1.726 12.582 1.906 1.00 81.25 356 PRO A C 1
ATOM 2836 O O . PRO A 1 356 ? 2.581 12.957 1.113 1.00 81.25 356 PRO A O 1
ATOM 2839 N N . ALA A 1 357 ? 0.592 12.010 1.494 1.00 81.19 357 ALA A N 1
ATOM 2840 C CA . ALA A 1 357 ? 0.270 11.795 0.074 1.00 81.19 357 ALA A CA 1
ATOM 2841 C C . ALA A 1 357 ? 0.309 13.096 -0.753 1.00 81.19 357 ALA A C 1
ATOM 2843 O O . ALA A 1 357 ? -0.069 14.160 -0.252 1.00 81.19 357 ALA A O 1
ATOM 2844 N N . MET A 1 358 ? 0.708 13.014 -2.028 1.00 74.56 358 MET A N 1
ATOM 2845 C CA . MET A 1 358 ? 0.590 14.150 -2.946 1.00 74.56 358 MET A CA 1
ATOM 2846 C C . MET A 1 358 ? -0.882 14.472 -3.243 1.00 74.56 358 MET A C 1
ATOM 2848 O O . MET A 1 358 ? -1.780 13.642 -3.093 1.00 74.56 358 MET A O 1
ATOM 2852 N N . LYS A 1 359 ? -1.159 15.697 -3.703 1.00 73.62 359 LYS A N 1
ATOM 2853 C CA . LYS A 1 359 ? -2.522 16.102 -4.077 1.00 73.62 359 LYS A CA 1
ATOM 2854 C C . LYS A 1 359 ? -3.051 15.198 -5.201 1.00 73.62 359 LYS A C 1
ATOM 2856 O O . LYS A 1 359 ? -2.490 15.181 -6.290 1.00 73.62 359 LYS A O 1
ATOM 2861 N N . GLY A 1 360 ? -4.149 14.488 -4.937 1.00 74.25 360 GLY A N 1
ATOM 2862 C CA . GLY A 1 360 ? -4.768 13.549 -5.886 1.00 74.25 360 GLY A CA 1
ATOM 2863 C C . GLY A 1 360 ? -4.190 12.128 -5.856 1.00 74.25 360 GLY A C 1
ATOM 2864 O O . GLY A 1 360 ? -4.759 11.236 -6.484 1.00 74.25 360 GLY A O 1
ATOM 2865 N N . GLU A 1 361 ? -3.116 11.901 -5.098 1.00 79.56 361 GLU A N 1
ATOM 2866 C CA . GLU A 1 361 ? -2.575 10.579 -4.788 1.00 79.56 361 GLU A CA 1
ATOM 2867 C C . GLU A 1 361 ? -3.220 10.050 -3.500 1.00 79.56 361 GLU A C 1
ATOM 2869 O O . GLU A 1 361 ? -3.498 10.791 -2.554 1.00 79.56 361 GLU A O 1
ATOM 2874 N N . LYS A 1 362 ? -3.428 8.740 -3.440 1.00 85.56 362 LYS A N 1
ATOM 2875 C CA . LYS A 1 362 ? -3.714 8.017 -2.204 1.00 85.56 362 LYS A CA 1
ATOM 2876 C C . LYS A 1 362 ? -2.612 6.981 -2.015 1.00 85.56 362 LYS A C 1
ATOM 2878 O O . LYS A 1 362 ? -2.331 6.205 -2.927 1.00 85.56 362 LYS A O 1
ATOM 2883 N N . ARG A 1 363 ? -2.017 6.938 -0.824 1.00 88.25 363 ARG A N 1
ATOM 2884 C CA . ARG A 1 363 ? -0.927 6.010 -0.498 1.00 88.25 363 ARG A CA 1
ATOM 2885 C C . ARG A 1 363 ? -1.036 5.438 0.907 1.00 88.25 363 ARG A C 1
ATOM 2887 O O . ARG A 1 363 ? -1.654 6.046 1.779 1.00 88.25 363 ARG A O 1
ATOM 2894 N N . LYS A 1 364 ? -0.437 4.268 1.114 1.00 88.62 364 LYS A N 1
ATOM 2895 C CA . LYS A 1 364 ? -0.356 3.559 2.391 1.00 88.62 364 LYS A CA 1
ATOM 2896 C C . LYS A 1 364 ? 0.777 2.538 2.356 1.00 88.62 364 LYS A C 1
ATOM 2898 O O . LYS A 1 364 ? 0.895 1.781 1.396 1.00 88.62 364 LYS A O 1
ATOM 2903 N N . CYS A 1 365 ? 1.537 2.424 3.442 1.00 92.12 365 CYS A N 1
ATOM 2904 C CA . CYS A 1 365 ? 2.369 1.241 3.642 1.00 92.12 365 CYS A CA 1
ATOM 2905 C C . CYS A 1 365 ? 1.543 0.072 4.188 1.00 92.12 365 CYS A C 1
ATOM 2907 O O . CYS A 1 365 ? 0.978 0.129 5.282 1.00 92.12 365 CYS A O 1
ATOM 2909 N N . ALA A 1 366 ? 1.462 -0.999 3.407 1.00 94.06 366 ALA A N 1
ATOM 2910 C CA . ALA A 1 366 ? 0.854 -2.254 3.803 1.00 94.06 366 ALA A CA 1
ATOM 2911 C C . ALA A 1 366 ? 1.894 -3.139 4.502 1.00 94.06 366 ALA A C 1
ATOM 2913 O O . ALA A 1 366 ? 2.854 -3.597 3.883 1.00 94.06 366 ALA A O 1
ATOM 2914 N N . THR A 1 367 ? 1.682 -3.396 5.792 1.00 92.00 367 THR A N 1
ATOM 2915 C CA . THR A 1 367 ? 2.537 -4.242 6.646 1.00 92.00 367 THR A CA 1
ATOM 2916 C C . THR A 1 367 ? 2.133 -5.723 6.648 1.00 92.00 367 THR A C 1
ATOM 2918 O O . THR A 1 367 ? 2.793 -6.545 7.272 1.00 92.00 367 THR A O 1
ATOM 2921 N N . SER A 1 368 ? 1.041 -6.077 5.966 1.00 91.06 368 SER A N 1
ATOM 2922 C CA . SER A 1 368 ? 0.529 -7.447 5.811 1.00 91.06 368 SER A CA 1
ATOM 2923 C C . SER A 1 368 ? -0.161 -7.614 4.457 1.00 91.06 368 SER A C 1
ATOM 2925 O O . SER A 1 368 ? -0.562 -6.618 3.840 1.00 91.06 368 SER A O 1
ATOM 2927 N N . LEU A 1 369 ? -0.341 -8.862 4.003 1.00 91.81 369 LEU A N 1
ATOM 2928 C CA . LEU A 1 369 ? -1.061 -9.149 2.756 1.00 91.81 369 LEU A CA 1
ATOM 2929 C C . LEU A 1 369 ? -2.489 -8.616 2.834 1.00 91.81 369 LEU A C 1
ATOM 2931 O O . LEU A 1 369 ? -2.992 -7.981 1.913 1.00 91.81 369 LEU A O 1
ATOM 2935 N N . GLU A 1 370 ? -3.138 -8.845 3.963 1.00 88.00 370 GLU A N 1
ATOM 2936 C CA . GLU A 1 370 ? -4.502 -8.428 4.192 1.00 88.00 370 GLU A CA 1
ATOM 2937 C C . GLU A 1 370 ? -4.598 -6.897 4.111 1.00 88.00 370 GLU A C 1
ATOM 2939 O O . GLU A 1 370 ? -5.550 -6.367 3.545 1.00 88.00 370 GLU A O 1
ATOM 2944 N N . SER A 1 371 ? -3.626 -6.160 4.681 1.00 90.44 371 SER A N 1
ATOM 2945 C CA . SER A 1 371 ? -3.602 -4.683 4.635 1.00 90.44 371 SER A CA 1
ATOM 2946 C C . SER A 1 371 ? -3.462 -4.165 3.201 1.00 90.44 371 SER A C 1
ATOM 2948 O O . SER A 1 371 ? -4.116 -3.188 2.835 1.00 90.44 371 SER A O 1
ATOM 2950 N N . MET A 1 372 ? -2.669 -4.857 2.379 1.00 94.88 372 MET A N 1
ATOM 2951 C CA . MET A 1 372 ? -2.522 -4.572 0.951 1.00 94.88 372 MET A CA 1
ATOM 2952 C C . MET A 1 372 ? -3.828 -4.814 0.191 1.00 94.88 372 MET A C 1
ATOM 2954 O O . MET A 1 372 ? -4.258 -3.955 -0.573 1.00 94.88 372 MET A O 1
ATOM 2958 N N . VAL A 1 373 ? -4.480 -5.956 0.427 1.00 94.19 373 VAL A N 1
ATOM 2959 C CA . VAL A 1 373 ? -5.759 -6.314 -0.203 1.00 94.19 373 VAL A CA 1
ATOM 2960 C C . VAL A 1 373 ? -6.855 -5.314 0.157 1.00 94.19 373 VAL A C 1
ATOM 2962 O O . VAL A 1 373 ? -7.559 -4.838 -0.731 1.00 94.19 373 VAL A O 1
ATOM 2965 N N . ASP A 1 374 ? -6.990 -4.960 1.438 1.00 87.88 374 ASP A N 1
ATOM 2966 C CA . ASP A 1 374 ? -8.003 -3.996 1.878 1.00 87.88 374 ASP A CA 1
ATOM 2967 C C . ASP A 1 374 ? -7.767 -2.616 1.259 1.00 87.88 374 ASP A C 1
ATOM 2969 O O . ASP A 1 374 ? -8.716 -1.974 0.808 1.00 87.88 374 ASP A O 1
ATOM 2973 N N . PHE A 1 375 ? -6.505 -2.180 1.181 1.00 89.62 375 PHE A N 1
ATOM 2974 C CA . PHE A 1 375 ? -6.169 -0.925 0.520 1.00 89.62 375 PHE A CA 1
ATOM 2975 C C . PHE A 1 375 ? -6.444 -0.982 -0.988 1.00 89.62 375 PHE A C 1
ATOM 2977 O O . PHE A 1 375 ? -7.009 -0.035 -1.519 1.00 89.62 375 PHE A O 1
ATOM 2984 N N . GLY A 1 376 ? -6.160 -2.100 -1.664 1.00 89.75 376 GLY A N 1
ATOM 2985 C CA . GLY A 1 376 ? -6.486 -2.289 -3.081 1.00 89.75 376 GLY A CA 1
ATOM 2986 C C . GLY A 1 376 ? -7.977 -2.187 -3.380 1.00 89.75 376 GLY A C 1
ATOM 2987 O O . GLY A 1 376 ? -8.368 -1.488 -4.312 1.00 89.75 376 GLY A O 1
ATOM 2988 N N . ILE A 1 377 ? -8.818 -2.814 -2.556 1.00 86.88 377 ILE A N 1
ATOM 2989 C CA . ILE A 1 377 ? -10.279 -2.725 -2.693 1.00 86.88 377 ILE A CA 1
ATOM 2990 C C . ILE A 1 377 ? -10.756 -1.291 -2.458 1.00 86.88 377 ILE A C 1
ATOM 2992 O O . ILE A 1 377 ? -11.551 -0.775 -3.240 1.00 86.88 377 ILE A O 1
ATOM 2996 N N . PHE A 1 378 ? -10.251 -0.635 -1.409 1.00 86.19 378 PHE A N 1
ATOM 2997 C CA . PHE A 1 378 ? -10.573 0.761 -1.111 1.00 86.19 378 PHE A CA 1
ATOM 2998 C C . PHE A 1 378 ? -10.167 1.702 -2.252 1.00 86.19 378 PHE A C 1
ATOM 3000 O O . PHE A 1 378 ? -10.943 2.566 -2.654 1.00 86.19 378 PHE A O 1
ATOM 3007 N N . MET A 1 379 ? -8.959 1.522 -2.786 1.00 85.06 379 MET A N 1
ATOM 3008 C CA . MET A 1 379 ? -8.407 2.345 -3.857 1.00 85.06 379 MET A CA 1
ATOM 3009 C C . MET A 1 379 ? -9.204 2.223 -5.145 1.00 85.06 379 MET A C 1
ATOM 3011 O O . MET A 1 379 ? -9.463 3.234 -5.791 1.00 85.06 379 MET A O 1
ATOM 3015 N N . LEU A 1 380 ? -9.590 0.999 -5.508 1.00 86.06 380 LEU A N 1
ATOM 3016 C CA . LEU A 1 380 ? -10.283 0.715 -6.762 1.00 86.06 380 LEU A CA 1
ATOM 3017 C C . LEU A 1 380 ? -11.811 0.806 -6.651 1.00 86.06 380 LEU A C 1
ATOM 3019 O O . LEU A 1 380 ? -12.492 0.745 -7.670 1.00 86.06 380 LEU A O 1
ATOM 3023 N N . GLY A 1 381 ? -12.358 0.915 -5.436 1.00 85.31 381 GLY A N 1
ATOM 3024 C CA . GLY A 1 381 ? -13.803 0.916 -5.186 1.00 85.31 381 GLY A CA 1
ATOM 3025 C C . GLY A 1 381 ? -14.493 -0.409 -5.535 1.00 85.31 381 GLY A C 1
ATOM 3026 O O . GLY A 1 381 ? -15.713 -0.461 -5.653 1.00 85.31 381 GLY A O 1
ATOM 3027 N N . THR A 1 382 ? -13.730 -1.485 -5.742 1.00 83.25 382 THR A N 1
ATOM 3028 C CA . THR A 1 382 ? -14.247 -2.794 -6.150 1.00 83.25 382 THR A CA 1
ATOM 3029 C C . THR A 1 382 ? -13.328 -3.918 -5.692 1.00 83.25 382 THR A C 1
ATOM 3031 O O . THR A 1 382 ? -12.115 -3.753 -5.583 1.00 83.25 382 THR A O 1
ATOM 3034 N N . ASN A 1 383 ? -13.907 -5.094 -5.453 1.00 83.00 383 ASN A N 1
ATOM 3035 C CA . ASN A 1 383 ? -13.167 -6.334 -5.228 1.00 83.00 383 ASN A CA 1
ATOM 3036 C C . ASN A 1 383 ? -13.040 -7.202 -6.493 1.00 83.00 383 ASN A C 1
ATOM 3038 O O . ASN A 1 383 ? -12.389 -8.249 -6.467 1.00 83.00 383 ASN A O 1
ATOM 3042 N N . ASN A 1 384 ? -13.649 -6.774 -7.602 1.00 88.88 384 ASN A N 1
ATOM 3043 C CA . ASN A 1 384 ? -13.489 -7.403 -8.902 1.00 88.88 384 ASN A CA 1
ATOM 3044 C C . ASN A 1 384 ? -12.238 -6.839 -9.581 1.00 88.88 384 ASN A C 1
ATOM 3046 O O . ASN A 1 384 ? -12.305 -5.905 -10.381 1.00 88.88 384 ASN A O 1
ATOM 3050 N N . VAL A 1 385 ? -11.089 -7.390 -9.205 1.00 92.75 385 VAL A N 1
ATOM 3051 C CA . VAL A 1 385 ? -9.772 -6.889 -9.605 1.00 92.75 385 VAL A CA 1
ATOM 3052 C C . VAL A 1 385 ? -8.944 -7.994 -10.251 1.00 92.75 385 VAL A C 1
ATOM 3054 O O . VAL A 1 385 ? -9.116 -9.179 -9.966 1.00 92.75 385 VAL A O 1
ATOM 3057 N N . LYS A 1 386 ? -8.008 -7.598 -11.107 1.00 93.75 386 LYS A N 1
ATOM 3058 C CA . LYS A 1 386 ? -6.897 -8.422 -11.576 1.00 93.75 386 LYS A CA 1
ATOM 3059 C C . LYS A 1 386 ? -5.651 -7.978 -10.813 1.00 93.75 386 LYS A C 1
ATOM 3061 O O . LYS A 1 386 ? -5.360 -6.785 -10.777 1.00 93.75 386 LYS A O 1
ATOM 3066 N N . VAL A 1 387 ? -4.925 -8.920 -10.211 1.00 95.19 387 VAL A N 1
ATOM 3067 C CA . VAL A 1 387 ? -3.643 -8.628 -9.556 1.00 95.19 387 VAL A CA 1
ATOM 3068 C C . VAL A 1 387 ? -2.516 -9.265 -10.352 1.00 95.19 387 VAL A C 1
ATOM 3070 O O . VAL A 1 387 ? -2.589 -10.444 -10.693 1.00 95.19 387 VAL A O 1
ATOM 3073 N N . VAL A 1 388 ? -1.502 -8.473 -10.688 1.00 95.00 388 VAL A N 1
ATOM 3074 C CA . VAL A 1 388 ? -0.388 -8.867 -11.559 1.00 95.00 388 VAL A CA 1
ATOM 3075 C C . VAL A 1 388 ? 0.945 -8.406 -10.977 1.00 95.00 388 VAL A C 1
ATOM 3077 O O . VAL A 1 388 ? 1.003 -7.440 -10.219 1.00 95.00 388 VAL A O 1
ATOM 3080 N N . ALA A 1 389 ? 2.010 -9.105 -11.348 1.00 94.62 389 ALA A N 1
ATOM 3081 C CA . ALA A 1 389 ? 3.394 -8.764 -11.046 1.00 94.62 389 ALA A CA 1
ATOM 3082 C C . ALA A 1 389 ? 4.262 -9.136 -12.255 1.00 94.62 389 ALA A C 1
ATOM 3084 O O . ALA A 1 389 ? 3.812 -9.871 -13.139 1.00 94.62 389 ALA A O 1
ATOM 3085 N N . THR A 1 390 ? 5.488 -8.622 -12.305 1.00 93.38 390 THR A N 1
ATOM 3086 C CA . THR A 1 390 ? 6.452 -9.000 -13.345 1.00 93.38 390 THR A CA 1
ATOM 3087 C C . THR A 1 390 ? 6.855 -10.470 -13.189 1.00 93.38 390 THR A C 1
ATOM 3089 O O . THR A 1 390 ? 7.091 -10.942 -12.082 1.00 93.38 390 THR A O 1
ATOM 3092 N N . GLU A 1 391 ? 6.964 -11.206 -14.296 1.00 92.38 391 GLU A N 1
ATOM 3093 C CA . GLU A 1 391 ? 7.413 -12.604 -14.302 1.00 92.38 391 GLU A CA 1
ATOM 3094 C C . GLU A 1 391 ? 8.758 -12.733 -15.022 1.00 92.38 391 GLU A C 1
ATOM 3096 O O . GLU A 1 391 ? 8.870 -12.383 -16.198 1.00 92.38 391 GLU A O 1
ATOM 3101 N N . VAL A 1 392 ? 9.769 -13.286 -14.345 1.00 88.75 392 VAL A N 1
ATOM 3102 C CA . VAL A 1 392 ? 11.109 -13.540 -14.905 1.00 88.75 392 VAL A CA 1
ATOM 3103 C C . VAL A 1 392 ? 11.380 -15.046 -14.934 1.00 88.75 392 VAL A C 1
ATOM 3105 O O . VAL A 1 392 ? 11.383 -15.705 -13.893 1.00 88.75 392 VAL A O 1
ATOM 3108 N N . GLN A 1 393 ? 11.615 -15.610 -16.123 1.00 84.94 393 GLN A N 1
ATOM 3109 C CA . GLN A 1 393 ? 11.934 -17.031 -16.307 1.00 84.94 393 GLN A CA 1
ATOM 3110 C C . GLN A 1 393 ? 13.447 -17.234 -16.457 1.00 84.94 393 GLN A C 1
ATOM 3112 O O . GLN A 1 393 ? 13.958 -17.225 -17.573 1.00 84.94 393 GLN A O 1
ATOM 3117 N N . GLY A 1 394 ? 14.148 -17.429 -15.336 1.00 71.69 394 GLY A N 1
ATOM 3118 C CA . GLY A 1 394 ? 15.596 -17.675 -15.311 1.00 71.69 394 GLY A CA 1
ATOM 3119 C C . GLY A 1 394 ? 16.301 -17.070 -14.094 1.00 71.69 394 GLY A C 1
ATOM 3120 O O . GLY A 1 394 ? 15.668 -16.486 -13.203 1.00 71.69 394 GLY A O 1
ATOM 3121 N N . GLU A 1 395 ? 17.619 -17.243 -14.030 1.00 62.66 395 GLU A N 1
ATOM 3122 C CA . GLU A 1 395 ? 18.511 -16.450 -13.180 1.00 62.66 395 GLU A CA 1
ATOM 3123 C C . GLU A 1 395 ? 19.382 -15.574 -14.076 1.00 62.66 395 GLU A C 1
ATOM 3125 O O . GLU A 1 395 ? 20.044 -16.088 -14.972 1.00 62.66 395 GLU A O 1
ATOM 3130 N N . ASN A 1 396 ? 19.379 -14.262 -13.826 1.00 61.28 396 ASN A N 1
ATOM 3131 C CA . ASN A 1 396 ? 20.004 -13.294 -14.723 1.00 61.28 396 ASN A CA 1
ATOM 3132 C C . ASN A 1 396 ? 21.175 -12.574 -14.066 1.00 61.28 396 ASN A C 1
ATOM 3134 O O . ASN A 1 396 ? 21.193 -12.317 -12.857 1.00 61.28 396 ASN A O 1
ATOM 3138 N N . GLN A 1 397 ? 22.124 -12.206 -14.923 1.00 57.97 397 GLN A N 1
ATOM 3139 C CA . GLN A 1 397 ? 23.183 -11.241 -14.644 1.00 57.97 397 GLN A CA 1
ATOM 3140 C C . GLN A 1 397 ? 22.595 -9.855 -14.319 1.00 57.97 397 GLN A C 1
ATOM 3142 O O . GLN A 1 397 ? 21.430 -9.579 -14.607 1.00 57.97 397 GLN A O 1
ATOM 3147 N N . MET A 1 398 ? 23.398 -8.980 -13.703 1.00 63.56 398 MET A N 1
ATOM 3148 C CA . MET A 1 398 ? 22.904 -7.713 -13.148 1.00 63.56 398 MET A CA 1
ATOM 3149 C C . MET A 1 398 ? 22.293 -6.773 -14.192 1.00 63.56 398 MET A C 1
ATOM 3151 O O . MET A 1 398 ? 21.238 -6.228 -13.899 1.00 63.56 398 MET A O 1
ATOM 3155 N N . VAL A 1 399 ? 22.873 -6.635 -15.393 1.00 68.44 399 VAL A N 1
ATOM 3156 C CA . VAL A 1 399 ? 22.364 -5.772 -16.482 1.00 68.44 399 VAL A CA 1
ATOM 3157 C C . VAL A 1 399 ? 22.385 -6.525 -17.807 1.00 68.44 399 VAL A C 1
ATOM 3159 O O . VAL A 1 399 ? 23.374 -7.182 -18.124 1.00 68.44 399 VAL A O 1
ATOM 3162 N N . GLN A 1 400 ? 21.300 -6.440 -18.587 1.00 73.38 400 GLN A N 1
ATOM 3163 C CA . GLN A 1 400 ? 21.171 -7.136 -19.871 1.00 73.38 400 GLN A CA 1
ATOM 3164 C C . GLN A 1 400 ? 20.462 -6.290 -20.941 1.00 73.38 400 GLN A C 1
ATOM 3166 O O . GLN A 1 400 ? 19.664 -5.399 -20.638 1.00 73.38 400 GLN A O 1
ATOM 3171 N N . LYS A 1 401 ? 20.738 -6.605 -22.216 1.00 85.44 401 LYS A N 1
ATOM 3172 C CA . LYS A 1 401 ? 19.971 -6.112 -23.371 1.00 85.44 401 LYS A CA 1
ATOM 3173 C C . LYS A 1 401 ? 18.719 -6.973 -23.544 1.00 85.44 401 LYS A C 1
ATOM 3175 O O . LYS A 1 401 ? 18.827 -8.172 -23.798 1.00 85.44 401 LYS A O 1
ATOM 3180 N N . TYR A 1 402 ? 17.548 -6.352 -23.465 1.00 88.69 402 TYR A N 1
ATOM 3181 C CA . TYR A 1 402 ? 16.252 -6.980 -23.708 1.00 88.69 402 TYR A CA 1
ATOM 3182 C C . TYR A 1 402 ? 15.656 -6.484 -25.020 1.00 88.69 402 TYR A C 1
ATOM 3184 O O . TYR A 1 402 ? 15.615 -5.284 -25.275 1.00 88.69 402 TYR A O 1
ATOM 3192 N N . THR A 1 403 ? 15.141 -7.397 -25.840 1.00 93.25 403 THR A N 1
ATOM 3193 C CA . THR A 1 403 ? 14.341 -7.052 -27.022 1.00 93.25 403 THR A CA 1
ATOM 3194 C C . THR A 1 403 ? 12.858 -7.166 -26.695 1.00 93.25 403 THR A C 1
ATOM 3196 O O . THR A 1 403 ? 12.391 -8.257 -26.355 1.00 93.25 403 THR A O 1
ATOM 3199 N N . ILE A 1 404 ? 12.104 -6.078 -26.860 1.00 95.38 404 ILE A N 1
ATOM 3200 C CA . ILE A 1 404 ? 10.645 -6.071 -26.698 1.00 95.38 404 ILE A CA 1
ATOM 3201 C C . ILE A 1 404 ? 10.009 -6.901 -27.819 1.00 95.38 404 ILE A C 1
ATOM 3203 O O . ILE A 1 404 ? 10.244 -6.663 -29.004 1.00 95.38 404 ILE A O 1
ATOM 3207 N N . LYS A 1 405 ? 9.191 -7.888 -27.462 1.00 97.06 405 LYS A N 1
ATOM 3208 C CA . LYS A 1 405 ? 8.473 -8.762 -28.403 1.00 97.06 405 LYS A CA 1
ATOM 3209 C C . LYS A 1 405 ? 7.003 -8.395 -28.542 1.00 97.06 405 LYS A C 1
ATOM 3211 O O . LYS A 1 405 ? 6.464 -8.513 -29.641 1.00 97.06 405 LYS A O 1
ATOM 3216 N N . GLU A 1 406 ? 6.385 -7.934 -27.463 1.00 97.00 406 GLU A N 1
ATOM 3217 C CA . GLU A 1 406 ? 4.968 -7.585 -27.413 1.00 97.00 406 GLU A CA 1
ATOM 3218 C C . GLU A 1 406 ? 4.723 -6.529 -26.336 1.00 97.00 406 GLU A C 1
ATOM 3220 O O . GLU A 1 406 ? 5.412 -6.516 -25.315 1.00 97.00 406 GLU A O 1
ATOM 3225 N N . VAL A 1 407 ? 3.751 -5.653 -26.588 1.00 96.88 407 VAL A N 1
ATOM 3226 C CA . VAL A 1 407 ? 3.275 -4.629 -25.658 1.00 96.88 407 VAL A CA 1
ATOM 3227 C C . VAL A 1 407 ? 1.752 -4.703 -25.659 1.00 96.88 407 VAL A C 1
ATOM 3229 O O . VAL A 1 407 ? 1.125 -4.454 -26.686 1.00 96.88 407 VAL A O 1
ATOM 3232 N N . GLU A 1 408 ? 1.166 -5.048 -24.520 1.00 96.19 408 GLU A N 1
ATOM 3233 C CA . GLU A 1 408 ? -0.279 -5.153 -24.317 1.00 96.19 408 GLU A CA 1
ATOM 3234 C C . GLU A 1 408 ? -0.718 -4.091 -23.303 1.00 96.19 408 GLU A C 1
ATOM 3236 O O . GLU A 1 408 ? -0.211 -4.052 -22.181 1.00 96.19 408 GLU A O 1
ATOM 3241 N N . LEU A 1 409 ? -1.665 -3.227 -23.680 1.00 95.00 409 LEU A N 1
ATOM 3242 C CA . LEU A 1 409 ? -2.307 -2.306 -22.740 1.00 95.00 409 LEU A CA 1
ATOM 3243 C C . LEU A 1 409 ? -3.290 -3.094 -21.869 1.00 95.00 409 LEU A C 1
ATOM 3245 O O . LEU A 1 409 ? -4.313 -3.565 -22.359 1.00 95.00 409 LEU A O 1
ATOM 3249 N N . MET A 1 410 ? -2.995 -3.211 -20.577 1.00 92.31 410 MET A N 1
ATOM 3250 C CA . MET A 1 410 ? -3.846 -3.940 -19.634 1.00 92.31 410 MET A CA 1
ATOM 3251 C C . MET A 1 410 ? -4.912 -3.065 -18.985 1.00 92.31 410 MET A C 1
ATOM 3253 O O . MET A 1 410 ? -5.992 -3.555 -18.666 1.00 92.31 410 MET A O 1
ATOM 3257 N N . ALA A 1 411 ? -4.593 -1.796 -18.738 1.00 91.31 411 ALA A N 1
ATOM 3258 C CA . ALA A 1 411 ? -5.522 -0.837 -18.161 1.00 91.31 411 ALA A CA 1
ATOM 3259 C C . ALA A 1 411 ? -5.113 0.591 -18.522 1.00 91.31 411 ALA A C 1
ATOM 3261 O O . ALA A 1 411 ? -3.926 0.925 -18.518 1.00 91.31 411 ALA A O 1
ATOM 3262 N N . ASP A 1 412 ? -6.110 1.435 -18.767 1.00 91.38 412 ASP A N 1
ATOM 3263 C CA . ASP A 1 412 ? -5.968 2.884 -18.845 1.00 91.38 412 ASP A CA 1
ATOM 3264 C C . ASP A 1 412 ? -6.886 3.517 -17.791 1.00 91.38 412 ASP A C 1
ATOM 3266 O O . ASP A 1 412 ? -8.110 3.403 -17.869 1.00 91.38 412 ASP A O 1
ATOM 3270 N N . GLY A 1 413 ? -6.287 4.144 -16.779 1.00 87.31 413 GLY A N 1
ATOM 3271 C CA . GLY A 1 413 ? -6.999 4.837 -15.716 1.00 87.31 413 GLY A CA 1
ATOM 3272 C C . GLY A 1 413 ? -6.503 4.456 -14.327 1.00 87.31 413 GLY A C 1
ATOM 3273 O O . GLY A 1 413 ? -5.313 4.555 -14.024 1.00 87.31 413 GLY A O 1
ATOM 3274 N N . LEU A 1 414 ? -7.451 4.093 -13.464 1.00 85.81 414 LEU A N 1
ATOM 3275 C CA . LEU A 1 414 ? -7.215 3.844 -12.048 1.00 85.81 414 LEU A CA 1
ATOM 3276 C C . LEU A 1 414 ? -6.536 2.486 -11.824 1.00 85.81 414 LEU A C 1
ATOM 3278 O O . LEU A 1 414 ? -7.029 1.450 -12.269 1.00 85.81 414 LEU A O 1
ATOM 3282 N N . ASN A 1 415 ? -5.438 2.493 -11.078 1.00 90.62 415 ASN A N 1
ATOM 3283 C CA . ASN A 1 415 ? -4.769 1.308 -10.557 1.00 90.62 415 ASN A CA 1
ATOM 3284 C C . ASN A 1 415 ? -4.205 1.597 -9.158 1.00 90.62 415 ASN A C 1
ATOM 3286 O O . ASN A 1 415 ? -4.246 2.728 -8.664 1.00 90.62 415 ASN A O 1
ATOM 3290 N N . MET A 1 416 ? -3.688 0.554 -8.517 1.00 92.62 416 MET A N 1
ATOM 3291 C CA . MET A 1 416 ? -2.854 0.679 -7.328 1.00 92.62 416 MET A CA 1
ATOM 3292 C C . MET A 1 416 ? -1.577 -0.126 -7.539 1.00 92.62 416 MET A C 1
ATOM 3294 O O . MET A 1 416 ? -1.639 -1.295 -7.920 1.00 92.62 416 MET A O 1
ATOM 3298 N N . ILE A 1 417 ? -0.433 0.491 -7.263 1.00 91.94 417 ILE A N 1
ATOM 3299 C CA . ILE A 1 417 ? 0.889 -0.120 -7.347 1.00 91.94 417 ILE A CA 1
ATOM 3300 C C . ILE A 1 417 ? 1.464 -0.224 -5.942 1.00 91.94 417 ILE A C 1
ATOM 3302 O O . ILE A 1 417 ? 1.443 0.739 -5.185 1.00 91.94 417 ILE A O 1
ATOM 3306 N N . CYS A 1 418 ? 2.000 -1.388 -5.602 1.00 93.12 418 CYS A N 1
ATOM 3307 C CA . CYS A 1 418 ? 2.669 -1.664 -4.343 1.00 93.12 418 CYS A CA 1
ATOM 3308 C C . CYS A 1 418 ? 4.135 -2.008 -4.598 1.00 93.12 418 CYS A C 1
ATOM 3310 O O . CYS A 1 418 ? 4.444 -3.018 -5.230 1.00 93.12 418 CYS A O 1
ATOM 3312 N N . HIS A 1 419 ? 5.039 -1.188 -4.071 1.00 90.75 419 HIS A N 1
ATOM 3313 C CA . HIS A 1 419 ? 6.480 -1.399 -4.132 1.00 90.75 419 HIS A CA 1
ATOM 3314 C C . HIS A 1 419 ? 6.971 -2.040 -2.837 1.00 90.75 419 HIS A C 1
ATOM 3316 O O . HIS A 1 419 ? 6.731 -1.503 -1.755 1.00 90.75 419 HIS A O 1
ATOM 3322 N N . LYS A 1 420 ? 7.671 -3.171 -2.926 1.00 90.38 420 LYS A N 1
ATOM 3323 C CA . LYS A 1 420 ? 8.264 -3.813 -1.750 1.00 90.38 420 LYS A CA 1
ATOM 3324 C C . LYS A 1 420 ? 9.428 -2.975 -1.209 1.00 90.38 420 LYS A C 1
ATOM 3326 O O . LYS A 1 420 ? 10.313 -2.580 -1.965 1.00 90.38 420 LYS A O 1
ATOM 3331 N N . LEU A 1 421 ? 9.420 -2.705 0.095 1.00 89.56 421 LEU A N 1
ATOM 3332 C CA . LEU A 1 421 ? 10.466 -1.946 0.788 1.00 89.56 421 LEU A CA 1
ATOM 3333 C C . LEU A 1 421 ? 11.449 -2.878 1.516 1.00 89.56 421 LEU A C 1
ATOM 3335 O O . LEU A 1 421 ? 11.145 -4.044 1.788 1.00 89.56 421 LEU A O 1
ATOM 3339 N N . ASN A 1 422 ? 12.636 -2.362 1.853 1.00 89.88 422 ASN A N 1
ATOM 3340 C CA . ASN A 1 422 ? 13.594 -3.099 2.681 1.00 89.88 422 ASN A CA 1
ATOM 3341 C C . ASN A 1 422 ? 13.188 -2.989 4.149 1.00 89.88 422 ASN A C 1
ATOM 3343 O O . ASN A 1 422 ? 13.266 -1.919 4.741 1.00 89.88 422 ASN A O 1
ATOM 3347 N N . TYR A 1 423 ? 12.767 -4.091 4.755 1.00 90.88 423 TYR A N 1
ATOM 3348 C CA . TYR A 1 423 ? 12.336 -4.096 6.148 1.00 90.88 423 TYR A CA 1
ATOM 3349 C C . TYR A 1 423 ? 12.550 -5.474 6.780 1.00 90.88 423 TYR A C 1
ATOM 3351 O O . TYR A 1 423 ? 12.990 -6.415 6.114 1.00 90.88 423 TYR A O 1
ATOM 3359 N N . ALA A 1 424 ? 12.265 -5.599 8.075 1.00 89.56 424 ALA A N 1
ATOM 3360 C CA . ALA A 1 424 ? 12.400 -6.855 8.815 1.00 89.56 424 ALA A CA 1
ATOM 3361 C C . ALA A 1 424 ? 11.418 -7.952 8.349 1.00 89.56 424 ALA A C 1
ATOM 3363 O O . ALA A 1 424 ? 11.689 -9.136 8.502 1.00 89.56 424 ALA A O 1
ATOM 3364 N N . TYR A 1 425 ? 10.299 -7.563 7.740 1.00 88.94 425 TYR A N 1
ATOM 3365 C CA . TYR A 1 425 ? 9.293 -8.436 7.130 1.00 88.94 425 TYR A CA 1
ATOM 3366 C C . TYR A 1 425 ? 8.705 -7.744 5.890 1.00 88.94 425 TYR A C 1
ATOM 3368 O O . TYR A 1 425 ? 9.101 -6.624 5.561 1.00 88.94 425 TYR A O 1
ATOM 3376 N N . ALA A 1 426 ? 7.790 -8.392 5.164 1.00 91.19 426 ALA A N 1
ATOM 3377 C CA . ALA A 1 426 ? 7.215 -7.809 3.955 1.00 91.19 426 ALA A CA 1
ATOM 3378 C C . ALA A 1 426 ? 6.396 -6.538 4.253 1.00 91.19 426 ALA A C 1
ATOM 3380 O O . ALA A 1 426 ? 5.267 -6.604 4.738 1.00 91.19 426 ALA A O 1
ATOM 3381 N N . VAL A 1 427 ? 6.951 -5.384 3.884 1.00 92.38 427 VAL A N 1
ATOM 3382 C CA . VAL A 1 427 ? 6.267 -4.087 3.871 1.00 92.38 427 VAL A CA 1
ATOM 3383 C C . VAL A 1 427 ? 6.217 -3.592 2.436 1.00 92.38 427 VAL A C 1
ATOM 3385 O O . VAL A 1 427 ? 7.225 -3.623 1.730 1.00 92.38 427 VAL A O 1
ATOM 3388 N N . HIS A 1 428 ? 5.044 -3.141 2.004 1.00 92.88 428 HIS A N 1
ATOM 3389 C CA . HIS A 1 428 ? 4.859 -2.596 0.667 1.00 92.88 428 HIS A CA 1
ATOM 3390 C C . HIS A 1 428 ? 4.359 -1.162 0.739 1.00 92.88 428 HIS A C 1
ATOM 3392 O O . HIS A 1 428 ? 3.319 -0.900 1.337 1.00 92.88 428 HIS A O 1
ATOM 3398 N N . PHE A 1 429 ? 5.067 -0.245 0.091 1.00 92.12 429 PHE A N 1
ATOM 3399 C CA . PHE A 1 429 ? 4.580 1.097 -0.183 1.00 92.12 429 PHE A CA 1
ATOM 3400 C C . PHE A 1 429 ? 3.576 1.036 -1.330 1.00 92.12 429 PHE A C 1
ATOM 3402 O O . PHE A 1 429 ? 3.958 0.869 -2.489 1.00 92.12 429 PHE A O 1
ATOM 3409 N N . CYS A 1 430 ? 2.293 1.125 -1.001 1.00 92.88 430 CYS A N 1
ATOM 3410 C CA . CYS A 1 430 ? 1.216 1.116 -1.973 1.00 92.88 430 CYS A CA 1
ATOM 3411 C C . CYS A 1 430 ? 0.750 2.536 -2.261 1.00 92.88 430 CYS A C 1
ATOM 3413 O O . CYS A 1 430 ? 0.477 3.299 -1.337 1.00 92.88 430 CYS A O 1
ATOM 3415 N N . HIS A 1 431 ? 0.602 2.874 -3.532 1.00 90.00 431 HIS A N 1
ATOM 3416 C CA . HIS A 1 431 ? 0.079 4.158 -3.974 1.00 90.00 431 HIS A CA 1
ATOM 3417 C C . HIS A 1 431 ? -0.755 4.004 -5.240 1.00 90.00 431 HIS A C 1
ATOM 3419 O O . HIS A 1 431 ? -0.719 2.982 -5.927 1.00 90.00 431 HIS A O 1
ATOM 3425 N N . GLY A 1 432 ? -1.559 5.017 -5.510 1.00 86.31 432 GLY A N 1
ATOM 3426 C CA . GLY A 1 432 ? -2.353 5.132 -6.717 1.00 86.31 432 GLY A CA 1
ATOM 3427 C C . GLY A 1 432 ? -3.059 6.479 -6.755 1.00 86.31 432 GLY A C 1
ATOM 3428 O O . GLY A 1 432 ? -2.908 7.315 -5.863 1.00 86.31 432 GLY A O 1
ATOM 3429 N N . GLY A 1 433 ? -3.877 6.674 -7.779 1.00 72.75 433 GLY A N 1
ATOM 3430 C CA . GLY A 1 433 ? -4.444 7.984 -8.091 1.00 72.75 433 GLY A CA 1
ATOM 3431 C C . GLY A 1 433 ? -3.648 8.698 -9.183 1.00 72.75 433 GLY A C 1
ATOM 3432 O O . GLY A 1 433 ? -2.505 8.357 -9.480 1.00 72.75 433 GLY A O 1
ATOM 3433 N N . GLY A 1 434 ? -4.302 9.655 -9.841 1.00 67.19 434 GLY A N 1
ATOM 3434 C CA . GLY A 1 434 ? -3.840 10.194 -11.121 1.00 67.19 434 GLY A CA 1
ATOM 3435 C C . GLY A 1 434 ? -4.093 9.242 -12.299 1.00 67.19 434 GLY A C 1
ATOM 3436 O O . GLY A 1 434 ? -4.372 8.055 -12.134 1.00 67.19 434 GLY A O 1
ATOM 3437 N N . GLY A 1 435 ? -4.051 9.775 -13.520 1.00 80.06 435 GLY A N 1
ATOM 3438 C CA . GLY A 1 435 ? -4.206 8.972 -14.733 1.00 80.06 435 GLY A CA 1
ATOM 3439 C C . GLY A 1 435 ? -2.938 8.172 -15.023 1.00 80.06 435 GLY A C 1
ATOM 3440 O O . GLY A 1 435 ? -1.871 8.757 -15.223 1.00 80.06 435 GLY A O 1
ATOM 3441 N N . THR A 1 436 ? -3.046 6.846 -15.096 1.00 89.56 436 THR A N 1
ATOM 3442 C CA . THR A 1 436 ? -1.927 5.968 -15.461 1.00 89.56 436 THR A CA 1
ATOM 3443 C C . THR A 1 436 ? -2.322 5.004 -16.575 1.00 89.56 436 THR A C 1
ATOM 3445 O O . THR A 1 436 ? -3.504 4.775 -16.826 1.00 89.56 436 THR A O 1
ATOM 3448 N N . LYS A 1 437 ? -1.330 4.437 -17.258 1.00 93.69 437 LYS A N 1
ATOM 3449 C CA . LYS A 1 437 ? -1.509 3.266 -18.117 1.00 93.69 437 LYS A CA 1
ATOM 3450 C C . LYS A 1 437 ? -0.630 2.139 -17.621 1.00 93.69 437 LYS A C 1
ATOM 3452 O O . LYS A 1 437 ? 0.536 2.356 -17.291 1.00 93.69 437 LYS A O 1
ATOM 3457 N N . THR A 1 438 ? -1.187 0.940 -17.596 1.00 94.94 438 THR A N 1
ATOM 3458 C CA . THR A 1 438 ? -0.465 -0.274 -17.235 1.00 94.94 438 THR A CA 1
ATOM 3459 C C . THR A 1 438 ? -0.299 -1.141 -18.466 1.00 94.94 438 THR A C 1
ATOM 3461 O O . THR A 1 438 ? -1.284 -1.516 -19.101 1.00 94.94 438 THR A O 1
ATOM 3464 N N . TYR A 1 439 ? 0.944 -1.497 -18.765 1.00 96.38 439 TYR A N 1
ATOM 3465 C CA . TYR A 1 439 ? 1.307 -2.356 -19.880 1.00 96.38 439 TYR A CA 1
ATOM 3466 C C . TYR A 1 439 ? 1.899 -3.674 -19.386 1.00 96.38 439 TYR A C 1
ATOM 3468 O O . TYR A 1 439 ? 2.685 -3.693 -18.438 1.00 96.38 439 TYR A O 1
ATOM 3476 N N . MET A 1 440 ? 1.554 -4.766 -20.062 1.00 96.94 440 MET A N 1
ATOM 3477 C CA . MET A 1 440 ? 2.310 -6.014 -20.023 1.00 96.94 440 MET A CA 1
ATOM 3478 C C . MET A 1 440 ? 3.279 -6.014 -21.206 1.00 96.94 440 MET A C 1
ATOM 3480 O O . MET A 1 440 ? 2.869 -5.837 -22.352 1.00 96.94 440 MET A O 1
ATOM 3484 N N . VAL A 1 441 ? 4.569 -6.191 -20.936 1.00 96.62 441 VAL A N 1
ATOM 3485 C CA . VAL A 1 441 ? 5.634 -6.117 -21.938 1.00 96.62 441 VAL A CA 1
ATOM 3486 C C . VAL A 1 441 ? 6.400 -7.432 -21.952 1.00 96.62 441 VAL A C 1
ATOM 3488 O O . VAL A 1 441 ? 7.177 -7.729 -21.044 1.00 96.62 441 VAL A O 1
ATOM 3491 N N . SER A 1 442 ? 6.197 -8.223 -23.002 1.00 96.38 442 SER A N 1
ATOM 3492 C CA . SER A 1 442 ? 6.964 -9.451 -23.218 1.00 96.38 442 SER A CA 1
ATOM 3493 C C . SER A 1 442 ? 8.314 -9.091 -23.825 1.00 96.38 442 SER A C 1
ATOM 3495 O O . SER A 1 442 ? 8.373 -8.489 -24.899 1.00 96.38 442 SER A O 1
ATOM 3497 N N . MET A 1 443 ? 9.406 -9.484 -23.179 1.00 93.50 443 MET A N 1
ATOM 3498 C CA . MET A 1 443 ? 10.769 -9.215 -23.632 1.00 93.50 443 MET A CA 1
ATOM 3499 C C . MET A 1 443 ? 11.666 -10.449 -23.497 1.00 93.50 443 MET A C 1
ATOM 3501 O O . MET A 1 443 ? 11.408 -11.342 -22.689 1.00 93.50 443 MET A O 1
ATOM 3505 N N . ILE A 1 444 ? 12.706 -10.512 -24.329 1.00 91.69 444 ILE A N 1
ATOM 3506 C CA . ILE A 1 444 ? 13.692 -11.601 -24.322 1.00 91.69 444 ILE A CA 1
ATOM 3507 C C . ILE A 1 444 ? 15.090 -10.998 -24.210 1.00 91.69 444 ILE A C 1
ATOM 3509 O O . ILE A 1 444 ? 15.440 -10.118 -25.003 1.00 91.69 444 ILE A O 1
ATOM 3513 N N . ALA A 1 445 ? 15.856 -11.458 -23.227 1.00 88.38 445 ALA A N 1
ATOM 3514 C CA . ALA A 1 445 ? 17.255 -11.105 -23.034 1.00 88.38 445 ALA A CA 1
ATOM 3515 C C . ALA A 1 445 ? 18.181 -11.816 -24.031 1.00 88.38 445 ALA A C 1
ATOM 3517 O O . ALA A 1 445 ? 17.813 -12.826 -24.631 1.00 88.38 445 ALA A O 1
ATOM 3518 N N . VAL A 1 446 ? 19.415 -11.322 -24.168 1.00 86.69 446 VAL A N 1
ATOM 3519 C CA . VAL A 1 446 ? 20.456 -11.962 -25.001 1.00 86.69 446 VAL A CA 1
ATOM 3520 C C . VAL A 1 446 ? 20.750 -13.399 -24.564 1.00 86.69 446 VAL A C 1
ATOM 3522 O O . VAL A 1 446 ? 20.959 -14.257 -25.414 1.00 86.69 446 VAL A O 1
ATOM 3525 N N . ASP A 1 447 ? 20.715 -13.677 -23.260 1.00 84.25 447 ASP A N 1
ATOM 3526 C CA . ASP A 1 447 ? 20.947 -15.015 -22.696 1.00 84.25 447 ASP A CA 1
ATOM 3527 C C . ASP A 1 447 ? 19.748 -15.974 -22.855 1.00 84.25 447 ASP A C 1
ATOM 3529 O O . ASP A 1 447 ? 19.788 -17.113 -22.396 1.00 84.25 447 ASP A O 1
ATOM 3533 N N . GLY A 1 448 ? 18.675 -15.526 -23.518 1.00 87.56 448 GLY A N 1
ATOM 3534 C CA . GLY A 1 448 ? 17.458 -16.301 -23.743 1.00 87.56 448 GLY A CA 1
ATOM 3535 C C . GLY A 1 448 ? 16.408 -16.180 -22.636 1.00 87.56 448 GLY A C 1
ATOM 3536 O O . GLY A 1 448 ? 15.310 -16.721 -22.803 1.00 87.56 448 GLY A O 1
ATOM 3537 N N . THR A 1 449 ? 16.680 -15.448 -21.549 1.00 88.06 449 THR A N 1
ATOM 3538 C CA . THR A 1 449 ? 15.700 -15.220 -20.477 1.00 88.06 449 THR A CA 1
ATOM 3539 C C . THR A 1 449 ? 14.459 -14.536 -21.025 1.00 88.06 449 THR A C 1
ATOM 3541 O O . THR A 1 449 ? 14.533 -13.495 -21.683 1.00 88.06 449 THR A O 1
ATOM 3544 N N . LYS A 1 450 ? 13.294 -15.100 -20.709 1.00 91.69 450 LYS A N 1
ATOM 3545 C CA . LYS A 1 450 ? 11.995 -14.517 -21.043 1.00 91.69 450 LYS A CA 1
ATOM 3546 C C . LYS A 1 450 ? 11.441 -13.767 -19.843 1.00 91.69 450 LYS A C 1
ATOM 3548 O O . LYS A 1 450 ? 11.396 -14.305 -18.736 1.00 91.69 450 LYS A O 1
ATOM 3553 N N . VAL A 1 451 ? 10.974 -12.548 -20.083 1.00 91.75 451 VAL A N 1
ATOM 3554 C CA . VAL A 1 451 ? 10.368 -11.701 -19.058 1.00 91.75 451 VAL A CA 1
ATOM 3555 C C . VAL A 1 451 ? 9.022 -11.188 -19.549 1.00 91.75 451 VAL A C 1
ATOM 3557 O O . VAL A 1 451 ? 8.906 -10.721 -20.681 1.00 91.75 451 VAL A O 1
ATOM 3560 N N . LYS A 1 452 ? 8.008 -11.265 -18.691 1.00 94.75 452 LYS A N 1
ATOM 3561 C CA . LYS A 1 452 ? 6.746 -10.538 -18.838 1.00 94.75 452 LYS A CA 1
ATOM 3562 C C . LYS A 1 452 ? 6.757 -9.406 -17.823 1.00 94.75 452 LYS A C 1
ATOM 3564 O O . LYS A 1 452 ? 6.421 -9.610 -16.659 1.00 94.75 452 LYS A O 1
ATOM 3569 N N . ALA A 1 453 ? 7.241 -8.246 -18.244 1.00 93.62 453 ALA A N 1
ATOM 3570 C CA . ALA A 1 453 ? 7.402 -7.099 -17.368 1.00 93.62 453 ALA A CA 1
ATOM 3571 C C . ALA A 1 453 ? 6.112 -6.294 -17.288 1.00 93.62 453 ALA A C 1
ATOM 3573 O O . ALA A 1 453 ? 5.470 -6.030 -18.304 1.00 93.62 453 ALA A O 1
ATOM 3574 N N . ILE A 1 454 ? 5.776 -5.834 -16.090 1.00 94.69 454 ILE A N 1
ATOM 3575 C CA . ILE A 1 454 ? 4.769 -4.798 -15.910 1.00 94.69 454 ILE A CA 1
ATOM 3576 C C . ILE A 1 454 ? 5.445 -3.444 -16.070 1.00 94.69 454 ILE A C 1
ATOM 3578 O O . ILE A 1 454 ? 6.439 -3.160 -15.399 1.00 94.69 454 ILE A O 1
ATOM 3582 N N . SER A 1 455 ? 4.900 -2.603 -16.944 1.00 94.19 455 SER A N 1
ATOM 3583 C CA . SER A 1 455 ? 5.276 -1.196 -17.032 1.00 94.19 455 SER A CA 1
ATOM 3584 C C . SER A 1 455 ? 4.115 -0.303 -16.627 1.00 94.19 455 SER A C 1
ATOM 3586 O O . SER A 1 455 ? 2.968 -0.537 -17.014 1.00 94.19 455 SER A O 1
ATOM 3588 N N . ILE A 1 456 ? 4.428 0.727 -15.847 1.00 93.12 456 ILE A N 1
ATOM 3589 C CA . ILE A 1 456 ? 3.487 1.759 -15.426 1.00 93.12 456 ILE A CA 1
ATOM 3590 C C . ILE A 1 456 ? 3.924 3.067 -16.052 1.00 93.12 456 ILE A C 1
ATOM 3592 O O . ILE A 1 456 ? 5.080 3.456 -15.917 1.00 93.12 456 ILE A O 1
ATOM 3596 N N . CYS A 1 457 ? 2.988 3.723 -16.726 1.00 92.56 457 CYS A N 1
ATOM 3597 C CA . CYS A 1 457 ? 3.157 5.020 -17.354 1.00 92.56 457 CYS A CA 1
ATOM 3598 C C . CYS A 1 457 ? 2.265 6.041 -16.650 1.00 92.56 457 CYS A C 1
ATOM 3600 O O . CYS A 1 457 ? 1.040 5.915 -16.657 1.00 92.56 457 CYS A O 1
ATOM 3602 N N . HIS A 1 458 ? 2.869 7.058 -16.048 1.00 90.06 458 HIS A N 1
ATOM 3603 C CA . HIS A 1 458 ? 2.163 8.161 -15.407 1.00 90.06 458 HIS A CA 1
ATOM 3604 C C . HIS A 1 458 ? 1.850 9.229 -16.451 1.00 90.06 458 HIS A C 1
ATOM 3606 O O . HIS A 1 458 ? 2.761 9.719 -17.122 1.00 90.06 458 HIS A O 1
ATOM 3612 N N . LYS A 1 459 ? 0.567 9.562 -16.643 1.00 89.19 459 LYS A N 1
ATOM 3613 C CA . LYS A 1 459 ? 0.137 10.529 -17.669 1.00 89.19 459 LYS A CA 1
ATOM 3614 C C . LYS A 1 459 ? 0.370 11.972 -17.245 1.00 89.19 459 LYS A C 1
ATOM 3616 O O . LYS A 1 459 ? 0.728 12.795 -18.078 1.00 89.19 459 LYS A O 1
ATOM 3621 N N . ASP A 1 460 ? 0.153 12.256 -15.965 1.00 85.31 460 ASP A N 1
ATOM 3622 C CA . ASP A 1 460 ? 0.342 13.576 -15.379 1.00 85.31 460 ASP A CA 1
ATOM 3623 C C . ASP A 1 460 ? 1.453 13.518 -14.330 1.00 85.31 460 ASP A C 1
ATOM 3625 O O . ASP A 1 460 ? 1.318 12.891 -13.280 1.00 85.31 460 ASP A O 1
ATOM 3629 N N . THR A 1 461 ? 2.571 14.161 -14.653 1.00 86.56 461 THR A N 1
ATOM 3630 C CA . THR A 1 461 ? 3.743 14.292 -13.779 1.00 86.56 461 THR A CA 1
ATOM 3631 C C . THR A 1 461 ? 3.939 15.738 -13.317 1.00 86.56 461 THR A C 1
ATOM 3633 O O . THR A 1 461 ? 5.000 16.090 -12.811 1.00 86.56 461 THR A O 1
ATOM 3636 N N . SER A 1 462 ? 2.942 16.612 -13.507 1.00 86.06 462 SER A N 1
ATOM 3637 C CA . SER A 1 462 ? 3.039 18.054 -13.221 1.00 86.06 462 SER A CA 1
ATOM 3638 C C . SER A 1 462 ? 3.288 18.374 -11.746 1.00 86.06 462 SER A C 1
ATOM 3640 O O . SER A 1 462 ? 3.948 19.364 -11.437 1.00 86.06 462 SER A O 1
ATOM 3642 N N . LEU A 1 463 ? 2.800 17.521 -10.844 1.00 82.31 463 LEU A N 1
ATOM 3643 C CA . LEU A 1 463 ? 2.952 17.669 -9.394 1.00 82.31 463 LEU A CA 1
ATOM 3644 C C . LEU A 1 463 ? 4.189 16.957 -8.830 1.00 82.31 463 LEU A C 1
ATOM 3646 O O . LEU A 1 463 ? 4.423 17.013 -7.624 1.00 82.31 463 LEU A O 1
ATOM 3650 N N . TRP A 1 464 ? 4.968 16.273 -9.670 1.00 83.44 464 TRP A N 1
ATOM 3651 C CA . TRP A 1 464 ? 6.174 15.583 -9.222 1.00 83.44 464 TRP A CA 1
ATOM 3652 C C . TRP A 1 464 ? 7.283 16.583 -8.906 1.00 83.44 464 TRP A C 1
ATOM 3654 O O . TRP A 1 464 ? 7.363 17.662 -9.499 1.00 83.44 464 TRP A O 1
ATOM 3664 N N . ASN A 1 465 ? 8.181 16.206 -7.995 1.00 82.19 465 ASN A N 1
ATOM 3665 C CA . ASN A 1 465 ? 9.319 17.041 -7.643 1.00 82.19 465 ASN A CA 1
ATOM 3666 C C . ASN A 1 465 ? 10.174 17.310 -8.899 1.00 82.19 465 ASN A C 1
ATOM 3668 O O . ASN A 1 465 ? 10.704 16.355 -9.463 1.00 82.19 465 ASN A O 1
ATOM 3672 N N . PRO A 1 466 ? 10.373 18.569 -9.337 1.00 84.62 466 PRO A N 1
ATOM 3673 C CA . PRO A 1 466 ? 11.132 18.891 -10.552 1.00 84.62 466 PRO A CA 1
ATOM 3674 C C . PRO A 1 466 ? 12.602 18.460 -10.500 1.00 84.62 466 PRO A C 1
ATOM 3676 O O . PRO A 1 466 ? 13.243 18.360 -11.542 1.00 84.62 466 PRO A O 1
ATOM 3679 N N . LYS A 1 467 ? 13.145 18.223 -9.300 1.00 83.88 467 LYS A N 1
ATOM 3680 C CA . LYS A 1 467 ? 14.499 17.693 -9.081 1.00 83.88 467 LYS A CA 1
ATOM 3681 C C . LYS A 1 467 ? 14.509 16.183 -8.834 1.00 83.88 467 LYS A C 1
ATOM 3683 O O . LYS A 1 467 ? 15.550 15.636 -8.484 1.00 83.88 467 LYS A O 1
ATOM 3688 N N . GLY A 1 468 ? 13.362 15.522 -8.958 1.00 82.75 468 GLY A N 1
ATOM 3689 C CA . GLY A 1 468 ? 13.238 14.083 -8.791 1.00 82.75 468 GLY A CA 1
ATOM 3690 C C . GLY A 1 468 ? 13.986 13.322 -9.882 1.00 82.75 468 GLY A C 1
ATOM 3691 O O . GLY A 1 468 ? 14.170 13.800 -11.007 1.00 82.75 468 GLY A O 1
ATOM 3692 N N . LEU A 1 469 ? 14.379 12.097 -9.550 1.00 79.44 469 LEU A N 1
ATOM 3693 C CA . LEU A 1 469 ? 15.186 11.238 -10.409 1.00 79.44 469 LEU A CA 1
ATOM 3694 C C . LEU A 1 469 ? 14.634 11.040 -11.843 1.00 79.44 469 LEU A C 1
ATOM 3696 O O . LEU A 1 469 ? 15.440 11.094 -12.776 1.00 79.44 469 LEU A O 1
ATOM 3700 N N . PRO A 1 470 ? 13.310 10.889 -12.086 1.00 84.19 470 PRO A N 1
ATOM 3701 C CA . PRO A 1 470 ? 12.787 10.750 -13.448 1.00 84.19 470 PRO A CA 1
ATOM 3702 C C . PRO A 1 470 ? 13.137 11.930 -14.359 1.00 84.19 470 PRO A C 1
ATOM 3704 O O . PRO A 1 470 ? 13.497 11.728 -15.517 1.00 84.19 470 PRO A O 1
ATOM 3707 N N . PHE A 1 471 ? 13.080 13.161 -13.843 1.00 86.31 471 PHE A N 1
ATOM 3708 C CA . PHE A 1 471 ? 13.373 14.367 -14.620 1.00 86.31 471 PHE A CA 1
ATOM 3709 C C . PHE A 1 471 ? 14.866 14.562 -14.848 1.00 86.31 471 PHE A C 1
ATOM 3711 O O . PHE A 1 471 ? 15.259 14.984 -15.935 1.00 86.31 471 PHE A O 1
ATOM 3718 N N . VAL A 1 472 ? 15.693 14.195 -13.864 1.00 82.94 472 VAL A N 1
ATOM 3719 C CA . VAL A 1 472 ? 17.156 14.232 -13.986 1.00 82.94 472 VAL A CA 1
ATOM 3720 C C . VAL A 1 472 ? 17.635 13.222 -15.032 1.00 82.94 472 VAL A C 1
ATOM 3722 O O . VAL A 1 472 ? 18.423 13.574 -15.907 1.00 82.94 472 VAL A O 1
ATOM 3725 N N . VAL A 1 473 ? 17.125 11.987 -14.996 1.00 80.00 473 VAL A N 1
ATOM 3726 C CA . VAL A 1 473 ? 17.530 10.914 -15.922 1.00 80.00 473 VAL A CA 1
ATOM 3727 C C . VAL A 1 473 ? 17.000 11.145 -17.339 1.00 80.00 473 VAL A C 1
ATOM 3729 O O . VAL A 1 473 ? 17.718 10.906 -18.310 1.00 80.00 473 VAL A O 1
ATOM 3732 N N . LEU A 1 474 ? 15.755 11.613 -17.482 1.00 85.12 474 LEU A N 1
ATOM 3733 C CA . LEU A 1 474 ? 15.142 11.853 -18.794 1.00 85.12 474 LEU A CA 1
ATOM 3734 C C . LEU A 1 474 ? 15.465 13.225 -19.386 1.00 85.12 474 LEU A C 1
ATOM 3736 O O . LEU A 1 474 ? 15.078 13.487 -20.525 1.00 85.12 474 LEU A O 1
ATOM 3740 N N . ASN A 1 475 ? 16.147 14.093 -18.631 1.00 85.88 475 ASN A N 1
ATOM 3741 C CA . ASN A 1 475 ? 16.315 15.508 -18.961 1.00 85.88 475 ASN A CA 1
ATOM 3742 C C . ASN A 1 475 ? 14.967 16.160 -19.337 1.00 85.88 475 ASN A C 1
ATOM 3744 O O . ASN A 1 475 ? 14.815 16.800 -20.380 1.00 85.88 475 ASN A O 1
ATOM 3748 N N . ALA A 1 476 ? 13.961 15.914 -18.498 1.00 87.12 476 ALA A N 1
ATOM 3749 C CA . ALA A 1 476 ? 12.577 16.329 -18.699 1.00 87.12 476 ALA A CA 1
ATOM 3750 C C . ALA A 1 476 ? 12.136 17.304 -17.597 1.00 87.12 476 ALA A C 1
ATOM 3752 O O . ALA A 1 476 ? 12.861 17.553 -16.639 1.00 87.12 476 ALA A O 1
ATOM 3753 N N . LYS A 1 477 ? 10.937 17.875 -17.730 1.00 87.44 477 LYS A N 1
ATOM 3754 C CA . LYS A 1 477 ? 10.328 18.755 -16.719 1.00 87.44 477 LYS A CA 1
ATOM 3755 C C . LYS A 1 477 ? 8.969 18.195 -16.286 1.00 87.44 477 LYS A C 1
ATOM 3757 O O . LYS A 1 477 ? 8.372 17.457 -17.070 1.00 87.44 477 LYS A O 1
ATOM 3762 N N . PRO A 1 478 ? 8.454 18.554 -15.096 1.00 86.88 478 PRO A N 1
ATOM 3763 C CA . PRO A 1 478 ? 7.081 18.230 -14.714 1.00 86.88 478 PRO A CA 1
ATOM 3764 C C . PRO A 1 478 ? 6.074 18.617 -15.797 1.00 86.88 478 PRO A C 1
ATOM 3766 O O . PRO A 1 478 ? 6.205 19.667 -16.428 1.00 86.88 478 PRO A O 1
ATOM 3769 N N . GLY A 1 479 ? 5.090 17.748 -16.030 1.00 82.06 479 GLY A N 1
ATOM 3770 C CA . GLY A 1 479 ? 4.126 17.908 -17.124 1.00 82.06 479 GLY A CA 1
ATOM 3771 C C . GLY A 1 479 ? 4.665 17.479 -18.495 1.00 82.06 479 GLY A C 1
ATOM 3772 O O . GLY A 1 479 ? 4.018 17.720 -19.512 1.00 82.06 479 GLY A O 1
ATOM 3773 N N . ALA A 1 480 ? 5.840 16.840 -18.538 1.00 76.81 480 ALA A N 1
ATOM 3774 C CA . ALA A 1 480 ? 6.332 16.143 -19.721 1.00 76.81 480 ALA A CA 1
ATOM 3775 C C . ALA A 1 480 ? 5.343 15.055 -20.197 1.00 76.81 480 ALA A C 1
ATOM 3777 O O . ALA A 1 480 ? 4.500 14.603 -19.415 1.00 76.81 480 ALA A O 1
ATOM 3778 N N . PRO A 1 481 ? 5.468 14.590 -21.460 1.00 82.25 481 PRO A N 1
ATOM 3779 C CA . PRO A 1 481 ? 4.750 13.411 -21.939 1.00 82.25 481 PRO A CA 1
ATOM 3780 C C . PRO A 1 481 ? 4.931 12.218 -20.998 1.00 82.25 481 PRO A C 1
ATOM 3782 O O . PRO A 1 481 ? 5.928 12.147 -20.278 1.00 82.25 481 PRO A O 1
ATOM 3785 N N . SER A 1 482 ? 3.990 11.272 -21.044 1.00 90.69 482 SER A N 1
ATOM 3786 C CA . SER A 1 482 ? 3.895 10.193 -20.059 1.00 90.69 482 SER A CA 1
ATOM 3787 C C . SER A 1 482 ? 5.240 9.513 -19.765 1.00 90.69 482 SER A C 1
ATOM 3789 O O . SER A 1 482 ? 5.919 9.021 -20.676 1.00 90.69 482 SER A O 1
ATOM 3791 N N . ILE A 1 483 ? 5.612 9.524 -18.481 1.00 91.44 483 ILE A N 1
ATOM 3792 C CA . ILE A 1 483 ? 6.840 8.918 -17.963 1.00 91.44 483 ILE A CA 1
ATOM 3793 C C . ILE A 1 483 ? 6.504 7.524 -17.460 1.00 91.44 483 ILE A C 1
ATOM 3795 O O . ILE A 1 483 ? 5.609 7.352 -16.633 1.00 91.44 483 ILE A O 1
ATOM 3799 N N . CYS A 1 484 ? 7.251 6.544 -17.946 1.00 91.88 484 CYS A N 1
ATOM 3800 C CA . CYS A 1 484 ? 7.075 5.144 -17.628 1.00 91.88 484 CYS A CA 1
ATOM 3801 C C . CYS A 1 484 ? 8.276 4.573 -16.887 1.00 91.88 484 CYS A C 1
ATOM 3803 O O . CYS A 1 484 ? 9.400 5.053 -17.033 1.00 91.88 484 CYS A O 1
ATOM 3805 N N . HIS A 1 485 ? 8.036 3.500 -16.145 1.00 90.88 485 HIS A N 1
ATOM 3806 C CA . HIS A 1 485 ? 9.072 2.635 -15.593 1.00 90.88 485 HIS A CA 1
ATOM 3807 C C . HIS A 1 485 ? 8.595 1.179 -15.589 1.00 90.88 485 HIS A C 1
ATOM 3809 O O . HIS A 1 485 ? 7.397 0.901 -15.718 1.00 90.88 485 HIS A O 1
ATOM 3815 N N . TYR A 1 486 ? 9.534 0.241 -15.469 1.00 89.69 486 TYR A N 1
ATOM 3816 C CA . TYR A 1 486 ? 9.222 -1.171 -15.239 1.00 89.69 486 TYR A CA 1
ATOM 3817 C C . TYR A 1 486 ? 9.148 -1.465 -13.739 1.00 89.69 486 TYR A C 1
ATOM 3819 O O . TYR A 1 486 ? 9.788 -0.795 -12.927 1.00 89.69 486 TYR A O 1
ATOM 3827 N N . LEU A 1 487 ? 8.357 -2.470 -13.377 1.00 88.88 487 LEU A N 1
ATOM 3828 C CA . LEU A 1 487 ? 8.243 -2.977 -12.015 1.00 88.88 487 LEU A CA 1
ATOM 3829 C C . LEU A 1 487 ? 9.052 -4.262 -11.850 1.00 88.88 487 LEU A C 1
ATOM 3831 O O . LEU A 1 487 ? 9.066 -5.108 -12.747 1.00 88.88 487 LEU A O 1
ATOM 3835 N N . GLN A 1 488 ? 9.684 -4.430 -10.691 1.00 87.50 488 GLN A N 1
ATOM 3836 C CA . GLN A 1 488 ? 10.344 -5.686 -10.326 1.00 87.50 488 GLN A CA 1
ATOM 3837 C C . GLN A 1 488 ? 9.319 -6.803 -10.060 1.00 87.50 488 GLN A C 1
ATOM 3839 O O . GLN A 1 488 ? 8.130 -6.540 -9.875 1.00 87.50 488 GLN A O 1
ATOM 3844 N N . ASP A 1 489 ? 9.773 -8.055 -10.058 1.00 88.81 489 ASP A N 1
ATOM 3845 C CA . ASP A 1 489 ? 8.936 -9.254 -9.897 1.00 88.81 489 ASP A CA 1
ATOM 3846 C C . ASP A 1 489 ? 8.228 -9.373 -8.540 1.00 88.81 489 ASP A C 1
ATOM 3848 O O . ASP A 1 489 ? 7.274 -10.137 -8.421 1.00 88.81 489 ASP A O 1
ATOM 3852 N N . ASP A 1 490 ? 8.633 -8.584 -7.544 1.00 87.38 490 ASP A N 1
ATOM 3853 C CA . ASP A 1 490 ? 8.017 -8.496 -6.219 1.00 87.38 490 ASP A CA 1
ATOM 3854 C C . ASP A 1 490 ? 7.192 -7.225 -5.985 1.00 87.38 490 ASP A C 1
ATOM 3856 O O . ASP A 1 490 ? 6.738 -6.966 -4.869 1.00 87.38 490 ASP A O 1
ATOM 3860 N N . GLN A 1 491 ? 6.962 -6.447 -7.041 1.00 91.12 491 GLN A N 1
ATOM 3861 C CA . GLN A 1 491 ? 6.069 -5.297 -7.022 1.00 91.12 491 GLN A CA 1
ATOM 3862 C C . GLN A 1 491 ? 4.717 -5.690 -7.617 1.00 91.12 491 GLN A C 1
ATOM 3864 O O . GLN A 1 491 ? 4.628 -6.382 -8.632 1.00 91.12 491 GLN A O 1
ATOM 3869 N N . ILE A 1 492 ? 3.646 -5.265 -6.953 1.00 94.62 492 ILE A N 1
ATOM 3870 C CA . ILE A 1 492 ? 2.303 -5.811 -7.158 1.00 94.62 492 ILE A CA 1
ATOM 3871 C C . ILE A 1 492 ? 1.395 -4.712 -7.694 1.00 94.62 492 ILE A C 1
ATOM 3873 O O . ILE A 1 492 ? 1.356 -3.615 -7.143 1.00 94.62 492 ILE A O 1
ATOM 3877 N N . VAL A 1 493 ? 0.631 -5.012 -8.743 1.00 95.38 493 VAL A N 1
ATOM 3878 C CA . VAL A 1 493 ? -0.326 -4.078 -9.342 1.00 95.38 493 VAL A CA 1
ATOM 3879 C C . VAL A 1 493 ? -1.731 -4.638 -9.256 1.00 95.38 493 VAL A C 1
ATOM 3881 O O . VAL A 1 493 ? -1.989 -5.760 -9.688 1.00 95.38 493 VAL A O 1
ATOM 3884 N N . PHE A 1 494 ? -2.647 -3.825 -8.741 1.00 95.12 494 PHE A N 1
ATOM 3885 C CA . PHE A 1 494 ? -4.077 -4.089 -8.727 1.00 95.12 494 PHE A CA 1
ATOM 3886 C C . PHE A 1 494 ? -4.741 -3.261 -9.824 1.00 95.12 494 PHE A C 1
ATOM 3888 O O . PHE A 1 494 ? -4.589 -2.038 -9.874 1.00 95.12 494 PHE A O 1
ATOM 3895 N N . LEU A 1 495 ? -5.501 -3.935 -10.681 1.00 93.25 495 LEU A N 1
ATOM 3896 C CA . LEU A 1 495 ? -6.253 -3.349 -11.785 1.00 93.25 495 LEU A CA 1
ATOM 3897 C C . LEU A 1 495 ? -7.738 -3.678 -11.608 1.00 93.25 495 LEU A C 1
ATOM 3899 O O . LEU A 1 495 ? -8.053 -4.826 -11.282 1.00 93.25 495 LEU A O 1
ATOM 3903 N N . PRO A 1 496 ? -8.671 -2.743 -11.841 1.00 88.75 496 PRO A N 1
ATOM 3904 C CA . PRO A 1 496 ? -10.083 -3.092 -11.909 1.00 88.75 496 PRO A CA 1
ATOM 3905 C C . PRO A 1 496 ? -10.311 -4.030 -13.099 1.00 88.75 496 PRO A C 1
ATOM 3907 O O . PRO A 1 496 ? -9.703 -3.873 -14.160 1.00 88.75 496 PRO A O 1
ATOM 3910 N N . TYR A 1 497 ? -11.187 -5.019 -12.940 1.00 80.75 497 TYR A N 1
ATOM 3911 C CA . TYR A 1 497 ? -11.561 -5.881 -14.056 1.00 80.75 497 TYR A CA 1
ATOM 3912 C C . TYR A 1 497 ? -12.440 -5.075 -15.022 1.00 80.75 497 TYR A C 1
ATOM 3914 O O . TYR A 1 497 ? -13.625 -4.867 -14.758 1.00 80.75 497 TYR A O 1
ATOM 3922 N N . GLN A 1 498 ? -11.871 -4.587 -16.125 1.00 64.38 498 GLN A N 1
ATOM 3923 C CA . GLN A 1 498 ? -12.662 -3.936 -17.165 1.00 64.38 498 GLN A CA 1
ATOM 3924 C C . GLN A 1 498 ? -13.359 -5.007 -18.006 1.00 64.38 498 GLN A C 1
ATOM 3926 O O . GLN A 1 498 ? -12.717 -5.860 -18.619 1.00 64.38 498 GLN A O 1
ATOM 3931 N N . VAL A 1 499 ? -14.693 -4.979 -18.018 1.00 42.25 499 VAL A N 1
ATOM 3932 C CA . VAL A 1 499 ? -15.470 -5.685 -19.038 1.00 42.25 499 VAL A CA 1
ATOM 3933 C C . VAL A 1 499 ? -15.152 -4.984 -20.350 1.00 42.25 499 VAL A C 1
ATOM 3935 O O . VAL A 1 499 ? -15.472 -3.807 -20.500 1.00 42.25 499 VAL A O 1
ATOM 3938 N N . GLN A 1 500 ? -14.497 -5.676 -21.282 1.00 35.12 500 GLN A N 1
ATOM 3939 C CA . GLN A 1 500 ? -14.430 -5.189 -22.653 1.00 35.12 500 GLN A CA 1
ATOM 3940 C C . GLN A 1 500 ? -15.861 -5.146 -23.185 1.00 35.12 500 GLN A C 1
ATOM 3942 O O . GLN A 1 500 ? -16.421 -6.175 -23.565 1.00 35.12 500 GLN A O 1
ATOM 3947 N N . VAL A 1 501 ? -16.468 -3.961 -23.177 1.00 30.69 501 VAL A N 1
ATOM 3948 C CA . VAL A 1 501 ? -17.591 -3.676 -24.060 1.00 30.69 501 VAL A CA 1
ATOM 3949 C C . VAL A 1 501 ? -16.975 -3.706 -25.451 1.00 30.69 501 VAL A C 1
ATOM 3951 O O . VAL A 1 501 ? -16.304 -2.767 -25.861 1.00 30.69 501 VAL A O 1
ATOM 3954 N N . LYS A 1 502 ? -17.078 -4.852 -26.128 1.00 28.97 502 LYS A N 1
ATOM 3955 C CA . LYS A 1 502 ? -16.900 -4.873 -27.575 1.00 28.97 502 LYS A CA 1
ATOM 3956 C C . LYS A 1 502 ? -18.023 -4.002 -28.113 1.00 28.97 502 LYS A C 1
ATOM 3958 O O . LYS A 1 502 ? -19.183 -4.338 -27.882 1.00 28.97 502 LYS A O 1
ATOM 3963 N N . ASP A 1 503 ? -17.663 -2.883 -28.728 1.00 31.77 503 ASP A N 1
ATOM 3964 C CA . ASP A 1 503 ? -18.604 -2.034 -29.447 1.00 31.77 503 ASP A CA 1
ATOM 3965 C C . ASP A 1 503 ? -19.474 -2.930 -30.350 1.00 31.77 503 ASP A C 1
ATOM 3967 O O . ASP A 1 503 ? -18.943 -3.733 -31.126 1.00 31.77 503 ASP A O 1
ATOM 3971 N N . ILE A 1 504 ? -20.794 -2.872 -30.137 1.00 31.91 504 ILE A N 1
ATOM 3972 C CA . ILE A 1 504 ? -21.820 -3.531 -30.962 1.00 31.91 504 ILE A CA 1
ATOM 3973 C C . ILE A 1 504 ? -22.080 -2.667 -32.187 1.00 31.91 504 ILE A C 1
ATOM 3975 O O . ILE A 1 504 ? -22.225 -1.436 -31.996 1.00 31.91 504 ILE A O 1
#

Secondary structure (DSSP, 8-state):
-----------PPPHHHHHHHH-TTS---HHHHT------HHHHHHHHHHHSS--TTTEEEESSHHHHHHHHHHHHT-S-EEEEE-EEES---SS--EEEEEEEEEEEEEEEEEEEE-SSS-EEEEEEEEEEEEEEEEEEETTS-EEEEEEEEES--TTS-TTSHHHHHHT--TT-S-EEEEPPTT-EEEEE----S--------PPPHHHHHHHH-TTSPPPHHHHTTSPPTT--S---S-SSB--S--TTSTTSSPPPHHHHHHHHH---SS-S--------SEEEGGG--TT-EEEEE-S-----PPP--HHHHTTS--SGGGHHHHHHHTT--TTSHHHHHHHHHHHHHHSPPPTT-EEEEESSHHHHHHHHHHHHT-S-EEEEE-EEES---SEEEEEEEEEEEEEEE--EEEEEP-BSS--EEEEE-S-EEEEEEEEEETT--EEEEEEEEES--TTS-TTSHHHHHHT--TTPSPEEEEPPTT-EEEEE--------

InterPro domains:
  IPR004873 BURP domain [PF03181] (10-191)
  IPR004873 BURP domain [PF03181] (286-495)
  IPR004873 BURP domain [PS51277] (1-193)
  IPR004873 BURP domain [PS51277] (286-497)
  IPR004873 BURP domain [SM01045] (1-193)
  IPR004873 BURP domain [SM01045] (283-497)
  IPR044816 BURP domain-containing protein [PTHR31236] (203-496)

Organism: Solanum commersonii (NCBI:txid4109)

Radius of gyration: 27.52 Å; chains: 1; bounding box: 82×54×72 Å

Sequence (504 aa):
MQLTFIASTHAAISPEVYWKIKLPKAQIPKVIKDLLPQADAKTIEETVKVCEEPDERREKCATSLESMVDFGIFMLGTNNVKVVATEVQGENQMVQKYTIKEVELMADGLNMICHKLNYAYAVHFCHGGGGTKTYMVSMIAVDGTKVKAISICHKDTSLWNPKGLPFVVLNAKPGAPSICHYLQDDQIVFLPYQVQLTFIASTHAAISPEVYWKIKLPKAQIPKVIKDLLPQADDGILDTKKKVYYGLHQHGAWIFHAATEDEVHEIKNETPTQSDHQDNFLYKPYFFEKELVKGKVINFPSLKNKNKAPFWPRQFVESIPFSSKKIPQILNYFSINNNSKDAKTIEETVKVCEEPAMKGEKRKCATSLESMVDFGIFMLGTNNVKVVATEVQGENQMVQKYTIKEVELMADGLNMICHKLNYAYAVHFCHGGGGTKTYMVSMIAVDGTKVKAISICHKDTSLWNPKGLPFVVLNAKPGAPSICHYLQDDQIVFLPYQVQVKDI